Protein AF-A0A955ASW5-F1 (afdb_monomer)

Foldseek 3Di:
DVVLVVLLVVLQVVLVPDPVLVVLLVVLVVVLVQCLQKAKDWFFDQAFDLVFFPPLLVVLVQLLVLVVDPALALSVLVNVQDDPVLNVVSVVSPDDSVNSRVVRRRLLVLLLDLPSDDCRRLVPFDFDPLLVVLVVVPLVPDDSRSSSNNSRRSVCRRCVPTGDDADGIWMFTGGNNHTDDDTHRDDPVRVLVVVVVVVVVCCCPVCVPVVLLVLQLSLLLQQLVCPDPPNVVVVPVDPDDPVSVLVSSLVSSLVSSLVSLCSNLVSVQCSCCVRVVDRDPVSVVVSVVSSVVSSVLVVQLNVQCVPVSDSVSSSVRSVVVVVVVVVVVVVVVCCCLPPVQQQQFDDWDDDPPWIWTAGQLRWIWIQDPVGDTDTAQPVDDPPDDRSPDNQKADFAAQPVVQKTWIWGHDPPFIWIWIAHVVNVRHTDTAGTDDPAWDHWDADPNSFIWTDGPNFIWTKDFDDDPPDPDRRHIDTHTDDDPVVVVVD

Mean predicted aligned error: 14.28 Å

Nearest PDB structures (foldseek):
  1l0q-assembly4_D  TM=5.894E-01  e=1.125E-01  Methanosarcina mazei S-6
  4o9d-assembly2_A  TM=5.253E-01  e=4.518E-01  Schizosaccharomyces pombe 972h-
  8xl2-assembly1_C  TM=2.815E-01  e=3.822E+00  Homo sapiens
  8xl2-assembly1_B  TM=2.815E-01  e=3.822E+00  Homo sapiens
  8xl0-assembly1_F  TM=2.537E-01  e=5.410E+00  Homo sapiens

pLDDT: mean 79.39, std 13.09, range [30.91, 96.38]

Secondary structure (DSSP, 8-state):
-HHHHHHHHHHHHHHHH-HHHHHHHHHHHHHHHHHTTEEEE--B--PPPGGGB-SHHHHHHHHHTTTT--S--HHHHHHHHS-HHHHHHHHT----HHHHHHHHHHHHHHHTSTTS--TTTTTTS---HHHHHHHHT-GGGS-HHHHHHHHHHHHHHH-TTTB----SB-BEEEETTEE-S--B---HHHHHHHHHHHHHHHIIIIIIIIIHHHHHHHHTTHHHHHHSTTTHHHHTTS---HHHHHHHHHHHHHHHHHHHHHHHHHHHHHHIIIII----GGGGGHHHHHHHHHHHHHHHHHHHHHHH--HHHHHHHHHHHHHHHHHHHHHHHHHIIIIIHHHSEEEEEEETTEEEEEETT--EEEE-TTS-EEEESTTS---S--TTS--EEEEEEETTTTEEEEEE--SS-PEEEEEETTTTT--EEEEEPPTTEEEEEE-TTS-EEEEESS-EEEEEEPPPTT------EEEEEPPPHHHHTT-

Structure (mmCIF, N/CA/C/O backbone):
data_AF-A0A955ASW5-F1
#
_entry.id   AF-A0A955ASW5-F1
#
loop_
_atom_site.group_PDB
_atom_site.id
_atom_site.type_symbol
_atom_site.label_atom_id
_atom_site.label_alt_id
_atom_site.label_comp_id
_atom_site.label_asym_id
_atom_site.label_entity_id
_atom_site.label_seq_id
_atom_site.pdbx_PDB_ins_code
_atom_site.Cartn_x
_atom_site.Cartn_y
_atom_site.Cartn_z
_atom_site.occupancy
_atom_site.B_iso_or_equiv
_atom_site.auth_seq_id
_atom_site.auth_comp_id
_atom_site.auth_asym_id
_atom_site.auth_atom_id
_atom_site.pdbx_PDB_model_num
ATOM 1 N N . MET A 1 1 ? -3.127 -8.839 47.526 1.00 54.06 1 MET A N 1
ATOM 2 C CA . MET A 1 1 ? -2.671 -9.105 46.138 1.00 54.06 1 MET A CA 1
ATOM 3 C C . MET A 1 1 ? -2.998 -10.514 45.636 1.00 54.06 1 MET A C 1
ATOM 5 O O . MET A 1 1 ? -3.512 -10.621 44.533 1.00 54.06 1 MET A O 1
ATOM 9 N N . ARG A 1 2 ? -2.798 -11.585 46.427 1.00 58.91 2 ARG A N 1
ATOM 10 C CA . ARG A 1 2 ? -3.144 -12.974 46.038 1.00 58.91 2 ARG A CA 1
ATOM 11 C C . ARG A 1 2 ? -4.593 -13.216 45.547 1.00 58.91 2 ARG A C 1
ATOM 13 O O . ARG A 1 2 ? -4.729 -13.915 44.549 1.00 58.91 2 ARG A O 1
ATOM 20 N N . PRO A 1 3 ? -5.655 -12.634 46.150 1.00 63.72 3 PRO A N 1
ATOM 21 C CA . PRO A 1 3 ? -7.016 -12.850 45.648 1.00 63.72 3 PRO A CA 1
ATOM 22 C C . PRO A 1 3 ? -7.268 -12.173 44.292 1.00 63.72 3 PRO A C 1
ATOM 24 O O . PRO A 1 3 ? -8.036 -12.684 43.488 1.00 63.72 3 PRO A O 1
ATOM 27 N N . TYR A 1 4 ? -6.583 -11.062 44.004 1.00 59.34 4 TYR A N 1
ATOM 28 C CA . TYR A 1 4 ? -6.731 -10.326 42.743 1.00 59.34 4 TYR A CA 1
ATOM 29 C C . TYR A 1 4 ? -6.090 -11.066 41.565 1.00 59.34 4 TYR A C 1
ATOM 31 O O . TYR A 1 4 ? -6.698 -11.188 40.506 1.00 59.34 4 TYR A O 1
ATOM 39 N N . LEU A 1 5 ? -4.896 -11.628 41.777 1.00 65.00 5 LEU A N 1
ATOM 40 C CA . LEU A 1 5 ? -4.224 -12.487 40.797 1.00 65.00 5 LEU A CA 1
ATOM 41 C C . LEU A 1 5 ? -5.046 -13.743 40.489 1.00 65.00 5 LEU A C 1
ATOM 43 O O . LEU A 1 5 ? -5.145 -14.131 39.331 1.00 65.00 5 LEU A O 1
ATOM 47 N N . ALA A 1 6 ? -5.679 -14.336 41.506 1.00 70.88 6 ALA A N 1
ATOM 48 C CA . ALA A 1 6 ? -6.536 -15.502 41.320 1.00 70.88 6 ALA A CA 1
ATOM 49 C C . ALA A 1 6 ? -7.730 -15.201 40.402 1.00 70.88 6 ALA A C 1
ATOM 51 O O . ALA A 1 6 ? -7.987 -15.982 39.500 1.00 70.88 6 ALA A O 1
ATOM 52 N N . ILE A 1 7 ? -8.398 -14.054 40.564 1.00 65.75 7 ILE A N 1
ATOM 53 C CA . ILE A 1 7 ? -9.546 -13.666 39.723 1.00 65.75 7 ILE A CA 1
ATOM 54 C C . ILE A 1 7 ? -9.122 -13.417 38.268 1.00 65.75 7 ILE A C 1
ATOM 56 O O . ILE A 1 7 ? -9.834 -13.805 37.342 1.00 65.75 7 ILE A O 1
ATOM 60 N N . ILE A 1 8 ? -7.960 -12.795 38.050 1.00 65.38 8 ILE A N 1
ATOM 61 C CA . ILE A 1 8 ? -7.420 -12.573 36.699 1.00 65.38 8 ILE A CA 1
ATOM 62 C C . ILE A 1 8 ? -7.066 -13.911 36.040 1.00 65.38 8 ILE A C 1
ATOM 64 O O . ILE A 1 8 ? -7.432 -14.143 34.891 1.00 65.38 8 ILE A O 1
ATOM 68 N N . ILE A 1 9 ? -6.400 -14.812 36.769 1.00 71.31 9 ILE A N 1
ATOM 69 C CA . ILE A 1 9 ? -6.058 -16.157 36.280 1.00 71.31 9 ILE A CA 1
ATOM 70 C C . ILE A 1 9 ? -7.322 -16.977 36.001 1.00 71.31 9 ILE A C 1
ATOM 72 O O . ILE A 1 9 ? -7.367 -17.713 35.018 1.00 71.31 9 ILE A O 1
ATOM 76 N N . ASP A 1 10 ? -8.350 -16.849 36.834 1.00 72.56 10 ASP A N 1
ATOM 77 C CA . ASP A 1 10 ? -9.617 -17.552 36.647 1.00 72.56 10 ASP A CA 1
ATOM 78 C C . ASP A 1 10 ? -10.361 -17.025 35.416 1.00 72.56 10 ASP A C 1
ATOM 80 O O . ASP A 1 10 ? -10.785 -17.804 34.570 1.00 72.56 10 ASP A O 1
ATOM 84 N N . SER A 1 11 ? -10.371 -15.703 35.219 1.00 65.31 11 SER A N 1
ATOM 85 C CA . SER A 1 11 ? -10.896 -15.074 33.997 1.00 65.31 11 SER A CA 1
ATOM 86 C C . SER A 1 11 ? -10.113 -15.504 32.747 1.00 65.31 11 SER A C 1
ATOM 88 O O . SER A 1 11 ? -10.694 -15.680 31.679 1.00 65.31 11 SER A O 1
ATOM 90 N N . PHE A 1 12 ? -8.798 -15.719 32.866 1.00 68.38 12 PHE A N 1
ATOM 91 C CA . PHE A 1 12 ? -7.955 -16.242 31.786 1.00 68.38 12 PHE A CA 1
ATOM 92 C C . PHE A 1 12 ? -8.305 -17.697 31.447 1.00 68.38 12 PHE A C 1
ATOM 94 O O . PHE A 1 12 ? -8.408 -18.062 30.277 1.00 68.38 12 PHE A O 1
ATOM 101 N N . ARG A 1 13 ? -8.524 -18.536 32.466 1.00 73.75 13 ARG A N 1
ATOM 102 C CA . ARG A 1 13 ? -8.961 -19.929 32.287 1.00 73.75 13 ARG A CA 1
ATOM 103 C C . ARG A 1 13 ? -10.363 -20.014 31.694 1.00 73.75 13 ARG A C 1
ATOM 105 O O . ARG A 1 13 ? -10.593 -20.847 30.825 1.00 73.75 13 ARG A O 1
ATOM 112 N N . GLU A 1 14 ? -11.267 -19.143 32.125 1.00 71.56 14 GLU A N 1
ATOM 113 C CA . GLU A 1 14 ? -12.618 -19.001 31.577 1.00 71.56 14 GLU A CA 1
ATOM 114 C C . GLU A 1 14 ? -12.576 -18.573 30.099 1.00 71.56 14 GLU A C 1
ATOM 116 O O . GLU A 1 14 ? -13.296 -19.121 29.267 1.00 71.56 14 GLU A O 1
ATOM 121 N N . ALA A 1 15 ? -11.672 -17.656 29.736 1.00 66.00 15 ALA A N 1
ATOM 122 C CA . ALA A 1 15 ? -11.460 -17.274 28.343 1.00 66.00 15 ALA A CA 1
ATOM 123 C C . ALA A 1 15 ? -10.912 -18.439 27.496 1.00 66.00 15 ALA A C 1
ATOM 125 O O . ALA A 1 15 ? -11.383 -18.649 26.380 1.00 66.00 15 ALA A O 1
ATOM 126 N N . LEU A 1 16 ? -9.967 -19.226 28.027 1.00 67.69 16 LEU A N 1
ATOM 127 C CA . LEU A 1 16 ? -9.390 -20.394 27.344 1.00 67.69 16 LEU A CA 1
ATOM 128 C C . LEU A 1 16 ? -10.378 -21.556 27.161 1.00 67.69 16 LEU A C 1
ATOM 130 O O . LEU A 1 16 ? -10.284 -22.300 26.183 1.00 67.69 16 LEU A O 1
ATOM 134 N N . SER A 1 17 ? -11.318 -21.730 28.091 1.00 71.69 17 SER A N 1
ATOM 135 C CA . SER A 1 17 ? -12.349 -22.769 28.003 1.00 71.69 17 SER A CA 1
ATOM 136 C C . SER A 1 17 ? -13.544 -22.362 27.133 1.00 71.69 17 SER A C 1
ATOM 138 O O . SER A 1 17 ? -14.416 -23.187 26.847 1.00 71.69 17 SER A O 1
ATOM 140 N N . SER A 1 18 ? -13.584 -21.110 26.667 1.00 77.50 18 SER A N 1
ATOM 141 C CA . SER A 1 18 ? -14.658 -20.601 25.821 1.00 77.50 18 SER A CA 1
ATOM 142 C C . SER A 1 18 ? -14.678 -21.291 24.457 1.00 77.50 18 SER A C 1
ATOM 144 O O . SER A 1 18 ? -13.713 -21.241 23.696 1.00 77.50 18 SER A O 1
ATOM 146 N N . ARG A 1 19 ? -15.832 -21.859 24.084 1.00 85.44 19 ARG A N 1
ATOM 147 C CA . ARG A 1 19 ? -16.068 -22.401 22.731 1.00 85.44 19 ARG A CA 1
ATOM 148 C C . ARG A 1 19 ? -15.838 -21.349 21.646 1.00 85.44 19 ARG A C 1
ATOM 150 O O . ARG A 1 19 ? -15.381 -21.681 20.558 1.00 85.44 19 ARG A O 1
ATOM 157 N N . VAL A 1 20 ? -16.128 -20.086 21.952 1.00 86.06 20 VAL A N 1
ATOM 158 C CA . VAL A 1 20 ? -15.997 -18.981 20.999 1.00 86.06 20 VAL A CA 1
ATOM 159 C C . VAL A 1 20 ? -14.530 -18.704 20.665 1.00 86.06 20 VAL A C 1
ATOM 161 O O . VAL A 1 20 ? -14.227 -18.423 19.510 1.00 86.06 20 VAL A O 1
ATOM 164 N N . LEU A 1 21 ? -13.614 -18.860 21.633 1.00 87.75 21 LEU A N 1
ATOM 165 C CA . LEU A 1 21 ? -12.173 -18.747 21.382 1.00 87.75 21 LEU A CA 1
ATOM 166 C C . LEU A 1 21 ? -11.734 -19.760 20.322 1.00 87.75 21 LEU A C 1
ATOM 168 O O . LEU A 1 21 ? -11.104 -19.395 19.339 1.00 87.75 21 LEU A O 1
ATOM 172 N N . TRP A 1 22 ? -12.102 -21.028 20.506 1.00 89.38 22 TRP A N 1
ATOM 173 C CA . TRP A 1 22 ? -11.713 -22.106 19.598 1.00 89.38 22 TRP A CA 1
ATOM 174 C C . TRP A 1 22 ? -12.318 -21.954 18.202 1.00 89.38 22 TRP A C 1
ATOM 176 O O . TRP A 1 22 ? -11.636 -22.230 17.219 1.00 89.38 22 TRP A O 1
ATOM 186 N N . ILE A 1 23 ? -13.558 -21.466 18.101 1.00 91.25 23 ILE A N 1
ATOM 187 C CA . ILE A 1 23 ? -14.185 -21.149 16.809 1.00 91.25 23 ILE A CA 1
ATOM 188 C C . ILE A 1 23 ? -13.413 -20.032 16.095 1.00 91.25 23 ILE A C 1
ATOM 190 O O . ILE A 1 23 ? -13.129 -20.160 14.905 1.00 91.25 23 ILE A O 1
ATOM 194 N N . LEU A 1 24 ? -13.039 -18.961 16.804 1.00 91.00 24 LEU A N 1
ATOM 195 C CA . LEU A 1 24 ? -12.242 -17.881 16.217 1.00 91.00 24 LEU A CA 1
ATOM 196 C C . LEU A 1 24 ? -10.847 -18.348 15.808 1.00 91.00 24 LEU A C 1
ATOM 198 O O . LEU A 1 24 ? -10.412 -18.029 14.706 1.00 91.00 24 LEU A O 1
ATOM 202 N N . LEU A 1 25 ? -10.166 -19.131 16.646 1.00 93.19 25 LEU A N 1
ATOM 203 C CA . LEU A 1 25 ? -8.864 -19.697 16.300 1.00 93.19 25 LEU A CA 1
ATOM 204 C C . LEU A 1 25 ? -8.966 -20.576 15.051 1.00 93.19 25 LEU A C 1
ATOM 206 O O . LEU A 1 25 ? -8.158 -20.409 14.148 1.00 93.19 25 LEU A O 1
ATOM 210 N N . ALA A 1 26 ? -9.991 -21.428 14.947 1.00 94.00 26 ALA A N 1
ATOM 211 C CA . ALA A 1 26 ? -10.231 -22.235 13.753 1.00 94.00 26 ALA A CA 1
ATOM 212 C C . ALA A 1 26 ? -10.497 -21.372 12.508 1.00 94.00 26 ALA A C 1
ATOM 214 O O . ALA A 1 26 ? -9.940 -21.646 11.447 1.00 94.00 26 ALA A O 1
ATOM 215 N N . LEU A 1 27 ? -11.294 -20.304 12.629 1.00 92.88 27 LEU A N 1
ATOM 216 C CA . LEU A 1 27 ? -11.532 -19.352 11.539 1.00 92.88 27 LEU A CA 1
ATOM 217 C C . LEU A 1 27 ? -10.226 -18.672 11.097 1.00 92.88 27 LEU A C 1
ATOM 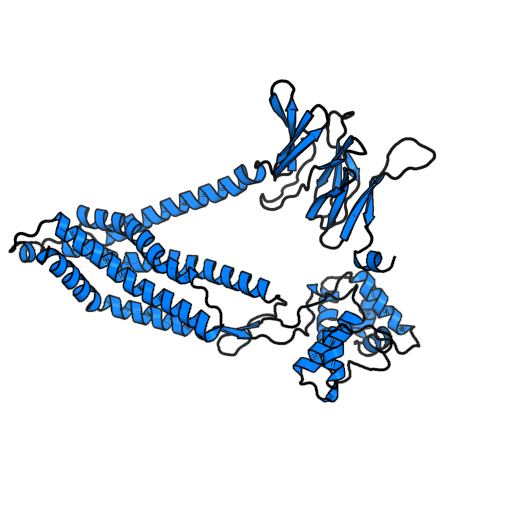219 O O . LEU A 1 27 ? -9.960 -18.568 9.901 1.00 92.88 27 LEU A O 1
ATOM 223 N N . ILE A 1 28 ? -9.393 -18.250 12.053 1.00 93.81 28 ILE A N 1
ATOM 224 C CA . ILE A 1 28 ? -8.068 -17.684 11.784 1.00 93.81 28 ILE A CA 1
ATOM 225 C C . ILE A 1 28 ? -7.183 -18.722 11.088 1.00 93.81 28 ILE A C 1
ATOM 227 O O . ILE A 1 28 ? -6.522 -18.389 10.111 1.00 93.81 28 ILE A O 1
ATOM 231 N N . THR A 1 29 ? -7.191 -19.983 11.524 1.00 95.00 29 THR A N 1
ATOM 232 C CA . THR A 1 29 ? -6.440 -21.055 10.858 1.00 95.00 29 THR A CA 1
ATOM 233 C C . THR A 1 29 ? -6.904 -21.244 9.415 1.00 95.00 29 THR A C 1
ATOM 235 O O . THR A 1 29 ? -6.066 -21.329 8.525 1.00 95.00 29 THR A O 1
ATOM 238 N N . VAL A 1 30 ? -8.215 -21.261 9.155 1.00 94.25 30 VAL A N 1
ATOM 239 C CA . VAL A 1 30 ? -8.764 -21.357 7.791 1.00 94.25 30 VAL A CA 1
ATOM 240 C C . VAL A 1 30 ? -8.313 -20.173 6.936 1.00 94.25 30 VAL A C 1
ATOM 242 O O . VAL A 1 30 ? -7.891 -20.367 5.799 1.00 94.25 30 VAL A O 1
ATOM 245 N N . LEU A 1 31 ? -8.335 -18.960 7.488 1.00 91.25 31 LEU A N 1
ATOM 246 C CA . LEU A 1 31 ? -7.845 -17.764 6.807 1.00 91.25 31 LEU A CA 1
ATOM 247 C C . LEU A 1 31 ? -6.346 -17.864 6.478 1.00 91.25 31 LEU A C 1
ATOM 249 O O . LEU A 1 31 ? -5.946 -17.594 5.348 1.00 91.25 31 LEU A O 1
ATOM 253 N N . LEU A 1 32 ? -5.520 -18.291 7.437 1.00 91.62 32 LEU A N 1
ATOM 254 C CA . LEU A 1 32 ? -4.084 -18.499 7.235 1.00 91.62 32 LEU A CA 1
ATOM 255 C C . LEU A 1 32 ? -3.815 -19.585 6.183 1.00 91.62 32 LEU A C 1
ATOM 257 O O . LEU A 1 32 ? -2.941 -19.413 5.339 1.00 91.62 32 LEU A O 1
ATOM 261 N N . LEU A 1 33 ? -4.594 -20.670 6.180 1.00 91.06 33 LEU A N 1
ATOM 262 C CA . LEU A 1 33 ? -4.515 -21.722 5.163 1.00 91.06 33 LEU A CA 1
ATOM 263 C C . LEU A 1 33 ? -4.935 -21.225 3.777 1.00 91.06 33 LEU A C 1
ATOM 265 O O . LEU A 1 33 ? -4.329 -21.628 2.790 1.00 91.06 33 LEU A O 1
ATOM 269 N N . ALA A 1 34 ? -5.927 -20.337 3.686 1.00 87.62 34 ALA A N 1
ATOM 270 C CA . ALA A 1 34 ? -6.350 -19.736 2.422 1.00 87.62 34 ALA A CA 1
ATOM 271 C C . ALA A 1 34 ? -5.295 -18.779 1.839 1.00 87.62 34 ALA A C 1
ATOM 273 O O . ALA A 1 34 ? -5.199 -18.648 0.617 1.00 87.62 34 ALA A O 1
ATOM 274 N N . LEU A 1 35 ? -4.496 -18.142 2.703 1.00 85.38 35 LEU A N 1
ATOM 275 C CA . LEU A 1 35 ? -3.360 -17.297 2.321 1.00 85.38 35 LEU A CA 1
ATOM 276 C C . LEU A 1 35 ? -2.096 -18.104 2.026 1.00 85.38 35 LEU A C 1
ATOM 278 O O . LEU A 1 35 ? -1.265 -17.659 1.241 1.00 85.38 35 LEU A O 1
ATOM 282 N N . LEU A 1 36 ? -1.962 -19.295 2.613 1.00 84.44 36 LEU A N 1
ATOM 283 C CA . LEU A 1 36 ? -0.814 -20.169 2.416 1.00 84.44 36 LEU A CA 1
ATOM 284 C C . LEU A 1 36 ? -0.476 -20.388 0.938 1.00 84.44 36 LEU A C 1
ATOM 286 O O . LEU A 1 36 ? 0.690 -20.224 0.632 1.00 84.44 36 LEU A O 1
ATOM 290 N N . PRO A 1 37 ? -1.394 -20.713 0.005 1.00 81.94 37 PRO A N 1
ATOM 291 C CA . PRO A 1 37 ? -1.056 -20.944 -1.402 1.00 81.94 37 PRO A CA 1
ATOM 292 C C . PRO A 1 37 ? -0.614 -19.696 -2.184 1.00 81.94 37 PRO A C 1
ATOM 294 O O . PRO A 1 37 ? -0.184 -19.851 -3.329 1.00 81.94 37 PRO A O 1
ATOM 297 N N . LEU A 1 38 ? -0.667 -18.495 -1.599 1.00 80.31 38 LEU A N 1
ATOM 298 C CA . LEU A 1 38 ? -0.181 -17.267 -2.224 1.00 80.31 38 LEU A CA 1
ATOM 299 C C . LEU A 1 38 ? 1.355 -17.295 -2.307 1.00 80.31 38 LEU A C 1
ATOM 301 O O . LEU A 1 38 ? 2.049 -17.461 -1.313 1.00 80.31 38 LEU A O 1
ATOM 305 N N . GLY A 1 39 ? 1.906 -17.218 -3.510 1.00 70.81 39 GLY A N 1
ATOM 306 C CA . GLY A 1 39 ? 3.323 -17.351 -3.844 1.00 70.81 39 GLY A CA 1
ATOM 307 C C . GLY A 1 39 ? 3.778 -16.215 -4.755 1.00 70.81 39 GLY A C 1
ATOM 308 O O . GLY A 1 39 ? 2.955 -15.496 -5.310 1.00 70.81 39 GLY A O 1
ATOM 309 N N . TRP A 1 40 ? 5.090 -16.041 -4.885 1.00 71.00 40 TRP A N 1
ATOM 310 C CA . TRP A 1 40 ? 5.687 -15.114 -5.846 1.00 71.00 40 TRP A CA 1
ATOM 311 C C . TRP A 1 40 ? 6.758 -15.913 -6.588 1.00 71.00 40 TRP A C 1
ATOM 313 O O . TRP A 1 40 ? 7.697 -16.399 -5.954 1.00 71.00 40 TRP A O 1
ATOM 323 N N . GLN A 1 41 ? 6.597 -16.115 -7.893 1.00 67.44 41 GLN A N 1
ATOM 324 C CA . GLN A 1 41 ? 7.630 -16.723 -8.730 1.00 67.44 41 GLN A CA 1
ATOM 325 C C . GLN A 1 41 ? 8.529 -15.634 -9.308 1.00 67.44 41 GLN A C 1
ATOM 327 O O . GLN A 1 41 ? 8.058 -14.545 -9.636 1.00 67.44 41 GLN A O 1
ATOM 332 N N . ARG A 1 42 ? 9.825 -15.936 -9.434 1.00 66.56 42 ARG A N 1
ATOM 333 C CA . ARG A 1 42 ? 10.847 -15.015 -9.951 1.00 66.56 42 ARG A CA 1
ATOM 334 C C . ARG A 1 42 ? 11.415 -15.495 -11.293 1.00 66.56 42 ARG A C 1
ATOM 336 O O . ARG A 1 42 ? 12.598 -15.836 -11.342 1.00 66.56 42 ARG A O 1
ATOM 343 N N . PRO A 1 43 ? 10.619 -15.607 -12.370 1.00 65.75 43 PRO A N 1
ATOM 344 C CA . PRO A 1 43 ? 11.195 -15.979 -13.650 1.00 65.75 43 PRO A CA 1
ATOM 345 C C . PRO A 1 43 ? 12.054 -14.850 -14.211 1.00 65.75 43 PRO A C 1
ATOM 347 O O . PRO A 1 43 ? 11.830 -13.656 -13.961 1.00 65.75 43 PRO A O 1
ATOM 350 N N . LEU A 1 44 ? 13.034 -15.246 -15.017 1.00 70.25 44 LEU A N 1
ATOM 351 C CA . LEU A 1 44 ? 13.874 -14.311 -15.751 1.00 70.25 44 LEU A CA 1
ATOM 352 C C . LEU A 1 44 ? 13.016 -13.425 -16.662 1.00 70.25 44 LEU A C 1
ATOM 354 O O . LEU A 1 44 ? 12.129 -13.907 -17.370 1.00 70.25 44 LEU A O 1
ATOM 358 N N . THR A 1 45 ? 13.282 -12.119 -16.663 1.00 75.19 45 THR A N 1
ATOM 359 C CA . THR A 1 45 ? 12.486 -11.184 -17.463 1.00 75.19 45 THR A CA 1
ATOM 360 C C . THR A 1 45 ? 12.852 -11.301 -18.936 1.00 75.19 45 THR A C 1
ATOM 362 O O . THR A 1 45 ? 13.933 -10.864 -19.340 1.00 75.19 45 THR A O 1
ATOM 365 N N . TYR A 1 46 ? 11.952 -11.849 -19.753 1.00 77.94 46 TYR A N 1
ATOM 366 C CA . TYR A 1 46 ? 12.146 -11.918 -21.207 1.00 77.94 46 TYR A CA 1
ATOM 367 C C . TYR A 1 46 ? 11.008 -11.309 -22.037 1.00 77.94 46 TYR A C 1
ATOM 369 O O . TYR A 1 46 ? 11.250 -10.891 -23.166 1.00 77.94 46 TYR A O 1
ATOM 377 N N . ARG A 1 47 ? 9.780 -11.239 -21.506 1.00 78.75 47 ARG A N 1
ATOM 378 C CA . ARG A 1 47 ? 8.604 -10.759 -22.254 1.00 78.75 47 ARG A CA 1
ATOM 379 C C . ARG A 1 47 ? 8.620 -9.242 -22.443 1.00 78.75 47 ARG A C 1
ATOM 381 O O . ARG A 1 47 ? 9.053 -8.524 -21.546 1.00 78.75 47 ARG A O 1
ATOM 388 N N . LEU A 1 48 ? 8.104 -8.774 -23.582 1.00 79.56 48 LEU A N 1
ATOM 389 C CA . LEU A 1 48 ? 7.870 -7.355 -23.852 1.00 79.56 48 LEU A CA 1
ATOM 390 C C . LEU A 1 48 ? 6.449 -6.960 -23.468 1.00 79.56 48 LEU A C 1
ATOM 392 O O . LEU A 1 48 ? 5.480 -7.526 -23.969 1.00 79.56 48 LEU A O 1
ATOM 396 N N . GLY A 1 49 ? 6.326 -5.945 -22.619 1.00 72.75 49 GLY A N 1
ATOM 397 C CA . GLY A 1 49 ? 5.070 -5.252 -22.366 1.00 72.75 49 GLY A CA 1
ATOM 398 C C . GLY A 1 49 ? 4.874 -4.035 -23.271 1.00 72.75 49 GLY A C 1
ATOM 399 O O . GLY A 1 49 ? 5.808 -3.528 -23.894 1.00 72.75 49 GLY A O 1
ATOM 400 N N . GLU A 1 50 ? 3.651 -3.499 -23.270 1.00 64.31 50 GLU A N 1
ATOM 401 C CA . GLU A 1 50 ? 3.297 -2.264 -23.983 1.00 64.31 50 GLU A CA 1
ATOM 402 C C . GLU A 1 50 ? 4.265 -1.112 -23.642 1.00 64.31 50 GLU A C 1
ATOM 404 O O . GLU A 1 50 ? 4.726 -0.396 -24.524 1.00 64.31 50 GLU A O 1
ATOM 409 N N . GLY A 1 51 ? 4.644 -0.975 -22.367 1.00 68.06 51 GLY A N 1
ATOM 410 C CA . GLY A 1 51 ? 5.531 0.087 -21.879 1.00 68.06 51 GLY A CA 1
ATOM 411 C C . GLY A 1 51 ? 7.032 -0.119 -22.126 1.00 68.06 51 GLY A C 1
ATOM 412 O O . GLY A 1 51 ? 7.820 0.746 -21.733 1.00 68.06 51 GLY A O 1
ATOM 413 N N . ASP A 1 52 ? 7.444 -1.236 -22.734 1.00 78.44 52 ASP A N 1
ATOM 414 C CA . ASP A 1 52 ? 8.864 -1.521 -22.979 1.00 78.44 52 ASP A CA 1
ATOM 415 C C . ASP A 1 52 ? 9.377 -0.915 -24.284 1.00 78.44 52 ASP A C 1
ATOM 417 O O . ASP A 1 52 ? 10.569 -0.618 -24.384 1.00 78.44 52 ASP A O 1
ATOM 421 N N . ILE A 1 53 ? 8.492 -0.690 -25.259 1.00 83.81 53 ILE A N 1
ATOM 422 C CA . ILE A 1 53 ? 8.829 -0.018 -26.514 1.00 83.81 53 ILE A CA 1
ATOM 423 C C . ILE A 1 53 ? 8.692 1.496 -26.317 1.00 83.81 53 ILE A C 1
ATOM 425 O O . ILE A 1 53 ? 7.630 2.025 -25.996 1.00 83.81 53 ILE A O 1
ATOM 429 N N . ARG A 1 54 ? 9.795 2.212 -26.509 1.00 78.56 54 ARG A N 1
ATOM 430 C CA . ARG A 1 54 ? 9.911 3.667 -26.415 1.00 78.56 54 ARG A CA 1
ATOM 431 C C . ARG A 1 54 ? 10.030 4.258 -27.812 1.00 78.56 54 ARG A C 1
ATOM 433 O O . ARG A 1 54 ? 10.661 3.669 -28.684 1.00 78.56 54 ARG A O 1
ATOM 440 N N . ARG A 1 55 ? 9.477 5.462 -27.998 1.00 80.12 55 ARG A N 1
ATOM 441 C CA . ARG A 1 55 ? 9.557 6.220 -29.263 1.00 80.12 55 ARG A CA 1
ATOM 442 C C . ARG A 1 55 ? 9.127 5.366 -30.463 1.00 80.12 55 ARG A C 1
ATOM 444 O O . ARG A 1 55 ? 9.875 5.201 -31.424 1.00 80.12 55 ARG A O 1
ATOM 451 N N . MET A 1 56 ? 7.915 4.812 -30.384 1.00 81.81 56 MET A N 1
ATOM 452 C CA . MET A 1 56 ? 7.378 3.863 -31.367 1.00 81.81 56 MET A CA 1
ATOM 453 C C . MET A 1 56 ? 7.497 4.366 -32.815 1.00 81.81 56 MET A C 1
ATOM 455 O O . MET A 1 56 ? 7.877 3.608 -33.705 1.00 81.81 56 MET A O 1
ATOM 459 N N . SER A 1 57 ? 7.264 5.660 -33.038 1.00 81.56 57 SER A N 1
ATOM 460 C CA . SER A 1 57 ? 7.359 6.300 -34.353 1.00 81.56 57 SER A CA 1
ATOM 461 C C . SER A 1 57 ? 8.770 6.306 -34.952 1.00 81.56 57 SER A C 1
ATOM 463 O O . SER A 1 57 ? 8.924 6.174 -36.165 1.00 81.56 57 SER A O 1
ATOM 465 N N . GLU A 1 58 ? 9.812 6.417 -34.130 1.00 83.56 58 GLU A N 1
ATOM 466 C CA . GLU A 1 58 ? 11.209 6.302 -34.566 1.00 83.56 58 GLU A CA 1
ATOM 467 C C . GLU A 1 58 ? 11.630 4.828 -34.691 1.00 83.56 58 GLU A C 1
ATOM 469 O O . GLU A 1 58 ? 12.403 4.456 -35.583 1.00 83.56 58 GLU A O 1
ATOM 474 N N . PHE A 1 59 ? 11.101 3.970 -33.814 1.00 86.62 59 PHE A N 1
ATOM 475 C CA . PHE A 1 59 ? 11.401 2.543 -33.823 1.00 86.62 59 PHE A CA 1
ATOM 476 C C . PHE A 1 59 ? 10.836 1.847 -35.066 1.00 86.62 59 PHE A C 1
ATOM 478 O O . PHE A 1 59 ? 11.577 1.123 -35.732 1.00 86.62 59 PHE A O 1
ATOM 485 N N . GLN A 1 60 ? 9.587 2.138 -35.457 1.00 85.81 60 GLN A N 1
ATOM 486 C CA . GLN A 1 60 ? 8.982 1.608 -36.690 1.00 85.81 60 GLN A CA 1
ATOM 487 C C . GLN A 1 60 ? 9.812 1.983 -37.928 1.00 85.81 60 GLN A C 1
ATOM 489 O O . GLN A 1 60 ? 10.069 1.134 -38.776 1.00 85.81 60 GLN A O 1
ATOM 494 N N . GLN A 1 61 ? 10.314 3.225 -38.006 1.00 84.44 61 GLN A N 1
ATOM 495 C CA . GLN A 1 61 ? 11.148 3.680 -39.123 1.00 84.44 61 GLN A CA 1
ATOM 496 C C . GLN A 1 61 ? 12.497 2.964 -39.134 1.00 84.44 61 GLN A C 1
ATOM 498 O O . GLN A 1 61 ? 13.044 2.663 -40.195 1.00 84.44 61 GLN A O 1
ATOM 503 N N . THR A 1 62 ? 13.051 2.696 -37.952 1.00 85.94 62 THR A N 1
ATOM 504 C CA . THR A 1 62 ? 14.303 1.950 -37.814 1.00 85.94 62 THR A CA 1
ATOM 505 C C . THR A 1 62 ? 14.127 0.503 -38.261 1.00 85.94 62 THR A C 1
ATOM 507 O O . THR A 1 62 ? 14.956 0.020 -39.027 1.00 85.94 62 THR A O 1
ATOM 510 N N . LEU A 1 63 ? 13.037 -0.160 -37.860 1.00 85.94 63 LEU A N 1
ATOM 511 C CA . LEU A 1 63 ? 12.711 -1.520 -38.294 1.00 85.94 63 LEU A CA 1
ATOM 512 C C . LEU A 1 63 ? 12.424 -1.591 -39.799 1.00 85.94 63 LEU A C 1
ATOM 514 O O . LEU A 1 63 ? 12.974 -2.459 -40.469 1.00 85.94 63 LEU A O 1
ATOM 518 N N . ALA A 1 64 ? 11.666 -0.640 -40.354 1.00 84.75 64 ALA A N 1
ATOM 519 C CA . ALA A 1 64 ? 11.343 -0.589 -41.783 1.00 84.75 64 ALA A CA 1
ATOM 520 C C . ALA A 1 64 ? 12.585 -0.451 -42.682 1.00 84.75 64 ALA A C 1
ATOM 522 O O . ALA A 1 64 ? 12.622 -0.991 -43.786 1.00 84.75 64 ALA A O 1
ATOM 523 N N . LYS A 1 65 ? 13.658 0.192 -42.194 1.00 84.81 65 LYS A N 1
ATOM 524 C CA . LYS A 1 65 ? 14.961 0.228 -42.889 1.00 84.81 65 LYS A CA 1
ATOM 525 C C . LYS A 1 65 ? 15.607 -1.158 -43.032 1.00 84.81 65 LYS A C 1
ATOM 527 O O . LYS A 1 65 ? 16.571 -1.287 -43.782 1.00 84.81 65 LYS A O 1
ATOM 532 N N . GLY A 1 66 ? 15.120 -2.182 -42.328 1.00 79.56 66 GLY A N 1
ATOM 533 C CA . GLY A 1 66 ? 15.561 -3.570 -42.475 1.00 79.56 66 GLY A CA 1
ATOM 534 C C . GLY A 1 66 ? 15.355 -4.122 -43.888 1.00 79.56 66 GLY A C 1
ATOM 535 O O . GLY A 1 66 ? 16.218 -4.848 -44.369 1.00 79.56 66 GLY A O 1
ATOM 536 N N . GLU A 1 67 ? 14.297 -3.699 -44.587 1.00 79.81 67 GLU A N 1
ATOM 537 C CA . GLU A 1 67 ? 13.966 -4.150 -45.948 1.00 79.81 67 GLU A CA 1
ATOM 538 C C . GLU A 1 67 ? 15.065 -3.830 -46.970 1.00 79.81 67 GLU A C 1
ATOM 540 O O . GLU A 1 67 ? 15.403 -4.649 -47.822 1.00 79.81 67 GLU A O 1
ATOM 545 N N . THR A 1 68 ? 15.650 -2.636 -46.878 1.00 76.88 68 THR A N 1
ATOM 546 C CA . THR A 1 68 ? 16.656 -2.153 -47.834 1.00 76.88 68 THR A CA 1
ATOM 547 C C . THR A 1 68 ? 18.085 -2.489 -47.415 1.00 76.88 68 THR A C 1
ATOM 549 O O . THR A 1 68 ? 19.026 -2.301 -48.191 1.00 76.88 68 THR A O 1
ATOM 552 N N . ARG A 1 69 ? 18.288 -3.006 -46.196 1.00 76.50 69 ARG A N 1
ATOM 553 C CA . ARG A 1 69 ? 19.616 -3.387 -45.714 1.00 76.50 69 ARG A CA 1
ATOM 554 C C . ARG A 1 69 ? 20.060 -4.696 -46.356 1.00 76.50 69 ARG A C 1
ATOM 556 O O . ARG A 1 69 ? 19.418 -5.736 -46.254 1.00 76.50 69 ARG A O 1
ATOM 563 N N . VAL A 1 70 ? 21.235 -4.670 -46.979 1.00 63.50 70 VAL A N 1
ATOM 564 C CA . VAL A 1 70 ? 21.866 -5.876 -47.541 1.00 63.50 70 VAL A CA 1
ATOM 565 C C . VAL A 1 70 ? 22.708 -6.598 -46.481 1.00 63.50 70 VAL A C 1
ATOM 567 O O . VAL A 1 70 ? 22.723 -7.826 -46.451 1.00 63.50 70 VAL A O 1
ATOM 570 N N . ALA A 1 71 ? 23.336 -5.849 -45.568 1.00 70.75 71 ALA A N 1
ATOM 571 C CA . ALA A 1 71 ? 24.241 -6.372 -44.544 1.00 70.75 71 ALA A CA 1
ATOM 572 C C . ALA A 1 71 ? 23.535 -7.200 -43.447 1.00 70.75 71 ALA A C 1
ATOM 574 O O . ALA A 1 71 ? 22.421 -6.867 -43.028 1.00 70.75 71 ALA A O 1
ATOM 575 N N . LYS A 1 72 ? 24.232 -8.232 -42.939 1.00 80.56 72 LYS A N 1
ATOM 576 C CA . LYS A 1 72 ? 23.846 -9.027 -41.758 1.00 80.56 72 LYS A CA 1
ATOM 577 C C . LYS A 1 72 ? 23.822 -8.122 -40.525 1.00 80.56 72 LYS A C 1
ATOM 579 O O . LYS A 1 72 ? 24.853 -7.829 -39.933 1.00 80.56 72 LYS A O 1
ATOM 584 N N . THR A 1 73 ? 22.645 -7.597 -40.210 1.00 85.00 73 THR A N 1
ATOM 585 C CA . THR A 1 73 ? 22.415 -6.691 -39.080 1.00 85.00 73 THR A CA 1
ATOM 586 C C . THR A 1 73 ? 21.189 -7.160 -38.302 1.00 85.00 73 THR A C 1
ATOM 588 O O . THR A 1 73 ? 20.293 -7.747 -38.917 1.00 85.00 73 THR A O 1
ATOM 591 N N . PRO A 1 74 ? 21.088 -6.856 -36.994 1.00 85.75 74 PRO A N 1
ATOM 592 C CA . PRO A 1 74 ? 19.959 -7.284 -36.163 1.00 85.75 74 PRO A CA 1
ATOM 593 C C . PRO A 1 74 ? 18.614 -6.827 -36.734 1.00 85.75 74 PRO A C 1
ATOM 595 O O . PRO A 1 74 ? 17.625 -7.547 -36.698 1.00 85.75 74 PRO A O 1
ATOM 598 N N . THR A 1 75 ? 18.590 -5.632 -37.329 1.00 87.25 75 THR A N 1
ATOM 599 C CA . THR A 1 75 ? 17.400 -5.038 -37.948 1.00 87.25 75 THR A CA 1
ATOM 600 C C . THR A 1 75 ? 16.891 -5.820 -39.137 1.00 87.25 75 THR A C 1
ATOM 602 O O . THR A 1 75 ? 15.691 -6.039 -39.234 1.00 87.25 75 THR A O 1
ATOM 605 N N . LYS A 1 76 ? 17.786 -6.277 -40.015 1.00 88.50 76 LYS A N 1
ATOM 606 C CA . LYS A 1 76 ? 17.390 -7.120 -41.141 1.00 88.50 76 LYS A CA 1
ATOM 607 C C . LYS A 1 76 ? 16.887 -8.477 -40.650 1.00 88.50 76 LYS A C 1
ATOM 609 O O . LYS A 1 76 ? 15.817 -8.907 -41.051 1.00 88.50 76 LYS A O 1
ATOM 614 N N . HIS A 1 77 ? 17.628 -9.097 -39.732 1.00 88.56 77 HIS A N 1
ATOM 615 C CA . HIS A 1 77 ? 17.285 -10.409 -39.187 1.00 88.56 77 HIS A CA 1
ATOM 616 C C . HIS A 1 77 ? 15.904 -10.423 -38.509 1.00 88.56 77 HIS A C 1
ATOM 618 O O . HIS A 1 77 ? 15.092 -11.303 -38.773 1.00 88.56 77 HIS A O 1
ATOM 624 N N . ILE A 1 78 ? 15.609 -9.410 -37.687 1.00 89.56 78 ILE A N 1
ATOM 625 C CA . ILE A 1 78 ? 14.299 -9.267 -37.037 1.00 89.56 78 ILE A CA 1
ATOM 626 C C . ILE A 1 78 ? 13.216 -8.945 -38.070 1.00 89.56 78 ILE A C 1
ATOM 628 O O . ILE A 1 78 ? 12.145 -9.542 -38.025 1.00 89.56 78 ILE A O 1
ATOM 632 N N . TRP A 1 79 ? 13.489 -8.046 -39.023 1.00 88.81 79 TRP A N 1
ATOM 633 C CA . TRP A 1 79 ? 12.537 -7.708 -40.083 1.00 88.81 79 TRP A CA 1
ATOM 634 C C . TRP A 1 79 ? 12.126 -8.940 -40.892 1.00 88.81 79 TRP A C 1
ATOM 636 O O . TRP A 1 79 ? 10.937 -9.138 -41.110 1.00 88.81 79 TRP A O 1
ATOM 646 N N . ASP A 1 80 ? 13.080 -9.800 -41.254 1.00 89.69 80 ASP A N 1
ATOM 647 C CA . ASP A 1 80 ? 12.849 -11.022 -42.030 1.00 89.69 80 ASP A CA 1
ATOM 648 C C . ASP A 1 80 ? 12.053 -12.096 -41.272 1.00 89.69 80 ASP A C 1
ATOM 650 O O . ASP A 1 80 ? 11.461 -12.967 -41.913 1.00 89.69 80 ASP A O 1
ATOM 654 N N . LYS A 1 81 ? 11.967 -12.005 -39.940 1.00 88.88 81 LYS A N 1
ATOM 655 C CA . LYS A 1 81 ? 11.171 -12.901 -39.087 1.00 88.88 81 LYS A CA 1
ATOM 656 C C . LYS A 1 81 ? 9.770 -12.374 -38.758 1.00 88.88 81 LYS A C 1
ATOM 658 O O . LYS A 1 81 ? 8.929 -13.155 -38.330 1.00 88.88 81 LYS A O 1
ATOM 663 N N . LEU A 1 82 ? 9.490 -11.085 -38.976 1.00 90.69 82 LEU A N 1
ATOM 664 C CA . LEU A 1 82 ? 8.166 -10.509 -38.703 1.00 90.69 82 LEU A CA 1
ATOM 665 C C . LEU A 1 82 ? 7.109 -10.985 -39.722 1.00 90.69 82 LEU A C 1
ATOM 667 O O . LEU A 1 82 ? 7.439 -11.114 -40.905 1.00 90.69 82 LEU A O 1
ATOM 671 N N . PRO A 1 83 ? 5.833 -11.154 -39.329 1.00 90.94 83 PRO A N 1
ATOM 672 C CA . PRO A 1 83 ? 4.738 -11.463 -40.250 1.00 90.94 83 PRO A CA 1
ATOM 673 C C . PRO A 1 83 ? 4.540 -10.379 -41.321 1.00 90.94 83 PRO A C 1
ATOM 675 O O . PRO A 1 83 ? 4.724 -9.190 -41.051 1.00 90.94 83 PRO A O 1
ATOM 678 N N . GLU A 1 84 ? 4.113 -10.764 -42.529 1.00 87.00 84 GLU A N 1
ATOM 679 C CA . GLU A 1 84 ? 3.894 -9.817 -43.639 1.00 87.00 84 GLU A CA 1
ATOM 680 C C . GLU A 1 84 ? 2.860 -8.728 -43.307 1.00 87.00 84 GLU A C 1
ATOM 682 O O . GLU A 1 84 ? 3.070 -7.563 -43.654 1.00 87.00 84 GLU A O 1
ATOM 687 N N . ASP A 1 85 ? 1.794 -9.074 -42.575 1.00 87.94 85 ASP A N 1
ATOM 688 C CA . ASP A 1 85 ? 0.776 -8.114 -42.126 1.00 87.94 85 ASP A CA 1
ATOM 689 C C . ASP A 1 85 ? 1.400 -7.015 -41.251 1.00 87.94 85 ASP A C 1
ATOM 691 O O . ASP A 1 85 ? 1.251 -5.821 -41.522 1.00 87.94 85 ASP A O 1
ATOM 695 N N . LEU A 1 86 ? 2.217 -7.404 -40.269 1.00 86.44 86 LEU A N 1
ATOM 696 C CA . LEU A 1 86 ? 2.876 -6.473 -39.353 1.00 86.44 86 LEU A CA 1
ATOM 697 C C . LEU A 1 86 ? 3.914 -5.605 -40.086 1.00 86.44 86 LEU A C 1
ATOM 699 O O . LEU A 1 86 ? 3.970 -4.394 -39.866 1.00 86.44 86 LEU A O 1
ATOM 703 N N . ARG A 1 87 ? 4.670 -6.172 -41.039 1.00 88.50 87 ARG A N 1
ATOM 704 C CA . ARG A 1 87 ? 5.567 -5.388 -41.913 1.00 88.50 87 ARG A CA 1
ATOM 705 C C . ARG A 1 87 ? 4.801 -4.336 -42.710 1.00 88.50 87 ARG A C 1
ATOM 707 O O . ARG A 1 87 ? 5.288 -3.216 -42.851 1.00 88.50 87 ARG A O 1
ATOM 714 N N . SER A 1 88 ? 3.617 -4.674 -43.223 1.00 85.69 88 SER A N 1
ATOM 715 C CA . SER A 1 88 ? 2.782 -3.738 -43.982 1.00 85.69 88 SER A CA 1
ATOM 716 C C . SER A 1 88 ? 2.288 -2.579 -43.108 1.00 85.69 88 SER A C 1
ATOM 718 O O . SER A 1 88 ? 2.394 -1.421 -43.515 1.00 85.69 88 SER A O 1
ATOM 720 N N . LYS A 1 89 ? 1.869 -2.866 -41.869 1.00 85.06 89 LYS A N 1
ATOM 721 C CA . LYS A 1 89 ? 1.446 -1.862 -40.882 1.00 85.06 89 LYS A CA 1
ATOM 722 C C . LYS A 1 89 ? 2.601 -0.953 -40.452 1.00 85.06 89 LYS A C 1
ATOM 724 O O . LYS A 1 89 ? 2.441 0.263 -40.425 1.00 85.06 89 LYS A O 1
ATOM 729 N N . LEU A 1 90 ? 3.796 -1.505 -40.208 1.00 84.50 90 LEU A N 1
ATOM 730 C CA . LEU A 1 90 ? 4.990 -0.717 -39.856 1.00 84.50 90 LEU A CA 1
ATOM 731 C C . LEU A 1 90 ? 5.411 0.261 -40.966 1.00 84.50 90 LEU A C 1
ATOM 733 O O . LEU A 1 90 ? 5.983 1.310 -40.672 1.00 84.50 90 LEU A O 1
ATOM 737 N N . LYS A 1 91 ? 5.111 -0.053 -42.234 1.00 82.75 91 LYS A N 1
ATOM 738 C CA . LYS A 1 91 ? 5.365 0.842 -43.378 1.00 82.75 91 LYS A CA 1
ATOM 739 C C . LYS A 1 91 ? 4.398 2.021 -43.448 1.00 82.75 91 LYS A C 1
ATOM 741 O O . LYS A 1 91 ? 4.778 3.074 -43.950 1.00 82.75 91 LYS A O 1
ATOM 746 N N . GLN A 1 92 ? 3.169 1.862 -42.956 1.00 81.75 92 GLN A N 1
ATOM 747 C CA . GLN A 1 92 ? 2.132 2.900 -43.022 1.00 81.75 92 GLN A CA 1
ATOM 748 C C . GLN A 1 92 ? 2.375 4.059 -42.038 1.00 81.75 92 GLN A C 1
ATOM 750 O O . GLN A 1 92 ? 1.673 5.062 -42.100 1.00 81.75 92 GLN A O 1
ATOM 755 N N . ALA A 1 93 ? 3.395 3.951 -41.175 1.00 66.25 93 ALA A N 1
ATOM 756 C CA . ALA A 1 93 ? 3.863 4.969 -40.231 1.00 66.25 93 ALA A CA 1
ATOM 757 C C . ALA A 1 93 ? 2.823 5.483 -39.213 1.00 66.25 93 ALA A C 1
ATOM 759 O O . ALA A 1 93 ? 3.119 6.424 -38.471 1.00 66.25 93 ALA A O 1
ATOM 760 N N . ASP A 1 94 ? 1.654 4.846 -39.124 1.00 73.25 94 ASP A N 1
ATOM 761 C CA . ASP A 1 94 ? 0.596 5.179 -38.173 1.00 73.25 94 ASP A CA 1
ATOM 762 C C . ASP A 1 94 ? 0.865 4.512 -36.813 1.00 73.25 94 ASP A C 1
ATOM 764 O O . ASP A 1 94 ? 0.539 3.348 -36.563 1.00 73.25 94 ASP A O 1
ATOM 768 N N . SER A 1 95 ? 1.554 5.240 -35.933 1.00 68.25 95 SER A N 1
ATOM 769 C CA . SER A 1 95 ? 1.921 4.757 -34.600 1.00 68.25 95 SER A CA 1
ATOM 770 C C . SER A 1 95 ? 0.744 4.862 -33.634 1.00 68.25 95 SER A C 1
ATOM 772 O O . SER A 1 95 ? 0.591 5.863 -32.937 1.00 68.25 95 SER A O 1
ATOM 774 N N . ASN A 1 96 ? -0.043 3.792 -33.543 1.00 78.44 96 ASN A N 1
ATOM 775 C CA . ASN A 1 96 ? -1.125 3.665 -32.571 1.00 78.44 96 ASN A CA 1
ATOM 776 C C . ASN A 1 96 ? -0.791 2.670 -31.452 1.00 78.44 96 ASN A C 1
ATOM 778 O O . ASN A 1 96 ? 0.014 1.750 -31.613 1.00 78.44 96 ASN A O 1
ATOM 782 N N . ARG A 1 97 ? -1.463 2.836 -30.306 1.00 76.75 97 ARG A N 1
ATOM 783 C CA . ARG A 1 97 ? -1.294 1.990 -29.110 1.00 76.75 97 ARG A CA 1
ATOM 784 C C . ARG A 1 97 ? -1.513 0.497 -29.403 1.00 76.75 97 ARG A C 1
ATOM 786 O O . ARG A 1 97 ? -0.808 -0.348 -28.862 1.00 76.75 97 ARG A O 1
ATOM 793 N N . SER A 1 98 ? -2.450 0.182 -30.297 1.00 81.94 98 SER A N 1
ATOM 794 C CA . SER A 1 98 ? -2.730 -1.185 -30.754 1.00 81.94 98 SER A CA 1
ATOM 795 C C . SER A 1 98 ? -1.541 -1.814 -31.479 1.00 81.94 98 SER A C 1
ATOM 797 O O . SER A 1 98 ? -1.151 -2.931 -31.156 1.00 81.94 98 SER A O 1
ATOM 799 N N . LEU A 1 99 ? -0.927 -1.077 -32.408 1.00 83.19 99 LEU A N 1
ATOM 800 C CA . LEU A 1 99 ? 0.222 -1.535 -33.187 1.00 83.19 99 LEU A CA 1
ATOM 801 C C . LEU A 1 99 ? 1.441 -1.770 -32.287 1.00 83.19 99 LEU A C 1
ATOM 803 O O . LEU A 1 99 ? 2.171 -2.740 -32.470 1.00 83.19 99 LEU A O 1
ATOM 807 N N . GLN A 1 100 ? 1.639 -0.919 -31.279 1.00 83.50 100 GLN A N 1
ATOM 808 C CA . GLN A 1 100 ? 2.694 -1.101 -30.282 1.00 83.50 100 GLN A CA 1
ATOM 809 C C . GLN A 1 100 ? 2.513 -2.397 -29.478 1.00 83.50 100 GLN A C 1
ATOM 811 O O . GLN A 1 100 ? 3.484 -3.118 -29.255 1.00 83.50 100 GLN A O 1
ATOM 816 N N . GLN A 1 101 ? 1.281 -2.717 -29.071 1.00 83.00 101 GLN A N 1
ATOM 817 C CA . GLN A 1 101 ? 0.978 -3.958 -28.359 1.00 83.00 101 GLN A CA 1
ATOM 818 C C . GLN A 1 101 ? 1.128 -5.193 -29.261 1.00 83.00 101 GLN A C 1
ATOM 820 O O . GLN A 1 101 ? 1.687 -6.199 -28.831 1.00 83.00 101 GLN A O 1
ATOM 825 N N . GLU A 1 102 ? 0.684 -5.105 -30.516 1.00 86.00 102 GLU A N 1
ATOM 826 C CA . GLU A 1 102 ? 0.839 -6.164 -31.520 1.00 86.00 102 GLU A CA 1
ATOM 827 C C . GLU A 1 102 ? 2.325 -6.462 -31.786 1.00 86.00 102 GLU A C 1
ATOM 829 O O . GLU A 1 102 ? 2.747 -7.614 -31.710 1.00 86.00 102 GLU A O 1
ATOM 834 N N . LEU A 1 103 ? 3.150 -5.423 -31.972 1.00 87.81 103 LEU A N 1
ATOM 835 C CA . LEU A 1 103 ? 4.599 -5.563 -32.130 1.00 87.81 103 LEU A CA 1
ATOM 836 C C . LEU A 1 103 ? 5.276 -6.132 -30.874 1.00 87.81 103 LEU A C 1
ATOM 838 O O . LEU A 1 103 ? 6.165 -6.969 -30.995 1.00 87.81 103 LEU A O 1
ATOM 842 N N . ALA A 1 104 ? 4.887 -5.696 -29.672 1.00 86.81 104 ALA A N 1
ATOM 843 C CA . ALA A 1 104 ? 5.455 -6.217 -28.427 1.00 86.81 104 ALA A CA 1
ATOM 844 C C . ALA A 1 104 ? 5.158 -7.716 -28.243 1.00 86.81 104 ALA A C 1
ATOM 846 O O . ALA A 1 104 ? 6.054 -8.482 -27.876 1.00 86.81 104 ALA A O 1
ATOM 847 N N . ASN A 1 105 ? 3.929 -8.141 -28.546 1.00 87.44 105 ASN A N 1
ATOM 848 C CA . ASN A 1 105 ? 3.540 -9.549 -28.508 1.00 87.44 105 ASN A CA 1
ATOM 849 C C . ASN A 1 105 ? 4.333 -10.367 -29.533 1.00 87.44 105 ASN A C 1
ATOM 851 O O . ASN A 1 105 ? 4.906 -11.391 -29.172 1.00 87.44 105 ASN A O 1
ATOM 855 N N . GLU A 1 106 ? 4.442 -9.880 -30.771 1.00 89.75 106 GLU A N 1
ATOM 856 C CA . GLU A 1 106 ? 5.163 -10.589 -31.830 1.00 89.75 106 GLU A CA 1
ATOM 857 C C . GLU A 1 106 ? 6.661 -10.699 -31.529 1.00 89.75 106 GLU A C 1
ATOM 859 O O . GLU A 1 106 ? 7.245 -11.775 -31.629 1.00 89.75 106 GLU A O 1
ATOM 864 N N . LEU A 1 107 ? 7.293 -9.610 -31.077 1.00 89.81 107 LEU A N 1
ATOM 865 C CA . LEU A 1 107 ? 8.685 -9.648 -30.629 1.00 89.81 107 LEU A CA 1
ATOM 866 C C . LEU A 1 107 ? 8.861 -10.641 -29.478 1.00 89.81 107 LEU A C 1
ATOM 868 O O . LEU A 1 107 ? 9.846 -11.367 -29.467 1.00 89.81 107 LEU A O 1
ATOM 872 N N . THR A 1 108 ? 7.914 -10.715 -28.541 1.00 90.06 108 THR A N 1
ATOM 873 C CA . THR A 1 108 ? 7.962 -11.701 -27.451 1.00 90.06 108 THR A CA 1
ATOM 874 C C . THR A 1 108 ? 7.922 -13.128 -27.989 1.00 90.06 108 THR A C 1
ATOM 876 O O . THR A 1 108 ? 8.744 -13.943 -27.578 1.00 90.06 108 THR A O 1
ATOM 879 N N . SER A 1 109 ? 7.038 -13.420 -28.945 1.00 89.06 109 SER A N 1
ATOM 880 C CA . SER A 1 109 ? 6.985 -14.725 -29.611 1.00 89.06 109 SER A CA 1
ATOM 881 C C . SER A 1 109 ? 8.274 -15.044 -30.371 1.00 89.06 109 SER A C 1
ATOM 883 O O . SER A 1 109 ? 8.734 -16.181 -30.328 1.00 89.06 109 SER A O 1
ATOM 885 N N . LEU A 1 110 ? 8.911 -14.053 -31.003 1.00 90.50 110 LEU A N 1
ATOM 886 C CA . LEU A 1 110 ? 10.220 -14.232 -31.637 1.00 90.50 110 LEU A CA 1
ATOM 887 C C . LEU A 1 110 ? 11.326 -14.539 -30.618 1.00 90.50 110 LEU A C 1
ATOM 889 O O . LEU A 1 110 ? 12.181 -15.370 -30.899 1.00 90.50 110 LEU A O 1
ATOM 893 N N . LEU A 1 111 ? 11.311 -13.925 -29.429 1.00 89.38 111 LEU A N 1
ATOM 894 C CA . LEU A 1 111 ? 12.295 -14.211 -28.374 1.00 89.38 111 LEU A CA 1
ATOM 895 C C . LEU A 1 111 ? 12.195 -15.641 -27.823 1.00 89.38 111 LEU A C 1
ATOM 897 O O . LEU A 1 111 ? 13.179 -16.159 -27.290 1.00 89.38 111 LEU A O 1
ATOM 901 N N . GLU A 1 112 ? 11.026 -16.274 -27.930 1.00 89.06 112 GLU A N 1
ATOM 902 C CA . GLU A 1 112 ? 10.812 -17.666 -27.524 1.00 89.06 112 GLU A CA 1
ATOM 903 C C . GLU A 1 112 ? 11.384 -18.674 -28.536 1.00 89.06 112 GLU A C 1
ATOM 905 O O . GLU A 1 112 ? 11.596 -19.829 -28.169 1.00 89.06 112 GLU A O 1
ATOM 910 N N . GLN A 1 113 ? 11.683 -18.247 -29.769 1.00 88.50 113 GLN A N 1
ATOM 911 C CA . GLN A 1 113 ? 12.249 -19.101 -30.816 1.00 88.50 113 GLN A CA 1
ATOM 912 C C . GLN A 1 113 ? 13.756 -19.323 -30.628 1.00 88.50 113 GLN A C 1
ATOM 914 O O . GLN A 1 113 ? 14.510 -18.400 -30.317 1.00 88.50 113 GLN A O 1
ATOM 919 N N . ASP A 1 114 ? 14.212 -20.548 -30.889 1.00 84.69 114 ASP A N 1
ATOM 920 C CA . ASP A 1 114 ? 15.614 -20.965 -30.726 1.00 84.69 114 ASP A CA 1
ATOM 921 C C . ASP A 1 114 ? 16.571 -20.294 -31.720 1.00 84.69 114 ASP A C 1
ATOM 923 O O . ASP A 1 114 ? 17.770 -20.202 -31.464 1.00 84.69 114 ASP A O 1
ATOM 927 N N . ASP A 1 115 ? 16.047 -19.816 -32.845 1.00 85.56 115 ASP A N 1
ATOM 928 C CA . ASP A 1 115 ? 16.799 -19.241 -33.957 1.00 85.56 115 ASP A CA 1
ATOM 929 C C . ASP A 1 115 ? 16.738 -17.702 -33.998 1.00 85.56 115 ASP A C 1
ATOM 931 O O . ASP A 1 115 ? 17.053 -17.095 -35.022 1.00 85.56 115 ASP A O 1
ATOM 935 N N . PHE A 1 116 ? 16.329 -17.059 -32.897 1.00 88.19 116 PHE A N 1
ATOM 936 C CA . PHE A 1 116 ? 16.277 -15.599 -32.783 1.00 88.19 116 PHE A CA 1
ATOM 937 C C . PHE A 1 116 ? 17.662 -14.939 -32.843 1.00 88.19 116 PHE A C 1
ATOM 939 O O . PHE A 1 116 ? 17.813 -13.846 -33.392 1.00 88.19 116 PHE A O 1
ATOM 946 N N . PHE A 1 117 ? 18.669 -15.564 -32.228 1.00 88.12 117 PHE A N 1
ATOM 947 C CA . PHE A 1 117 ? 20.012 -15.002 -32.131 1.00 88.12 117 PHE A CA 1
ATOM 948 C C . PHE A 1 117 ? 20.950 -15.595 -33.185 1.00 88.12 117 PHE A C 1
ATOM 950 O O . PHE A 1 117 ? 21.254 -16.786 -33.170 1.00 88.12 117 PHE A O 1
ATOM 957 N N . ASP A 1 118 ? 21.494 -14.727 -34.039 1.00 87.50 118 ASP A N 1
ATOM 958 C CA . ASP A 1 118 ? 22.559 -15.055 -34.989 1.0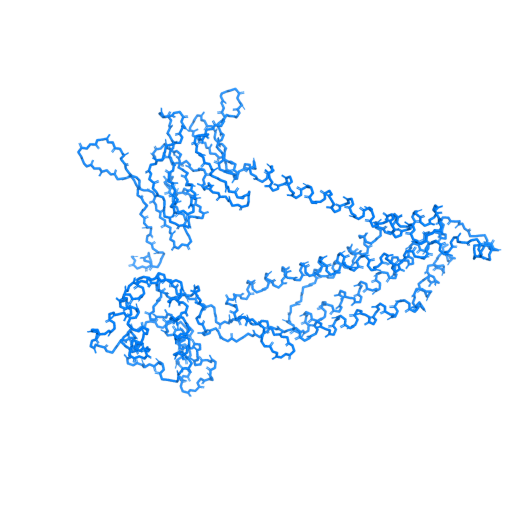0 87.50 118 ASP A CA 1
ATOM 959 C C . ASP A 1 118 ? 23.834 -14.267 -34.638 1.00 87.50 118 ASP A C 1
ATOM 961 O O . ASP A 1 118 ? 23.855 -13.030 -34.648 1.00 87.50 118 ASP A O 1
ATOM 965 N N . ALA A 1 119 ? 24.917 -14.995 -34.349 1.00 85.19 119 ALA A N 1
ATOM 966 C CA . ALA A 1 119 ? 26.206 -14.430 -33.956 1.00 85.19 119 ALA A CA 1
ATOM 967 C C . ALA A 1 119 ? 26.815 -13.500 -35.021 1.00 85.19 119 ALA A C 1
ATOM 969 O O . ALA A 1 119 ? 27.516 -1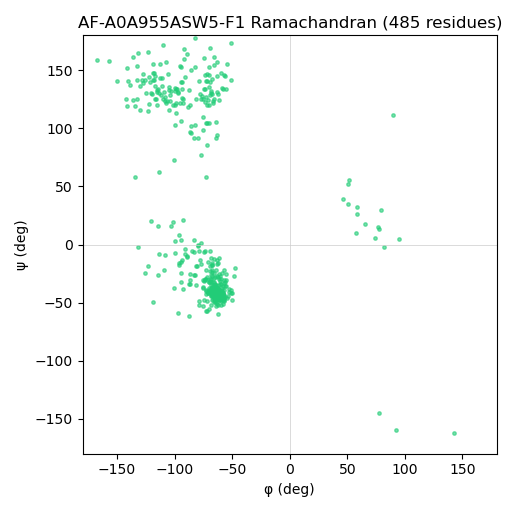2.549 -34.673 1.00 85.19 119 ALA A O 1
ATOM 970 N N . GLU A 1 120 ? 26.543 -13.727 -36.310 1.00 85.50 120 GLU A N 1
ATOM 971 C CA . GLU A 1 120 ? 27.017 -12.840 -37.372 1.00 85.50 120 GLU A CA 1
ATOM 972 C C . GLU A 1 120 ? 26.206 -11.546 -37.435 1.00 85.50 120 GLU A C 1
ATOM 974 O O . GLU A 1 120 ? 26.773 -10.473 -37.653 1.00 85.50 120 GLU A O 1
ATOM 979 N N . CYS A 1 121 ? 24.894 -11.625 -37.195 1.00 85.56 121 CYS A N 1
ATOM 980 C CA . CYS A 1 121 ? 24.021 -10.454 -37.180 1.00 85.56 121 CYS A CA 1
ATOM 981 C C . CYS A 1 121 ? 24.285 -9.551 -35.962 1.00 85.56 121 CYS A C 1
ATOM 983 O O . CYS A 1 121 ? 24.176 -8.333 -36.085 1.00 85.56 121 CYS A O 1
ATOM 985 N N . TRP A 1 122 ? 24.681 -10.116 -34.815 1.00 88.06 122 TRP A N 1
ATOM 986 C CA . TRP A 1 122 ? 24.980 -9.380 -33.574 1.00 88.06 122 TRP A CA 1
ATOM 987 C C . TRP A 1 122 ? 26.469 -9.061 -33.354 1.00 88.06 122 TRP A C 1
ATOM 989 O O . TRP A 1 122 ? 26.835 -8.541 -32.303 1.00 88.06 122 TRP A O 1
ATOM 999 N N . LYS A 1 123 ? 27.341 -9.303 -34.342 1.00 85.69 123 LYS A N 1
ATOM 1000 C CA . LYS A 1 123 ? 28.800 -9.122 -34.210 1.00 85.69 123 LYS A CA 1
ATOM 1001 C C . LYS A 1 123 ? 29.235 -7.700 -33.824 1.00 85.69 123 LYS A C 1
ATOM 1003 O O . LYS A 1 123 ? 30.214 -7.541 -33.105 1.00 85.69 123 LYS A O 1
ATOM 1008 N N . ASN A 1 124 ? 28.524 -6.686 -34.317 1.00 82.38 124 ASN A N 1
ATOM 1009 C CA . ASN A 1 124 ? 28.841 -5.268 -34.097 1.00 82.38 124 ASN A CA 1
ATOM 1010 C C . ASN A 1 124 ? 27.952 -4.624 -33.015 1.00 82.38 124 ASN A C 1
ATOM 1012 O O . ASN A 1 124 ? 27.775 -3.408 -33.016 1.00 82.38 124 ASN A O 1
ATOM 1016 N N . VAL A 1 125 ? 27.320 -5.435 -32.162 1.00 85.31 125 VAL A N 1
ATOM 1017 C CA . VAL A 1 125 ? 26.456 -4.967 -31.075 1.00 85.31 125 VAL A CA 1
ATOM 1018 C C . VAL A 1 125 ? 27.168 -5.200 -29.750 1.00 85.31 125 VAL A C 1
ATOM 1020 O O . VAL A 1 125 ? 27.498 -6.339 -29.415 1.00 85.31 125 VAL A O 1
ATOM 1023 N N . ASP A 1 126 ? 27.347 -4.135 -28.975 1.00 85.44 126 ASP A N 1
ATOM 1024 C CA . ASP A 1 126 ? 27.888 -4.231 -27.623 1.00 85.44 126 ASP A CA 1
ATOM 1025 C C . ASP A 1 126 ? 26.830 -4.837 -26.688 1.00 85.44 126 ASP A C 1
ATOM 1027 O O . ASP A 1 126 ? 25.827 -4.213 -26.321 1.00 85.44 126 ASP A O 1
ATOM 1031 N N . LEU A 1 127 ? 27.028 -6.110 -26.347 1.00 85.44 127 LEU A N 1
ATOM 1032 C CA . LEU A 1 127 ? 26.178 -6.826 -25.403 1.00 85.44 127 LEU A CA 1
ATOM 1033 C C . LEU A 1 127 ? 26.423 -6.318 -23.979 1.00 85.44 127 LEU A C 1
ATOM 1035 O O . LEU A 1 127 ? 27.560 -6.084 -23.582 1.00 85.44 127 LEU A O 1
ATOM 1039 N N . ASN A 1 128 ? 25.349 -6.202 -23.199 1.00 83.62 128 ASN A N 1
ATOM 1040 C CA . ASN A 1 128 ? 25.442 -5.900 -21.772 1.00 83.62 128 ASN A CA 1
ATOM 1041 C C . ASN A 1 128 ? 26.180 -7.026 -21.010 1.00 83.62 128 ASN A C 1
ATOM 1043 O O . ASN A 1 128 ? 26.168 -8.180 -21.444 1.00 83.62 128 ASN A O 1
ATOM 1047 N N . ASP A 1 129 ? 26.748 -6.725 -19.842 1.00 82.88 129 ASP A N 1
ATOM 1048 C CA . ASP A 1 129 ? 27.521 -7.648 -19.000 1.00 82.88 129 ASP A CA 1
ATOM 1049 C C . ASP A 1 129 ? 26.765 -8.951 -18.687 1.00 82.88 129 ASP A C 1
ATOM 1051 O O . ASP A 1 129 ? 27.351 -10.035 -18.666 1.00 82.88 129 ASP A O 1
ATOM 1055 N N . GLU A 1 130 ? 25.449 -8.868 -18.461 1.00 82.62 130 GLU A N 1
ATOM 1056 C CA . GLU A 1 130 ? 24.587 -10.039 -18.236 1.00 82.62 130 GLU A CA 1
ATOM 1057 C C . GLU A 1 130 ? 24.505 -10.929 -19.490 1.00 82.62 130 GLU A C 1
ATOM 1059 O O . GLU A 1 130 ? 24.643 -12.150 -19.399 1.00 82.62 130 GLU A O 1
ATOM 1064 N N . ALA A 1 131 ? 24.350 -10.327 -20.673 1.00 85.19 131 ALA A N 1
ATOM 1065 C CA . ALA A 1 131 ? 24.297 -11.054 -21.940 1.00 85.19 131 ALA A CA 1
ATOM 1066 C C . ALA A 1 131 ? 25.652 -11.650 -22.319 1.00 85.19 131 ALA A C 1
ATOM 1068 O O . ALA A 1 131 ? 25.698 -12.764 -22.837 1.00 85.19 131 ALA A O 1
ATOM 1069 N N . ALA A 1 132 ? 26.749 -10.942 -22.037 1.00 85.19 132 ALA A N 1
ATOM 1070 C CA . ALA A 1 132 ? 28.099 -11.453 -22.240 1.00 85.19 132 ALA A CA 1
ATOM 1071 C C . ALA A 1 132 ? 28.334 -12.719 -21.402 1.00 85.19 132 ALA A C 1
ATOM 1073 O O . ALA A 1 132 ? 28.725 -13.743 -21.954 1.00 85.19 132 ALA A O 1
ATOM 1074 N N . LYS A 1 133 ? 27.968 -12.706 -20.111 1.00 85.88 133 LYS A N 1
ATOM 1075 C CA . LYS A 1 133 ? 28.070 -13.887 -19.233 1.00 85.88 133 LYS A CA 1
ATOM 1076 C C . LYS A 1 133 ? 27.256 -15.080 -19.740 1.00 85.88 133 LYS A C 1
ATOM 1078 O O . LYS A 1 133 ? 27.759 -16.199 -19.726 1.0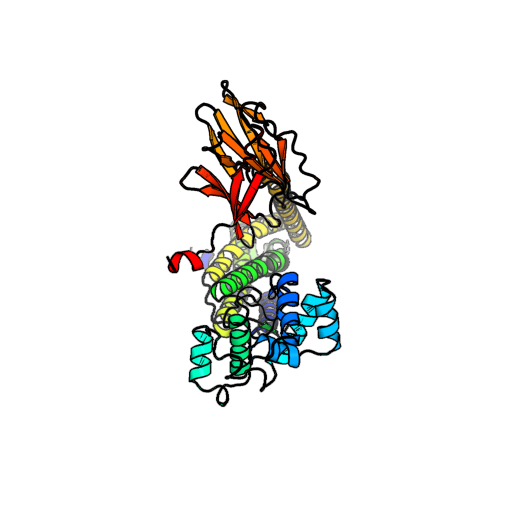0 85.88 133 LYS A O 1
ATOM 1083 N N . LEU A 1 134 ? 26.018 -14.855 -20.189 1.00 86.19 134 LEU A N 1
ATOM 1084 C CA . LEU A 1 134 ? 25.164 -15.919 -20.739 1.00 86.19 134 LEU A CA 1
ATOM 1085 C C . LEU A 1 134 ? 25.703 -16.462 -22.070 1.00 86.19 134 LEU A C 1
ATOM 1087 O O . LEU A 1 134 ? 25.656 -17.664 -22.315 1.00 86.19 134 LEU A O 1
ATOM 1091 N N . ARG A 1 135 ? 26.267 -15.598 -22.920 1.00 86.62 135 ARG A N 1
ATOM 1092 C CA . ARG A 1 135 ? 26.927 -16.016 -24.162 1.00 86.62 135 ARG A CA 1
ATOM 1093 C C . ARG A 1 135 ? 28.170 -16.859 -23.881 1.00 86.62 135 ARG A C 1
ATOM 1095 O O . ARG A 1 135 ? 28.370 -17.867 -24.553 1.00 86.62 135 ARG A O 1
ATOM 1102 N N . ASP A 1 136 ? 28.976 -16.465 -22.897 1.00 86.06 136 ASP A N 1
ATOM 1103 C CA . ASP A 1 136 ? 30.233 -17.134 -22.543 1.00 86.06 136 ASP A CA 1
ATOM 1104 C C . ASP A 1 136 ? 29.998 -18.522 -21.908 1.00 86.06 136 ASP A C 1
ATOM 1106 O O . ASP A 1 136 ? 30.856 -19.397 -22.006 1.00 86.06 136 ASP A O 1
ATOM 1110 N N . GLN A 1 137 ? 28.812 -18.764 -21.332 1.00 83.75 137 GLN A N 1
ATOM 1111 C CA . GLN A 1 137 ? 28.346 -20.099 -20.915 1.00 83.75 137 GLN A CA 1
ATOM 1112 C C . GLN A 1 137 ? 27.996 -21.017 -22.103 1.00 83.75 137 GLN A C 1
ATOM 1114 O O . GLN A 1 137 ? 27.888 -22.228 -21.932 1.00 83.75 137 GLN A O 1
ATOM 1119 N N . GLY A 1 138 ? 27.851 -20.457 -23.307 1.00 82.00 138 GLY A N 1
ATOM 1120 C CA . GLY A 1 138 ? 27.447 -21.157 -24.522 1.00 82.00 138 GLY A CA 1
ATOM 1121 C C . GLY A 1 138 ? 25.929 -21.170 -24.695 1.00 82.00 138 GLY A C 1
ATOM 1122 O O . GLY A 1 138 ? 25.220 -21.865 -23.977 1.00 82.00 138 GLY A O 1
ATOM 1123 N N . VAL A 1 139 ? 25.425 -20.452 -25.708 1.00 78.56 139 VAL A N 1
ATOM 1124 C CA . VAL A 1 139 ? 23.977 -20.272 -25.972 1.00 78.56 139 VAL A CA 1
ATOM 1125 C C . VAL A 1 139 ? 23.221 -21.604 -26.114 1.00 78.56 139 VAL A C 1
ATOM 1127 O O . VAL A 1 139 ? 22.060 -21.697 -25.729 1.00 78.56 139 VAL A O 1
ATOM 1130 N N . SER A 1 140 ? 23.884 -22.657 -26.603 1.00 76.81 140 SER A N 1
ATOM 1131 C CA . SER A 1 140 ? 23.321 -24.009 -26.738 1.00 76.81 140 SER A CA 1
ATOM 1132 C C . SER A 1 140 ? 23.251 -24.810 -25.431 1.00 76.81 140 SER A C 1
ATOM 1134 O O . SER A 1 140 ? 22.587 -25.841 -25.397 1.00 76.81 140 SER A O 1
ATOM 1136 N N . GLN A 1 141 ? 23.932 -24.367 -24.371 1.00 83.69 141 GLN A N 1
ATOM 1137 C CA . GLN A 1 141 ? 23.925 -24.993 -23.042 1.00 83.69 141 GLN A CA 1
ATOM 1138 C C . GLN A 1 141 ? 22.979 -24.284 -22.060 1.00 83.69 141 GLN A C 1
ATOM 1140 O O . GLN A 1 141 ? 22.767 -24.774 -20.952 1.00 83.69 141 GLN A O 1
ATOM 1145 N N . LEU A 1 142 ? 22.415 -23.138 -22.453 1.00 85.56 142 LEU A N 1
ATOM 1146 C CA . LEU A 1 142 ? 21.484 -22.374 -21.631 1.00 85.56 142 LEU A CA 1
ATOM 1147 C C . LEU A 1 142 ? 20.151 -23.114 -21.481 1.00 85.56 142 LEU A C 1
ATOM 1149 O O . LEU A 1 142 ? 19.612 -23.655 -22.447 1.00 85.56 142 LEU A O 1
ATOM 1153 N N . ASN A 1 143 ? 19.582 -23.075 -20.275 1.00 86.31 143 ASN A N 1
ATOM 1154 C CA . ASN A 1 143 ? 18.207 -23.523 -20.065 1.00 86.31 143 ASN A CA 1
ATOM 1155 C C . ASN A 1 143 ? 17.222 -22.596 -20.806 1.00 86.31 143 ASN A C 1
ATOM 1157 O O . ASN A 1 143 ? 17.549 -21.450 -21.118 1.00 86.31 143 ASN A O 1
ATOM 1161 N N . GLU A 1 144 ? 15.994 -23.052 -21.044 1.00 84.81 144 GLU A N 1
ATOM 1162 C CA . GLU A 1 144 ? 14.992 -22.331 -21.835 1.00 84.81 144 GLU A CA 1
ATOM 1163 C C . GLU A 1 144 ? 14.757 -20.889 -21.337 1.00 84.81 144 GLU A C 1
ATOM 1165 O O . GLU A 1 144 ? 14.768 -19.949 -22.133 1.00 84.81 144 GLU A O 1
ATOM 1170 N N . GLU A 1 145 ? 14.643 -20.677 -20.021 1.00 81.94 145 GLU A N 1
ATOM 1171 C CA . GLU A 1 145 ? 14.494 -19.333 -19.439 1.00 81.94 145 GLU A CA 1
ATOM 1172 C C . GLU A 1 145 ? 15.741 -18.453 -19.620 1.00 81.94 145 GLU A C 1
ATOM 1174 O O . GLU A 1 145 ? 15.627 -17.259 -19.904 1.00 81.94 145 GLU A O 1
ATOM 1179 N N . GLN A 1 146 ? 16.937 -19.034 -19.487 1.00 84.75 146 GLN A N 1
ATOM 1180 C CA . GLN A 1 146 ? 18.205 -18.319 -19.662 1.00 84.75 146 GLN A CA 1
ATOM 1181 C C . GLN A 1 146 ? 18.413 -17.911 -21.118 1.00 84.75 146 GLN A C 1
ATOM 1183 O O . GLN A 1 146 ? 18.870 -16.802 -21.389 1.00 84.75 146 GLN A O 1
ATOM 1188 N N . ARG A 1 147 ? 18.025 -18.776 -22.057 1.00 88.69 147 ARG A N 1
ATOM 1189 C CA . ARG A 1 147 ? 18.052 -18.494 -23.491 1.00 88.69 147 ARG A CA 1
ATOM 1190 C C . ARG A 1 147 ? 17.078 -17.374 -23.851 1.00 88.69 147 ARG A C 1
ATOM 1192 O O . ARG A 1 147 ? 17.480 -16.412 -24.499 1.00 88.69 147 ARG A O 1
ATOM 1199 N N . ARG A 1 148 ? 15.836 -17.427 -23.356 1.00 88.56 148 ARG A N 1
ATOM 1200 C CA . ARG A 1 148 ? 14.850 -16.348 -23.549 1.00 88.56 148 ARG A CA 1
ATOM 1201 C C . ARG A 1 148 ? 15.339 -15.018 -22.958 1.00 88.56 148 ARG A C 1
ATOM 1203 O O . ARG A 1 148 ? 15.221 -13.978 -23.605 1.00 88.56 148 ARG A O 1
ATOM 1210 N N . ARG A 1 149 ? 15.955 -15.034 -21.767 1.00 88.44 149 ARG A N 1
ATOM 1211 C CA . ARG A 1 149 ? 16.593 -13.844 -21.169 1.00 88.44 149 ARG A CA 1
ATOM 1212 C C . ARG A 1 149 ? 17.747 -13.327 -22.020 1.00 88.44 149 ARG A C 1
ATOM 1214 O O . ARG A 1 149 ? 17.848 -12.124 -22.236 1.00 88.44 149 ARG A O 1
ATOM 1221 N N . PHE A 1 150 ? 18.591 -14.216 -22.534 1.00 89.44 150 PHE A N 1
ATOM 1222 C CA . PHE A 1 150 ? 19.679 -13.847 -23.431 1.00 89.44 150 PHE A CA 1
ATOM 1223 C C . PHE A 1 150 ? 19.153 -13.182 -24.711 1.00 89.44 150 PHE A C 1
ATOM 1225 O O . PHE A 1 150 ? 19.637 -12.112 -25.074 1.00 89.44 150 PHE A O 1
ATOM 1232 N N . HIS A 1 151 ? 18.114 -13.740 -25.342 1.00 92.06 151 HIS A N 1
ATOM 1233 C CA . HIS A 1 151 ? 17.462 -13.137 -26.508 1.00 92.06 151 HIS A CA 1
ATOM 1234 C C . HIS A 1 151 ? 16.915 -11.742 -26.185 1.00 92.06 151 HIS A C 1
ATOM 1236 O O . HIS A 1 151 ? 17.142 -10.794 -26.941 1.00 92.06 151 HIS A O 1
ATOM 1242 N N . ARG A 1 152 ? 16.252 -11.586 -25.030 1.00 90.69 152 ARG A N 1
ATOM 1243 C CA . ARG A 1 152 ? 15.759 -10.287 -24.555 1.00 90.69 152 ARG A CA 1
ATOM 1244 C C . ARG A 1 152 ? 16.892 -9.273 -24.415 1.00 90.69 152 ARG A C 1
ATOM 1246 O O . ARG A 1 152 ? 16.767 -8.158 -24.912 1.00 90.69 152 ARG A O 1
ATOM 1253 N N . LEU A 1 153 ? 18.000 -9.655 -23.790 1.00 89.00 153 LEU A N 1
ATOM 1254 C CA . LEU A 1 153 ? 19.150 -8.770 -23.614 1.00 89.00 153 LEU A CA 1
ATOM 1255 C C . LEU A 1 153 ? 19.841 -8.438 -24.942 1.00 89.00 153 LEU A C 1
ATOM 1257 O O . LEU A 1 153 ? 20.259 -7.303 -25.146 1.00 89.00 153 LEU A O 1
ATOM 1261 N N . ALA A 1 154 ? 19.933 -9.396 -25.867 1.00 89.75 154 ALA A N 1
ATOM 1262 C CA . ALA A 1 154 ? 20.468 -9.160 -27.204 1.00 89.75 154 ALA A CA 1
ATOM 1263 C C . ALA A 1 154 ? 19.607 -8.150 -27.981 1.00 89.75 154 ALA A C 1
ATOM 1265 O O . ALA A 1 154 ? 20.138 -7.300 -28.701 1.00 89.75 154 ALA A O 1
ATOM 1266 N N . LEU A 1 155 ? 18.284 -8.209 -27.807 1.00 90.62 155 LEU A N 1
ATOM 1267 C CA . LEU A 1 155 ? 17.343 -7.248 -28.369 1.00 90.62 155 LEU A CA 1
ATOM 1268 C C . LEU A 1 155 ? 17.485 -5.858 -27.713 1.00 90.62 155 LEU A C 1
ATOM 1270 O O . LEU A 1 155 ? 17.542 -4.855 -28.425 1.00 90.62 155 LEU A O 1
ATOM 1274 N N . GLU A 1 156 ? 17.600 -5.789 -26.382 1.00 89.62 156 GLU A N 1
ATOM 1275 C CA . GLU A 1 156 ? 17.857 -4.544 -25.637 1.00 89.62 156 GLU A CA 1
ATOM 1276 C C . GLU A 1 156 ? 19.173 -3.879 -26.077 1.00 89.62 156 GLU A C 1
ATOM 1278 O O . GLU A 1 156 ? 19.201 -2.678 -26.350 1.00 89.62 156 GLU A O 1
ATOM 1283 N N . SER A 1 157 ? 20.246 -4.661 -26.223 1.00 87.75 157 SER A N 1
ATOM 1284 C CA . SER A 1 157 ? 21.553 -4.192 -26.698 1.00 87.75 157 SER A CA 1
ATOM 1285 C C . SER A 1 157 ? 21.533 -3.729 -28.157 1.00 87.75 157 SER A C 1
ATOM 1287 O O . SER A 1 157 ? 22.247 -2.792 -28.508 1.00 87.75 157 SER A O 1
ATOM 1289 N N . ALA A 1 158 ? 20.704 -4.332 -29.017 1.00 88.38 158 ALA A N 1
ATOM 1290 C CA . ALA A 1 158 ? 20.559 -3.895 -30.407 1.00 88.38 158 ALA A CA 1
ATOM 1291 C C . ALA A 1 158 ? 19.790 -2.566 -30.538 1.00 88.38 158 ALA A C 1
ATOM 1293 O O . ALA A 1 158 ? 20.040 -1.800 -31.472 1.00 88.38 158 ALA A O 1
ATOM 1294 N N . TYR A 1 159 ? 18.870 -2.277 -29.610 1.00 89.62 159 TYR A N 1
ATOM 1295 C CA . TYR A 1 159 ? 18.003 -1.094 -29.657 1.00 89.62 159 TYR A CA 1
ATOM 1296 C C . TYR A 1 159 ? 17.905 -0.347 -28.316 1.00 89.62 159 TYR A C 1
ATOM 1298 O O . TYR A 1 159 ? 16.796 -0.096 -27.837 1.00 89.62 159 TYR A O 1
ATOM 1306 N N . PRO A 1 160 ? 19.020 0.129 -27.735 1.00 84.62 160 PRO A N 1
ATOM 1307 C CA . PRO A 1 160 ? 19.026 0.717 -26.391 1.00 84.62 160 PRO A CA 1
ATOM 1308 C C . PRO A 1 160 ? 18.192 2.005 -26.274 1.00 84.62 160 PRO A C 1
ATOM 1310 O O . PRO A 1 160 ? 17.777 2.390 -25.184 1.00 84.62 160 PRO A O 1
ATOM 1313 N N . ARG A 1 161 ? 17.934 2.695 -27.396 1.00 82.50 161 ARG A N 1
ATOM 1314 C CA . ARG A 1 161 ? 17.083 3.901 -27.441 1.00 82.50 161 ARG A CA 1
ATOM 1315 C C . ARG A 1 161 ? 15.586 3.594 -27.521 1.00 82.50 161 ARG A C 1
ATOM 1317 O O . ARG A 1 161 ? 14.784 4.429 -27.107 1.00 82.50 161 ARG A O 1
ATOM 1324 N N . PHE A 1 162 ? 15.219 2.436 -28.066 1.00 84.69 162 PHE A N 1
ATOM 1325 C CA . PHE A 1 162 ? 13.829 2.083 -28.369 1.00 84.69 162 PHE A CA 1
ATOM 1326 C C . PHE A 1 162 ? 13.277 1.008 -27.444 1.00 84.69 162 PHE A C 1
ATOM 1328 O O . PHE A 1 162 ? 12.069 0.906 -27.295 1.00 84.69 162 PHE A O 1
ATOM 1335 N N . ILE A 1 163 ? 14.135 0.214 -26.812 1.00 85.06 163 ILE A N 1
ATOM 1336 C CA . ILE A 1 163 ? 13.719 -0.868 -25.929 1.00 85.06 163 ILE A CA 1
ATOM 1337 C C . ILE A 1 163 ? 14.228 -0.559 -24.532 1.00 85.06 163 ILE A C 1
ATOM 1339 O O . ILE A 1 163 ? 15.407 -0.283 -24.316 1.00 85.06 163 ILE A O 1
ATOM 1343 N N . ARG A 1 164 ? 13.303 -0.553 -23.575 1.00 79.75 164 ARG A N 1
ATOM 1344 C CA . ARG A 1 164 ? 13.599 -0.327 -22.167 1.00 79.75 164 ARG A CA 1
ATOM 1345 C C . ARG A 1 164 ? 14.494 -1.449 -21.637 1.00 79.75 164 ARG A C 1
ATOM 1347 O O . ARG A 1 164 ? 14.166 -2.618 -21.798 1.00 79.75 164 ARG A O 1
ATOM 1354 N N . GLN A 1 165 ? 15.568 -1.065 -20.951 1.00 78.69 165 GLN A N 1
ATOM 1355 C CA . GLN A 1 165 ? 16.369 -1.993 -20.157 1.00 78.69 165 GLN A CA 1
ATOM 1356 C C . GLN A 1 165 ? 15.568 -2.452 -18.941 1.00 78.69 165 GLN A C 1
ATOM 1358 O O . GLN A 1 165 ? 15.023 -1.621 -18.200 1.00 78.69 165 GLN A O 1
ATOM 1363 N N . THR A 1 166 ? 15.494 -3.765 -18.748 1.00 70.56 166 THR A N 1
ATOM 1364 C CA . THR A 1 166 ? 14.628 -4.380 -17.739 1.00 70.56 166 THR A CA 1
ATOM 1365 C C . THR A 1 166 ? 15.465 -5.208 -16.753 1.00 70.56 166 THR A C 1
ATOM 1367 O O . THR A 1 166 ? 16.404 -5.887 -17.187 1.00 70.56 166 THR A O 1
ATOM 1370 N N . PRO A 1 167 ? 15.161 -5.184 -15.434 1.00 68.50 167 PRO A N 1
ATOM 1371 C CA . PRO A 1 167 ? 15.871 -6.003 -14.448 1.00 68.50 167 PRO A CA 1
ATOM 1372 C C . PRO A 1 167 ? 15.860 -7.497 -14.808 1.00 68.50 167 PRO A C 1
ATOM 1374 O O . PRO A 1 167 ? 14.971 -7.977 -15.517 1.00 68.50 167 PRO A O 1
ATOM 1377 N N . SER A 1 168 ? 16.862 -8.228 -14.310 1.00 65.44 168 SER A N 1
ATOM 1378 C CA . SER A 1 168 ? 17.102 -9.647 -14.623 1.00 65.44 168 SER A CA 1
ATOM 1379 C C . SER A 1 168 ? 15.959 -10.571 -14.226 1.00 65.44 168 SER A C 1
ATOM 1381 O O . SER A 1 168 ? 15.694 -11.550 -14.924 1.00 65.44 168 SER A O 1
ATOM 1383 N N . GLN A 1 169 ? 15.238 -10.232 -13.161 1.00 65.25 169 GLN A N 1
ATOM 1384 C CA . GLN A 1 169 ? 14.101 -10.995 -12.665 1.00 65.25 169 GLN A CA 1
ATOM 1385 C C . GLN A 1 169 ? 12.825 -10.160 -12.737 1.00 65.25 169 GLN A C 1
ATOM 1387 O O . GLN A 1 169 ? 12.826 -8.955 -12.484 1.00 65.25 169 GLN A O 1
ATOM 1392 N N . SER A 1 170 ? 11.740 -10.830 -13.102 1.00 65.62 170 SER A N 1
ATOM 1393 C CA . SER A 1 170 ? 10.382 -10.305 -13.032 1.00 65.62 170 SER A CA 1
ATOM 1394 C C . SER A 1 170 ? 9.643 -11.093 -11.974 1.00 65.62 170 SER A C 1
ATOM 1396 O O . SER A 1 170 ? 10.013 -12.233 -11.687 1.00 65.62 170 SER A O 1
ATOM 1398 N N . VAL A 1 171 ? 8.608 -10.504 -11.385 1.00 66.44 171 VAL A N 1
ATOM 1399 C CA . VAL A 1 171 ? 7.834 -11.207 -10.372 1.00 66.44 171 VAL A CA 1
ATOM 1400 C C . VAL A 1 171 ? 6.408 -11.433 -10.825 1.00 66.44 171 VAL A C 1
ATOM 1402 O O . VAL A 1 171 ? 5.707 -10.493 -11.204 1.00 66.44 171 VAL A O 1
ATOM 1405 N N . LEU A 1 172 ? 5.997 -12.703 -10.791 1.00 68.44 172 LEU A N 1
ATOM 1406 C CA . LEU A 1 172 ? 4.611 -13.109 -10.971 1.00 68.44 172 LEU A CA 1
ATOM 1407 C C . LEU A 1 172 ? 4.001 -13.486 -9.625 1.00 68.44 172 LEU A C 1
ATOM 1409 O O . LEU A 1 172 ? 4.564 -14.328 -8.914 1.00 68.44 172 LEU A O 1
ATOM 1413 N N . PRO A 1 173 ? 2.833 -12.923 -9.280 1.00 70.69 173 PRO A N 1
ATOM 1414 C CA . PRO A 1 173 ? 2.036 -13.475 -8.208 1.00 70.69 173 PRO A CA 1
ATOM 1415 C C . PRO A 1 173 ? 1.491 -14.836 -8.644 1.00 70.69 173 PRO A C 1
ATOM 1417 O O . PRO A 1 173 ? 0.927 -14.991 -9.724 1.00 70.69 173 PRO A O 1
ATOM 1420 N N . THR A 1 174 ? 1.630 -15.826 -7.777 1.00 73.94 174 THR A N 1
ATOM 1421 C CA . THR A 1 174 ? 1.130 -17.185 -7.987 1.00 73.94 174 THR A CA 1
ATOM 1422 C C . THR A 1 174 ? 0.116 -17.493 -6.893 1.00 73.94 174 THR A C 1
ATOM 1424 O O . THR A 1 174 ? 0.309 -17.131 -5.734 1.00 73.94 174 THR A O 1
ATOM 1427 N N . TYR A 1 175 ? -0.962 -18.198 -7.213 1.00 78.19 175 TYR A N 1
ATOM 1428 C CA . TYR A 1 175 ? -1.866 -18.753 -6.210 1.00 78.19 175 TYR A CA 1
ATOM 1429 C C . TYR A 1 175 ? -2.152 -20.202 -6.539 1.00 78.19 175 TYR A C 1
ATOM 1431 O O . TYR A 1 175 ? -2.584 -20.530 -7.640 1.00 78.19 175 TYR A O 1
ATOM 1439 N N . LEU A 1 176 ? -1.895 -21.081 -5.571 1.00 77.31 176 LEU A N 1
ATOM 1440 C CA . LEU A 1 176 ? -2.177 -22.514 -5.702 1.00 77.31 176 LEU A CA 1
ATOM 1441 C C . LEU A 1 17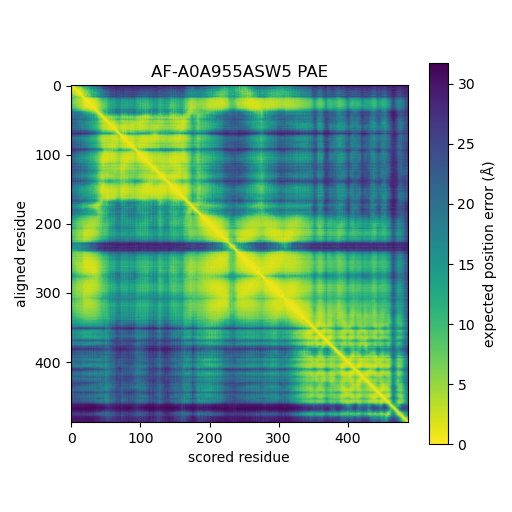6 ? -1.433 -23.149 -6.899 1.00 77.31 176 LEU A C 1
ATOM 1443 O O . LEU A 1 176 ? -1.924 -24.075 -7.532 1.00 77.31 176 LEU A O 1
ATOM 1447 N N . GLY A 1 177 ? -0.240 -22.626 -7.209 1.00 68.25 177 GLY A N 1
ATOM 1448 C CA . GLY A 1 177 ? 0.591 -23.078 -8.330 1.00 68.25 177 GLY A CA 1
ATOM 1449 C C . GLY A 1 177 ? 0.216 -22.494 -9.695 1.00 68.25 177 GLY A C 1
ATOM 1450 O O . GLY A 1 177 ? 0.916 -22.776 -10.660 1.00 68.25 177 GLY A O 1
ATOM 1451 N N . TYR A 1 178 ? -0.832 -21.671 -9.779 1.00 72.50 178 TYR A N 1
ATOM 1452 C CA . TYR A 1 178 ? -1.216 -20.971 -11.003 1.00 72.50 178 TYR A CA 1
ATOM 1453 C C . TYR A 1 178 ? -0.689 -19.542 -11.001 1.00 72.50 178 TYR A C 1
ATOM 1455 O O . TYR A 1 178 ? -0.847 -18.822 -10.011 1.00 72.50 178 TYR A O 1
ATOM 1463 N N . ASP A 1 179 ? -0.098 -19.129 -12.118 1.00 74.00 179 ASP A N 1
ATOM 1464 C CA . ASP A 1 179 ? 0.337 -17.753 -12.325 1.00 74.00 179 ASP A CA 1
ATOM 1465 C C . ASP A 1 179 ? -0.879 -16.854 -12.506 1.00 74.00 179 ASP A C 1
ATOM 1467 O O . ASP A 1 179 ? -1.745 -17.096 -13.351 1.00 74.00 179 ASP A O 1
ATOM 1471 N N . ILE A 1 180 ? -0.959 -15.819 -11.679 1.00 66.50 180 ILE A N 1
ATOM 1472 C CA . ILE A 1 180 ? -2.061 -14.873 -11.697 1.00 66.50 180 ILE A CA 1
ATOM 1473 C C . ILE A 1 180 ? -1.548 -13.565 -12.280 1.00 66.50 180 ILE A C 1
ATOM 1475 O O . ILE A 1 180 ? -0.651 -12.928 -11.735 1.00 66.50 180 ILE A O 1
ATOM 1479 N N . GLY A 1 181 ? -2.167 -13.119 -13.367 1.00 67.00 181 GLY A N 1
ATOM 1480 C CA . GLY A 1 181 ? -1.853 -11.827 -13.965 1.00 67.00 181 GLY A CA 1
ATOM 1481 C C . GLY A 1 181 ? -0.564 -11.836 -14.785 1.00 67.00 181 GLY A C 1
ATOM 1482 O O . GLY A 1 181 ? -0.266 -12.799 -15.488 1.00 67.00 181 GLY A O 1
ATOM 1483 N N . PHE A 1 182 ? 0.158 -10.717 -14.753 1.00 59.50 182 PHE A N 1
ATOM 1484 C CA . PHE A 1 182 ? 1.274 -10.440 -15.655 1.00 59.50 182 PHE A CA 1
ATOM 1485 C C . PHE A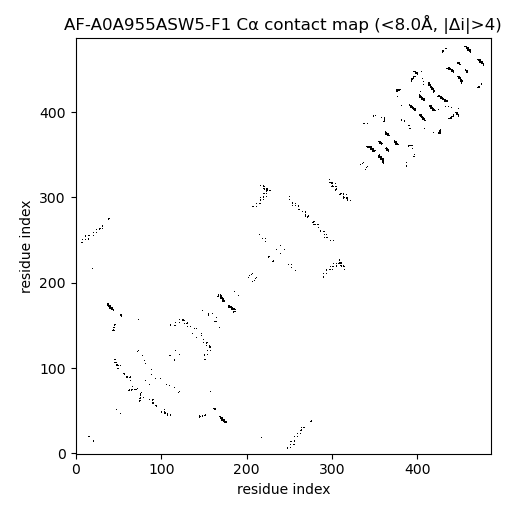 1 182 ? 2.591 -10.287 -14.878 1.00 59.50 182 PHE A C 1
ATOM 1487 O O . PHE A 1 182 ? 2.563 -9.786 -13.754 1.00 59.50 182 PHE A O 1
ATOM 1494 N N . PRO A 1 183 ? 3.742 -10.682 -15.459 1.00 63.78 183 PRO A N 1
ATOM 1495 C CA . PRO A 1 183 ? 5.051 -10.445 -14.856 1.00 63.78 183 PRO A CA 1
ATOM 1496 C C . PRO A 1 183 ? 5.316 -8.956 -14.695 1.00 63.78 183 PRO A C 1
ATOM 1498 O O . PRO A 1 183 ? 5.298 -8.202 -15.670 1.00 63.78 183 PRO A O 1
ATOM 1501 N N . PHE A 1 184 ? 5.608 -8.543 -13.465 1.00 67.56 184 PHE A N 1
ATOM 1502 C CA . PHE A 1 184 ? 6.014 -7.177 -13.176 1.00 67.56 184 PHE A CA 1
ATOM 1503 C C . PHE A 1 184 ? 7.543 -7.096 -13.146 1.00 67.56 184 PHE A C 1
ATOM 1505 O O . PHE A 1 184 ? 8.173 -7.800 -12.351 1.00 67.56 184 PHE A O 1
ATOM 1512 N N . PRO A 1 185 ? 8.165 -6.250 -13.985 1.00 64.06 185 PRO A N 1
ATOM 1513 C CA . PRO A 1 185 ? 9.600 -6.013 -13.941 1.00 64.06 185 PRO A CA 1
ATOM 1514 C C . PRO A 1 185 ? 9.929 -5.080 -12.769 1.00 64.06 185 PRO A C 1
ATOM 1516 O O . PRO A 1 185 ? 10.123 -3.877 -12.947 1.00 64.06 185 PRO A O 1
ATOM 1519 N N . LEU A 1 186 ? 9.920 -5.632 -11.558 1.00 66.44 186 LEU A N 1
ATOM 1520 C CA . LEU A 1 186 ? 10.276 -4.926 -10.331 1.00 66.44 186 LEU A CA 1
ATOM 1521 C C . LEU A 1 186 ? 11.713 -5.268 -9.947 1.00 66.44 186 LEU A C 1
ATOM 1523 O O . LEU A 1 186 ? 12.104 -6.432 -9.956 1.00 66.44 186 LEU A O 1
ATOM 1527 N N . THR A 1 187 ? 12.488 -4.251 -9.579 1.00 67.12 187 THR A N 1
ATOM 1528 C CA . THR A 1 187 ? 13.768 -4.452 -8.886 1.00 67.12 187 THR A CA 1
ATOM 1529 C C . THR A 1 187 ? 13.514 -5.047 -7.496 1.00 67.12 187 THR A C 1
ATOM 1531 O O . THR A 1 187 ? 12.463 -4.783 -6.914 1.00 67.12 187 THR A O 1
ATOM 1534 N N . ASP A 1 188 ? 14.477 -5.777 -6.920 1.00 67.12 188 ASP A N 1
ATOM 1535 C CA . ASP A 1 188 ? 14.353 -6.367 -5.573 1.00 67.12 188 ASP A CA 1
ATOM 1536 C C . ASP A 1 188 ? 13.901 -5.348 -4.506 1.00 67.12 188 ASP A C 1
ATOM 1538 O O . ASP A 1 188 ? 13.007 -5.637 -3.718 1.00 67.12 188 ASP A O 1
ATOM 1542 N N . SER A 1 189 ? 14.428 -4.118 -4.530 1.00 69.75 189 SER A N 1
ATOM 1543 C CA . SER A 1 189 ? 14.006 -3.058 -3.599 1.00 69.75 189 SER A CA 1
ATOM 1544 C C . SER A 1 189 ? 12.559 -2.606 -3.814 1.00 69.75 189 SER A C 1
ATOM 1546 O O . SER A 1 189 ? 11.814 -2.407 -2.861 1.00 69.75 189 SER A O 1
ATOM 1548 N N . GLN A 1 190 ? 12.130 -2.485 -5.072 1.00 71.06 190 GLN A N 1
ATOM 1549 C CA . GLN A 1 190 ? 10.758 -2.099 -5.410 1.00 71.06 190 GLN A CA 1
ATOM 1550 C C . GLN A 1 190 ? 9.762 -3.200 -5.053 1.00 71.06 190 GLN A C 1
ATOM 1552 O O . GLN A 1 190 ? 8.614 -2.913 -4.723 1.00 71.06 190 GLN A O 1
ATOM 1557 N N . LEU A 1 191 ? 10.194 -4.459 -5.135 1.00 72.00 191 LEU A N 1
ATOM 1558 C CA . LEU A 1 191 ? 9.423 -5.603 -4.684 1.00 72.00 191 LEU A CA 1
ATOM 1559 C C . LEU A 1 191 ? 9.220 -5.559 -3.172 1.00 72.00 191 LEU A C 1
ATOM 1561 O O . LEU A 1 191 ? 8.089 -5.705 -2.721 1.00 72.00 191 LEU A O 1
ATOM 1565 N N . GLU A 1 192 ? 10.293 -5.352 -2.406 1.00 74.56 192 GLU A N 1
ATOM 1566 C CA . GLU A 1 192 ? 10.216 -5.226 -0.949 1.00 74.56 192 GLU A CA 1
ATOM 1567 C C . GLU A 1 192 ? 9.268 -4.090 -0.547 1.00 74.56 192 GLU A C 1
ATOM 1569 O O . GLU A 1 192 ? 8.342 -4.326 0.229 1.00 74.56 192 GLU A O 1
ATOM 1574 N N . ASP A 1 193 ? 9.395 -2.911 -1.164 1.00 78.00 193 ASP A N 1
ATOM 1575 C CA . ASP A 1 193 ? 8.503 -1.767 -0.926 1.00 78.00 193 ASP A CA 1
ATOM 1576 C C . ASP A 1 193 ? 7.039 -2.075 -1.289 1.00 78.00 193 ASP A C 1
ATOM 1578 O O . ASP A 1 193 ? 6.105 -1.712 -0.561 1.00 78.00 193 ASP A O 1
ATOM 1582 N N . ALA A 1 194 ? 6.811 -2.753 -2.418 1.00 77.12 194 ALA A N 1
ATOM 1583 C CA . ALA A 1 194 ? 5.474 -3.132 -2.866 1.00 77.12 194 ALA A CA 1
ATOM 1584 C C . ALA A 1 194 ? 4.837 -4.169 -1.933 1.00 77.12 194 ALA A C 1
ATOM 1586 O O . ALA A 1 194 ? 3.653 -4.055 -1.605 1.00 77.12 194 ALA A O 1
ATOM 1587 N N . VAL A 1 195 ? 5.611 -5.157 -1.477 1.00 77.12 195 VAL A N 1
ATOM 1588 C CA . VAL A 1 195 ? 5.163 -6.161 -0.510 1.00 77.12 195 VAL A CA 1
ATOM 1589 C C . VAL A 1 195 ? 4.858 -5.504 0.829 1.00 77.12 195 VAL A C 1
ATOM 1591 O O . VAL A 1 195 ? 3.779 -5.738 1.367 1.00 77.12 195 VAL A O 1
ATOM 1594 N N . ASP A 1 196 ? 5.737 -4.649 1.348 1.00 80.50 196 ASP A N 1
ATOM 1595 C CA . ASP A 1 196 ? 5.508 -3.939 2.609 1.00 80.50 196 ASP A CA 1
ATOM 1596 C C . ASP A 1 196 ? 4.255 -3.055 2.530 1.00 80.50 196 ASP A C 1
ATOM 1598 O O . ASP A 1 196 ? 3.427 -3.058 3.446 1.00 80.50 196 ASP A O 1
ATOM 1602 N N . THR A 1 197 ? 4.049 -2.365 1.405 1.00 83.75 197 THR A N 1
ATOM 1603 C CA . THR A 1 197 ? 2.832 -1.578 1.153 1.00 83.75 197 THR A CA 1
ATOM 1604 C C . THR A 1 197 ? 1.590 -2.468 1.115 1.00 83.75 197 THR A C 1
ATOM 1606 O O . THR A 1 197 ? 0.584 -2.161 1.760 1.00 83.75 197 THR A O 1
ATOM 1609 N N . PHE A 1 198 ? 1.644 -3.591 0.395 1.00 82.94 198 PHE A N 1
ATOM 1610 C CA . PHE A 1 198 ? 0.541 -4.545 0.318 1.00 82.94 198 PHE A CA 1
ATOM 1611 C C . PHE A 1 198 ? 0.202 -5.128 1.693 1.00 82.94 198 PHE A C 1
ATOM 1613 O O . PHE A 1 198 ? -0.965 -5.143 2.082 1.00 82.94 198 PHE A O 1
ATOM 1620 N N . VAL A 1 199 ? 1.212 -5.551 2.458 1.00 83.62 199 VAL A N 1
ATOM 1621 C CA . VAL A 1 199 ? 1.055 -6.061 3.825 1.00 83.62 199 VAL A CA 1
ATOM 1622 C C . VAL A 1 199 ? 0.441 -4.990 4.721 1.00 83.62 199 VAL A C 1
ATOM 1624 O O . VAL A 1 199 ? -0.489 -5.298 5.462 1.00 83.62 199 VAL A O 1
ATOM 1627 N N . ALA A 1 200 ? 0.881 -3.733 4.631 1.00 85.06 200 ALA A N 1
ATOM 1628 C CA . ALA A 1 200 ? 0.318 -2.639 5.417 1.00 85.06 200 ALA A CA 1
ATOM 1629 C C . ALA A 1 200 ? -1.168 -2.398 5.103 1.00 85.06 200 ALA A C 1
ATOM 1631 O O . ALA A 1 200 ? -1.984 -2.316 6.023 1.00 85.06 200 ALA A O 1
ATOM 1632 N N . VAL A 1 201 ? -1.543 -2.342 3.820 1.00 86.69 201 VAL A N 1
ATOM 1633 C CA . VAL A 1 201 ? -2.944 -2.185 3.384 1.00 86.69 201 VAL A CA 1
ATOM 1634 C C . VAL A 1 201 ? -3.787 -3.383 3.818 1.00 86.69 201 VAL A C 1
ATOM 1636 O O . VAL A 1 201 ? -4.882 -3.213 4.358 1.00 86.69 201 VAL A O 1
ATOM 1639 N N . PHE A 1 202 ? -3.264 -4.596 3.635 1.00 85.88 202 PHE A N 1
ATOM 1640 C CA . PHE A 1 202 ? -3.931 -5.829 4.030 1.00 85.88 202 PHE A CA 1
ATOM 1641 C C . PHE A 1 202 ? -4.140 -5.892 5.545 1.00 85.88 202 PHE A C 1
ATOM 1643 O O . PHE A 1 202 ? -5.249 -6.168 5.997 1.00 85.88 202 PHE A O 1
ATOM 1650 N N . MET A 1 203 ? -3.121 -5.571 6.346 1.00 87.38 203 MET A N 1
ATOM 1651 C CA . MET A 1 203 ? -3.239 -5.505 7.803 1.00 87.38 203 MET A CA 1
ATOM 1652 C C . MET A 1 203 ? -4.218 -4.417 8.245 1.00 87.38 203 MET A C 1
ATOM 1654 O O . MET A 1 203 ? -5.035 -4.663 9.129 1.00 87.38 203 MET A O 1
ATOM 1658 N N . TYR A 1 204 ? -4.188 -3.239 7.623 1.00 88.19 204 TYR A N 1
ATOM 1659 C CA . TYR A 1 204 ? -5.128 -2.165 7.933 1.00 88.19 204 TYR A CA 1
ATOM 1660 C C . TYR A 1 204 ? -6.584 -2.590 7.685 1.00 88.19 204 TYR A C 1
ATOM 1662 O O . TYR A 1 204 ? -7.432 -2.432 8.563 1.00 88.19 204 TYR A O 1
ATOM 1670 N N . GLY A 1 205 ? -6.876 -3.182 6.524 1.00 87.69 205 GLY A N 1
ATOM 1671 C CA . GLY A 1 205 ? -8.226 -3.627 6.175 1.00 87.69 205 GLY A CA 1
ATOM 1672 C C . GLY A 1 205 ? -8.676 -4.861 6.961 1.00 87.69 205 GLY A C 1
ATOM 1673 O O . GLY A 1 205 ? -9.697 -4.831 7.650 1.00 87.69 205 GLY A O 1
ATOM 1674 N N . LEU A 1 206 ? -7.911 -5.952 6.880 1.00 88.00 206 LEU A N 1
ATOM 1675 C CA . LEU A 1 206 ? -8.270 -7.229 7.491 1.00 88.00 206 LEU A CA 1
ATOM 1676 C C . LEU A 1 206 ? -8.193 -7.164 9.017 1.00 88.00 206 LEU A C 1
ATOM 1678 O O . LEU A 1 206 ? -9.168 -7.485 9.688 1.00 88.00 206 LEU A O 1
ATOM 1682 N N . VAL A 1 207 ? -7.041 -6.785 9.575 1.00 86.25 207 VAL A N 1
ATOM 1683 C CA . VAL A 1 207 ? -6.841 -6.791 11.032 1.00 86.25 207 VAL A CA 1
ATOM 1684 C C . VAL A 1 207 ? -7.504 -5.561 11.643 1.00 86.25 207 VAL A C 1
ATOM 1686 O O . VAL A 1 207 ? -8.274 -5.693 12.588 1.00 86.25 207 VAL A O 1
ATOM 1689 N N . GLY A 1 208 ? -7.259 -4.375 11.082 1.00 86.94 208 GLY A N 1
ATOM 1690 C CA . GLY A 1 208 ? -7.747 -3.111 11.630 1.00 86.94 208 GLY A CA 1
ATOM 1691 C C . GLY A 1 208 ? -9.264 -2.930 11.546 1.00 86.94 208 GLY A C 1
ATOM 1692 O O . GLY A 1 208 ? -9.885 -2.626 12.559 1.00 86.94 208 GLY A O 1
ATOM 1693 N N . VAL A 1 209 ? -9.874 -3.110 10.371 1.00 88.69 209 VAL A N 1
ATOM 1694 C CA . VAL A 1 209 ? -11.319 -2.874 10.192 1.00 88.69 209 VAL A CA 1
ATOM 1695 C C . VAL A 1 209 ? -12.130 -4.121 10.537 1.00 88.69 209 VAL A C 1
ATOM 1697 O O . VAL A 1 209 ? -12.944 -4.097 11.460 1.00 88.69 209 VAL A O 1
ATOM 1700 N N . ILE A 1 210 ? -11.908 -5.223 9.818 1.00 90.69 210 ILE A N 1
ATOM 1701 C CA . ILE A 1 210 ? -12.738 -6.431 9.950 1.00 90.69 210 ILE A CA 1
ATOM 1702 C C . ILE A 1 210 ? -12.463 -7.134 11.282 1.00 90.69 210 ILE A C 1
ATOM 1704 O O . ILE A 1 210 ? -13.397 -7.453 12.019 1.00 90.69 210 ILE A O 1
ATOM 1708 N N . GLY A 1 211 ? -11.188 -7.344 11.611 1.00 91.25 211 GLY A N 1
ATOM 1709 C CA . GLY A 1 211 ? -10.766 -8.016 12.834 1.00 91.25 211 GLY A CA 1
ATOM 1710 C C . GLY A 1 211 ? -11.316 -7.327 14.077 1.00 91.25 211 GLY A C 1
ATOM 1711 O O . GLY A 1 211 ? -11.889 -7.992 14.940 1.00 91.25 211 GLY A O 1
ATOM 1712 N N . LEU A 1 212 ? -11.217 -5.997 14.135 1.00 92.25 212 LEU A N 1
ATOM 1713 C CA . LEU A 1 212 ? -11.705 -5.207 15.264 1.00 92.25 212 LEU A CA 1
ATOM 1714 C C . LEU A 1 212 ? -13.226 -5.322 15.438 1.00 92.25 212 LEU A C 1
ATOM 1716 O O . LEU A 1 212 ? -13.695 -5.507 16.561 1.00 92.25 212 LEU A O 1
ATOM 1720 N N . LEU A 1 213 ? -13.997 -5.260 14.345 1.00 90.81 213 LEU A N 1
ATOM 1721 C CA . LEU A 1 213 ? -15.453 -5.434 14.386 1.00 90.81 213 LEU A CA 1
ATOM 1722 C C . LEU A 1 213 ? -15.841 -6.827 14.891 1.00 90.81 213 LEU A C 1
ATOM 1724 O O . LEU A 1 213 ? -16.693 -6.943 15.773 1.00 90.81 213 LEU A O 1
ATOM 1728 N N . VAL A 1 214 ? -15.186 -7.875 14.381 1.00 91.88 214 VAL A N 1
ATOM 1729 C CA . VAL A 1 214 ? -15.403 -9.257 14.838 1.00 91.88 214 VAL A CA 1
ATOM 1730 C C . VAL A 1 214 ? -15.029 -9.402 16.313 1.00 91.88 214 VAL A C 1
ATOM 1732 O O . VAL A 1 214 ? -15.781 -10.007 17.076 1.00 91.88 214 VAL A O 1
ATOM 1735 N N . ALA A 1 215 ? -13.910 -8.813 16.741 1.00 92.44 215 ALA A N 1
ATOM 1736 C CA . ALA A 1 215 ? -13.471 -8.846 18.130 1.00 92.44 215 ALA A CA 1
ATOM 1737 C C . ALA A 1 215 ? -14.500 -8.194 19.061 1.00 92.44 215 ALA A C 1
ATOM 1739 O O . ALA A 1 215 ? -14.870 -8.801 20.060 1.00 92.44 215 ALA A O 1
ATOM 1740 N N . ILE A 1 216 ? -15.008 -7.006 18.716 1.00 92.19 216 ILE A N 1
ATOM 1741 C CA . ILE A 1 216 ? -16.033 -6.302 19.501 1.00 92.19 216 ILE A CA 1
ATOM 1742 C C . ILE A 1 216 ? -17.335 -7.103 19.547 1.00 92.19 216 ILE A C 1
ATOM 1744 O O . ILE A 1 216 ? -17.919 -7.246 20.616 1.00 92.19 216 ILE A O 1
ATOM 1748 N N . LEU A 1 217 ? -17.787 -7.645 18.415 1.00 91.50 217 LEU A N 1
ATOM 1749 C CA . LEU A 1 217 ? -19.014 -8.443 18.344 1.00 91.50 217 LEU A CA 1
ATOM 1750 C C . LEU A 1 217 ? -18.929 -9.677 19.248 1.00 91.50 217 LEU A C 1
ATOM 1752 O O . LEU A 1 217 ? -19.888 -10.024 19.933 1.00 91.50 217 LEU A O 1
ATOM 1756 N N . VAL A 1 218 ? -17.767 -10.325 19.273 1.00 90.19 218 VAL A N 1
ATOM 1757 C CA . VAL A 1 218 ? -17.535 -11.502 20.107 1.00 90.19 218 VAL A CA 1
ATOM 1758 C C . VAL A 1 218 ? -17.366 -11.141 21.583 1.00 90.19 218 VAL A C 1
ATOM 1760 O O . VAL A 1 218 ? -17.744 -11.933 22.438 1.00 90.19 218 VAL A O 1
ATOM 1763 N N . THR A 1 219 ? -16.827 -9.974 21.933 1.00 90.50 219 THR A N 1
ATOM 1764 C CA . THR A 1 219 ? -16.621 -9.603 23.343 1.00 90.50 219 THR A CA 1
ATOM 1765 C C . THR A 1 219 ? -17.769 -8.804 23.952 1.00 90.50 219 THR A C 1
ATOM 1767 O O . THR A 1 219 ? -17.844 -8.696 25.178 1.00 90.50 219 THR A O 1
ATOM 1770 N N . SER A 1 220 ? -18.692 -8.275 23.148 1.00 88.31 220 SER A N 1
ATOM 1771 C CA . SER A 1 220 ? -19.746 -7.362 23.606 1.00 88.31 220 SER A CA 1
ATOM 1772 C C . SER A 1 220 ? -20.678 -7.965 24.655 1.00 88.31 220 SER A C 1
ATOM 1774 O O . SER A 1 220 ? -21.245 -7.224 25.453 1.00 88.31 220 SER A O 1
ATOM 1776 N N . PHE A 1 221 ? -20.850 -9.291 24.679 1.00 87.06 221 PHE A N 1
ATOM 1777 C CA . PHE A 1 221 ? -21.732 -9.965 25.637 1.00 87.06 221 PHE A CA 1
ATOM 1778 C C . PHE A 1 221 ? -21.089 -10.182 27.013 1.00 87.06 221 PHE A C 1
ATOM 1780 O O . PHE A 1 221 ? -21.799 -10.429 27.987 1.00 87.06 221 PHE A O 1
ATOM 1787 N N . ILE A 1 222 ? -19.755 -10.105 27.119 1.00 85.81 222 ILE A N 1
ATOM 1788 C CA . ILE A 1 222 ? -19.011 -10.505 28.325 1.00 85.81 222 ILE A CA 1
ATOM 1789 C C . ILE A 1 222 ? -19.424 -9.654 29.530 1.00 85.81 222 ILE A C 1
ATOM 1791 O O . ILE A 1 222 ? -19.705 -10.180 30.609 1.00 85.81 222 ILE A O 1
ATOM 1795 N N . ILE A 1 223 ? -19.472 -8.334 29.352 1.00 86.06 223 ILE A N 1
ATOM 1796 C CA . ILE A 1 223 ? -19.815 -7.383 30.412 1.00 86.06 223 ILE A CA 1
ATOM 1797 C C . ILE A 1 223 ? -21.314 -7.429 30.759 1.00 86.06 223 ILE A C 1
ATOM 1799 O O . ILE A 1 223 ? -21.612 -7.710 31.920 1.00 86.06 223 ILE A O 1
ATOM 1803 N N . PRO A 1 224 ? -22.268 -7.223 29.826 1.00 85.56 224 PRO A N 1
ATOM 1804 C CA . PRO A 1 224 ? -23.694 -7.203 30.163 1.00 85.56 224 PRO A CA 1
ATOM 1805 C C . PRO A 1 224 ? -24.174 -8.511 30.815 1.00 85.56 224 PRO A C 1
ATOM 1807 O O . PRO A 1 224 ? -24.801 -8.443 31.868 1.00 85.56 224 PRO A O 1
ATOM 1810 N N . ASN A 1 225 ? -23.771 -9.686 30.308 1.00 82.62 225 ASN A N 1
ATOM 1811 C CA . ASN A 1 225 ? -24.174 -10.977 30.893 1.00 82.62 225 ASN A CA 1
ATOM 1812 C C . ASN A 1 225 ? -23.624 -11.195 32.316 1.00 82.62 225 ASN A C 1
ATOM 1814 O O . ASN A 1 225 ? -24.215 -11.922 33.116 1.00 82.62 225 ASN A O 1
ATOM 1818 N N . THR A 1 226 ? -22.478 -10.591 32.651 1.00 77.69 226 THR A N 1
ATOM 1819 C CA . THR A 1 226 ? -21.909 -10.696 34.005 1.00 77.69 226 THR A CA 1
ATOM 1820 C C . THR A 1 226 ? -22.679 -9.825 35.007 1.00 77.69 226 THR A C 1
ATOM 1822 O O . THR A 1 226 ? -22.762 -10.165 36.186 1.00 77.69 226 THR A O 1
ATOM 1825 N N . PHE A 1 227 ? -23.250 -8.705 34.557 1.00 74.62 227 PHE A N 1
ATOM 1826 C CA . PHE A 1 227 ? -24.009 -7.779 35.404 1.00 74.62 227 PHE A CA 1
ATOM 1827 C C . PHE A 1 227 ? -25.525 -8.028 35.393 1.00 74.62 227 PHE A C 1
ATOM 1829 O O . PHE A 1 227 ? -26.268 -7.292 36.053 1.00 74.62 227 PHE A O 1
ATOM 1836 N N . ASP A 1 228 ? -25.978 -9.075 34.704 1.00 73.31 228 ASP A N 1
ATOM 1837 C CA . ASP A 1 228 ? -27.363 -9.522 34.748 1.00 73.31 228 ASP A CA 1
ATOM 1838 C C . ASP A 1 228 ? -27.752 -10.082 36.123 1.00 73.31 228 ASP A C 1
ATOM 1840 O O . ASP A 1 228 ? -26.994 -10.768 36.818 1.00 73.31 228 ASP A O 1
ATOM 1844 N N . SER A 1 229 ? -28.991 -9.784 36.512 1.00 56.16 229 SER A N 1
ATOM 1845 C CA . SER A 1 229 ? -29.534 -9.959 37.864 1.00 56.16 229 SER A CA 1
ATOM 1846 C C . SER A 1 229 ? -29.548 -11.409 38.375 1.00 56.16 229 SER A C 1
ATOM 1848 O O . SER A 1 229 ? -29.785 -11.616 39.555 1.00 56.16 229 SER A O 1
ATOM 1850 N N . GLY A 1 230 ? -29.310 -12.421 37.534 1.00 60.31 230 GLY A N 1
ATOM 1851 C CA . GLY A 1 230 ? -29.282 -13.833 37.944 1.00 60.31 230 GLY A CA 1
ATOM 1852 C C . GLY A 1 230 ? -27.916 -14.336 38.436 1.00 60.31 230 GLY A C 1
ATOM 1853 O O . GLY A 1 230 ? -27.857 -15.154 39.351 1.00 60.31 230 GLY A O 1
ATOM 1854 N N . SER A 1 231 ? -26.808 -13.841 37.870 1.00 58.31 231 SER A N 1
ATOM 1855 C CA . SER A 1 231 ? -25.444 -14.314 38.181 1.00 58.31 231 SER A CA 1
ATOM 1856 C C . SER A 1 231 ? -24.763 -13.474 39.268 1.00 58.31 231 SER A C 1
ATOM 1858 O O . SER A 1 231 ? -24.009 -13.994 40.097 1.00 58.31 231 SER A O 1
ATOM 1860 N N . LEU A 1 232 ? -25.085 -12.178 39.320 1.00 55.72 232 LEU A N 1
ATOM 1861 C CA . LEU A 1 232 ? -24.463 -11.217 40.227 1.00 55.72 232 LEU A CA 1
ATOM 1862 C C . LEU A 1 232 ? -24.720 -11.553 41.708 1.00 55.72 232 LEU A C 1
ATOM 1864 O O . LEU A 1 232 ? -23.813 -11.439 42.530 1.00 55.72 232 LEU A O 1
ATOM 1868 N N . TYR A 1 233 ? -25.931 -12.007 42.055 1.00 54.59 233 TYR A N 1
ATOM 1869 C CA . TYR A 1 233 ? -26.295 -12.352 43.438 1.00 54.59 233 TYR A CA 1
ATOM 1870 C C . TYR A 1 233 ? -25.629 -13.645 43.934 1.00 54.59 233 TYR A C 1
ATOM 1872 O O . TYR A 1 233 ? -25.351 -13.759 45.126 1.00 54.59 233 TYR A O 1
ATOM 1880 N N . LEU A 1 234 ? -25.304 -14.585 43.037 1.00 60.88 234 LEU A N 1
ATOM 1881 C CA . LEU A 1 234 ? -24.553 -15.799 43.383 1.00 60.88 234 LEU A CA 1
ATOM 1882 C C . LEU A 1 234 ? -23.075 -15.486 43.664 1.00 60.88 234 LEU A C 1
ATOM 1884 O O . LEU A 1 234 ? -22.498 -16.010 44.620 1.00 60.88 234 LEU A O 1
ATOM 1888 N N . LEU A 1 235 ? -22.481 -14.578 42.882 1.00 54.22 235 LEU A N 1
ATOM 1889 C CA . LEU A 1 235 ? -21.099 -14.117 43.060 1.00 54.22 235 LEU A CA 1
ATOM 1890 C C . LEU A 1 235 ? -20.920 -13.182 44.271 1.00 54.22 235 LEU A C 1
ATOM 1892 O O . LEU A 1 235 ? -19.863 -13.199 44.903 1.00 54.22 235 LEU A O 1
ATOM 1896 N N . LEU A 1 236 ? -21.948 -12.406 44.636 1.00 53.50 236 LEU A N 1
ATOM 1897 C CA . LEU A 1 236 ? -21.932 -11.476 45.780 1.00 53.50 236 LEU A CA 1
ATOM 1898 C C . LEU A 1 236 ? -22.096 -12.142 47.157 1.00 53.50 236 LEU A C 1
ATOM 1900 O O . LEU A 1 236 ? -22.055 -11.450 48.172 1.00 53.50 236 LEU A O 1
ATOM 1904 N N . SER A 1 237 ? -22.213 -13.471 47.230 1.00 58.72 237 SER A N 1
ATOM 1905 C CA . SER A 1 237 ? -22.110 -14.211 48.500 1.00 58.72 237 SER A CA 1
ATOM 1906 C C . SER A 1 237 ? -20.723 -14.074 49.160 1.00 58.72 237 SER A C 1
ATOM 1908 O O . SER A 1 237 ? -20.576 -14.308 50.360 1.00 58.72 237 SER A O 1
ATOM 1910 N N . LYS A 1 238 ? -19.709 -13.637 48.393 1.00 62.94 238 LYS A N 1
ATOM 1911 C CA . LYS A 1 238 ? -18.389 -13.197 48.872 1.00 62.94 238 LYS A CA 1
ATOM 1912 C C . LYS A 1 238 ? -18.231 -11.681 48.676 1.00 62.94 238 LYS A C 1
ATOM 1914 O O . LYS A 1 238 ? -18.665 -11.160 47.649 1.00 62.94 238 LYS A O 1
ATOM 1919 N N . PRO A 1 239 ? -17.574 -10.956 49.603 1.00 56.06 239 PRO A N 1
ATOM 1920 C CA . PRO A 1 239 ? -17.395 -9.509 49.498 1.00 56.06 239 PRO A CA 1
ATOM 1921 C C . PRO A 1 239 ? -16.383 -9.161 48.393 1.00 56.06 239 PRO A C 1
ATOM 1923 O O . PRO A 1 239 ? -15.189 -9.008 48.644 1.00 56.06 239 PRO A O 1
ATOM 1926 N N . ILE A 1 240 ? -16.859 -9.052 47.150 1.00 69.88 240 ILE A N 1
ATOM 1927 C CA . ILE A 1 240 ? -16.083 -8.621 45.980 1.00 69.88 240 ILE A CA 1
ATOM 1928 C C . ILE A 1 240 ? -16.559 -7.222 45.572 1.00 69.88 240 ILE A C 1
ATOM 1930 O O . ILE A 1 240 ? -17.758 -6.970 45.449 1.00 69.88 240 ILE A O 1
ATOM 1934 N N . SER A 1 241 ? -15.628 -6.287 45.359 1.00 77.38 241 SER A N 1
ATOM 1935 C CA . SER A 1 241 ? -15.968 -4.920 44.957 1.00 77.38 241 SER A CA 1
ATOM 1936 C C . SER A 1 241 ? -16.430 -4.860 43.491 1.00 77.38 241 SER A C 1
ATOM 1938 O O . SER A 1 241 ? -15.806 -5.424 42.592 1.00 77.38 241 SER A O 1
ATOM 1940 N N . ARG A 1 242 ? -17.533 -4.145 43.227 1.00 79.44 242 ARG A N 1
ATOM 1941 C CA . ARG A 1 242 ? -18.138 -4.029 41.882 1.00 79.44 242 ARG A CA 1
ATOM 1942 C C . ARG A 1 242 ? -17.184 -3.459 40.812 1.00 79.44 242 ARG A C 1
ATOM 1944 O O . ARG A 1 242 ? -17.151 -4.022 39.720 1.00 79.44 242 ARG A O 1
ATOM 1951 N N . PRO A 1 243 ? -16.368 -2.418 41.096 1.00 81.88 243 PRO A N 1
ATOM 1952 C CA . PRO A 1 243 ? -15.398 -1.905 40.122 1.00 81.88 243 PRO A CA 1
ATOM 1953 C C . PRO A 1 243 ? -14.286 -2.907 39.795 1.00 81.88 243 PRO A C 1
ATOM 1955 O O . PRO A 1 243 ? -13.799 -2.952 38.670 1.00 81.88 243 PRO A O 1
ATOM 1958 N N . LEU A 1 244 ? -13.898 -3.743 40.762 1.00 78.81 244 LEU A N 1
ATOM 1959 C CA . LEU A 1 244 ? -12.884 -4.774 40.556 1.00 78.81 244 LEU A CA 1
ATOM 1960 C C . LEU A 1 244 ? -13.410 -5.891 39.653 1.00 78.81 244 LEU A C 1
ATOM 1962 O O . LEU A 1 244 ? -12.690 -6.360 38.777 1.00 78.81 244 LEU A O 1
ATOM 1966 N N . LEU A 1 245 ? -14.670 -6.288 39.842 1.00 79.94 245 LEU A N 1
ATOM 1967 C CA . LEU A 1 245 ? -15.323 -7.278 38.990 1.00 79.94 245 LEU A CA 1
ATOM 1968 C C . LEU A 1 245 ? -15.438 -6.779 37.540 1.00 79.94 245 LEU A C 1
ATOM 1970 O O . LEU A 1 245 ? -15.156 -7.535 36.612 1.00 79.94 245 LEU A O 1
ATOM 1974 N N . TYR A 1 246 ? -15.747 -5.492 37.351 1.00 85.81 246 TYR A N 1
ATOM 1975 C CA . TYR A 1 246 ? -15.689 -4.848 36.036 1.00 85.81 246 TYR A CA 1
ATOM 1976 C C . TYR A 1 246 ? -14.277 -4.900 35.436 1.00 85.81 246 TYR A C 1
ATOM 1978 O O . TYR A 1 246 ? -14.108 -5.382 34.319 1.00 85.81 246 TYR A O 1
ATOM 1986 N N . LEU A 1 247 ? -13.254 -4.461 36.181 1.00 85.62 247 LEU A N 1
ATOM 1987 C CA . LEU A 1 247 ? -11.876 -4.419 35.684 1.00 85.62 247 LEU A CA 1
ATOM 1988 C C . LEU A 1 247 ? -11.350 -5.816 35.325 1.00 85.62 247 LEU A C 1
ATOM 1990 O O . LEU A 1 247 ? -10.686 -5.977 34.306 1.00 85.62 247 LEU A O 1
ATOM 1994 N N . ALA A 1 248 ? -11.680 -6.836 36.120 1.00 83.31 248 ALA A N 1
ATOM 1995 C CA . ALA A 1 248 ? -11.300 -8.216 35.840 1.00 83.31 248 ALA A CA 1
ATOM 1996 C C . ALA A 1 248 ? -11.902 -8.725 34.521 1.00 83.31 248 ALA A C 1
ATOM 1998 O O . ALA A 1 248 ? -11.178 -9.274 33.691 1.00 83.31 248 ALA A O 1
ATOM 1999 N N . LYS A 1 249 ? -13.200 -8.493 34.284 1.00 85.12 249 LYS A N 1
ATOM 2000 C CA . LYS A 1 249 ? -13.857 -8.874 33.021 1.00 85.12 249 LYS A CA 1
ATOM 2001 C C . LYS A 1 249 ? -13.389 -8.025 31.840 1.00 85.12 249 LYS A C 1
ATOM 2003 O O . LYS A 1 249 ? -13.285 -8.537 30.726 1.00 85.12 249 LYS A O 1
ATOM 2008 N N . PHE A 1 250 ? -13.049 -6.761 32.081 1.00 88.75 250 PHE A N 1
ATOM 2009 C CA . PHE A 1 250 ? -12.443 -5.903 31.071 1.00 88.75 250 PHE A CA 1
ATOM 2010 C C . PHE A 1 250 ? -11.086 -6.462 30.616 1.00 88.75 250 PHE A C 1
ATOM 2012 O O . PHE A 1 250 ? -10.878 -6.702 29.428 1.00 88.75 250 PHE A O 1
ATOM 2019 N N . VAL A 1 251 ? -10.195 -6.765 31.567 1.00 88.88 251 VAL A N 1
ATOM 2020 C CA . VAL A 1 251 ? -8.893 -7.392 31.292 1.00 88.88 251 VAL A CA 1
ATOM 2021 C C . VAL A 1 251 ? -9.073 -8.755 30.623 1.00 88.88 251 VAL A C 1
ATOM 2023 O O . VAL A 1 251 ? -8.384 -9.026 29.648 1.00 88.88 251 VAL A O 1
ATOM 2026 N N . GLY A 1 252 ? -10.035 -9.571 31.066 1.00 85.19 252 GLY A N 1
ATOM 2027 C CA . GLY A 1 252 ? -10.356 -10.852 30.429 1.00 85.19 252 GLY A CA 1
ATOM 2028 C C . GLY A 1 252 ? -10.730 -10.713 28.949 1.00 85.19 252 GLY A C 1
ATOM 2029 O O . GLY A 1 252 ? -10.219 -11.463 28.119 1.00 85.19 252 GLY A O 1
ATOM 2030 N N . GLY A 1 253 ? -11.543 -9.710 28.596 1.00 88.94 253 GLY A N 1
ATOM 2031 C CA . GLY A 1 253 ? -11.858 -9.380 27.201 1.00 88.94 253 GLY A CA 1
ATOM 2032 C C . GLY A 1 253 ? -10.622 -8.955 26.400 1.00 88.94 253 GLY A C 1
ATOM 2033 O O . GLY A 1 253 ? -10.389 -9.466 25.306 1.00 88.94 253 GLY A O 1
ATOM 2034 N N . CYS A 1 254 ? -9.773 -8.091 26.964 1.00 91.81 254 CYS A N 1
ATOM 2035 C CA . CYS A 1 254 ? -8.512 -7.696 26.327 1.00 91.81 254 CYS A CA 1
ATOM 2036 C C . CYS A 1 254 ? -7.569 -8.886 26.120 1.00 91.81 254 CYS A C 1
ATOM 2038 O O . CYS A 1 254 ? -6.923 -8.993 25.081 1.00 91.81 254 CYS A O 1
ATOM 2040 N N . THR A 1 255 ? -7.498 -9.805 27.081 1.00 90.19 255 THR A N 1
ATOM 2041 C CA . THR A 1 255 ? -6.665 -11.000 26.973 1.00 90.19 255 THR A CA 1
ATOM 2042 C C . THR A 1 255 ? -7.187 -11.983 25.931 1.00 90.19 255 THR A C 1
ATOM 2044 O O . THR A 1 255 ? -6.398 -12.520 25.155 1.00 90.19 255 THR A O 1
ATOM 2047 N N . PHE A 1 256 ? -8.505 -12.175 25.857 1.00 89.94 256 PHE A N 1
ATOM 2048 C CA . PHE A 1 256 ? -9.134 -12.958 24.796 1.00 89.94 256 PHE A CA 1
ATOM 2049 C C . PHE A 1 256 ? -8.733 -12.433 23.410 1.00 89.94 256 PHE A C 1
ATOM 2051 O O . PHE A 1 256 ? -8.321 -13.203 22.541 1.00 89.94 256 PHE A O 1
ATOM 2058 N N . VAL A 1 257 ? -8.784 -11.114 23.211 1.00 92.81 257 VAL A N 1
ATOM 2059 C CA . VAL A 1 257 ? -8.385 -10.492 21.942 1.00 92.81 257 VAL A CA 1
ATOM 2060 C C . VAL A 1 257 ? -6.880 -10.576 21.712 1.00 92.81 257 VAL A C 1
ATOM 2062 O O . VAL A 1 257 ? -6.468 -10.856 20.591 1.00 92.81 257 VAL A O 1
ATOM 2065 N N . LEU A 1 258 ? -6.059 -10.417 22.752 1.00 93.56 258 LEU A N 1
ATOM 2066 C CA . LEU A 1 258 ? -4.607 -10.573 22.661 1.00 93.56 258 LEU A CA 1
ATOM 2067 C C . LEU A 1 258 ? -4.210 -11.966 22.162 1.00 93.56 258 LEU A C 1
ATOM 2069 O O . LEU A 1 258 ? -3.344 -12.060 21.300 1.00 93.56 258 LEU A O 1
ATOM 2073 N N . LEU A 1 259 ? -4.856 -13.032 22.644 1.00 92.94 259 LEU A N 1
ATOM 2074 C CA . LEU A 1 259 ? -4.576 -14.399 22.187 1.00 92.94 259 LEU A CA 1
ATOM 2075 C C . LEU A 1 259 ? -4.924 -14.593 20.704 1.00 92.94 259 LEU A C 1
ATOM 2077 O O . LEU A 1 259 ? -4.112 -15.124 19.949 1.00 92.94 259 LEU A O 1
ATOM 2081 N N . ASN A 1 260 ? -6.096 -14.119 20.270 1.00 92.75 260 ASN A N 1
ATOM 2082 C CA . ASN A 1 260 ? -6.511 -14.207 18.866 1.00 92.75 260 ASN A CA 1
ATOM 2083 C C . ASN A 1 260 ? -5.619 -13.358 17.948 1.00 92.75 260 ASN A C 1
ATOM 2085 O O . ASN A 1 260 ? -5.181 -13.827 16.900 1.00 92.75 260 ASN A O 1
ATOM 2089 N N . ALA A 1 261 ? -5.319 -12.122 18.350 1.00 93.69 261 ALA A N 1
ATOM 2090 C CA . ALA A 1 261 ? -4.473 -11.209 17.593 1.00 93.69 261 ALA A CA 1
ATOM 2091 C C . ALA A 1 261 ? -3.035 -11.721 17.493 1.00 93.69 261 ALA A C 1
ATOM 2093 O O . ALA A 1 261 ? -2.455 -11.690 16.413 1.00 93.69 261 ALA A O 1
ATOM 2094 N N . ALA A 1 262 ? -2.476 -12.239 18.591 1.00 94.75 262 ALA A N 1
ATOM 2095 C CA . ALA A 1 262 ? -1.162 -12.866 18.580 1.00 94.75 262 ALA A CA 1
ATOM 2096 C C . ALA A 1 262 ? -1.144 -14.070 17.635 1.00 94.75 262 ALA A C 1
ATOM 2098 O O . ALA A 1 262 ? -0.239 -14.165 16.817 1.00 94.75 262 ALA A O 1
ATOM 2099 N N . TYR A 1 263 ? -2.156 -14.943 17.682 1.00 95.06 263 TYR A N 1
ATOM 2100 C CA . TYR A 1 263 ? -2.239 -16.099 16.786 1.00 95.06 263 TYR A CA 1
ATOM 2101 C C . TYR A 1 263 ? -2.323 -15.691 15.306 1.00 95.06 263 TYR A C 1
ATOM 2103 O O . TYR A 1 263 ? -1.560 -16.200 14.486 1.00 95.06 263 TYR A O 1
ATOM 2111 N N . LEU A 1 264 ? -3.185 -14.727 14.967 1.00 93.44 264 LEU A N 1
ATOM 2112 C CA . LEU A 1 264 ? -3.330 -14.217 13.601 1.00 93.44 264 LEU A CA 1
ATOM 2113 C C . LEU A 1 264 ? -2.044 -13.546 13.098 1.00 93.44 264 LEU A C 1
ATOM 2115 O O . LEU A 1 264 ? -1.561 -13.874 12.018 1.00 93.44 264 LEU A O 1
ATOM 2119 N N . ILE A 1 265 ? -1.479 -12.618 13.873 1.00 93.31 265 ILE A N 1
ATOM 2120 C CA . ILE A 1 265 ? -0.332 -11.805 13.448 1.00 93.31 265 ILE A CA 1
ATOM 2121 C C . ILE A 1 265 ? 0.955 -12.638 13.423 1.00 93.31 265 ILE A C 1
ATOM 2123 O O . ILE A 1 265 ? 1.725 -12.517 12.473 1.00 93.31 265 ILE A O 1
ATOM 2127 N N . LEU A 1 266 ? 1.178 -13.524 14.403 1.00 94.19 266 LEU A N 1
ATOM 2128 C CA . LEU A 1 266 ? 2.303 -14.467 14.364 1.00 94.19 266 LEU A CA 1
ATOM 2129 C C . LEU A 1 266 ? 2.156 -15.458 13.210 1.00 94.19 266 LEU A C 1
ATOM 2131 O O . LEU A 1 266 ? 3.150 -15.774 12.565 1.00 94.19 266 LEU A O 1
ATOM 2135 N N . GLY A 1 267 ? 0.935 -15.917 12.920 1.00 92.31 267 GLY A N 1
ATOM 2136 C CA . GLY A 1 267 ? 0.655 -16.767 11.766 1.00 92.31 267 GLY A CA 1
ATOM 2137 C C . GLY A 1 267 ? 1.010 -16.084 10.446 1.00 92.31 267 GLY A C 1
ATOM 2138 O O . GLY A 1 267 ? 1.712 -16.671 9.629 1.00 92.31 267 GLY A O 1
ATOM 2139 N N . LEU A 1 268 ? 0.600 -14.825 10.261 1.00 89.88 268 LEU A N 1
ATOM 2140 C CA . LEU A 1 268 ? 0.965 -14.027 9.085 1.00 89.88 268 LEU A CA 1
ATOM 2141 C C . LEU A 1 268 ? 2.477 -13.781 9.003 1.00 89.88 268 LEU A C 1
ATOM 2143 O O . LEU A 1 268 ? 3.064 -13.955 7.939 1.00 89.88 268 LEU A O 1
ATOM 2147 N N . TRP A 1 269 ? 3.120 -13.427 10.118 1.00 91.62 269 TRP A N 1
ATOM 2148 C CA . TRP A 1 269 ? 4.569 -13.222 10.179 1.00 91.62 269 TRP A CA 1
ATOM 2149 C C . TRP A 1 269 ? 5.348 -14.500 9.832 1.00 91.62 269 TRP A C 1
ATOM 2151 O O . TRP A 1 269 ? 6.291 -14.447 9.046 1.00 91.62 269 TRP A O 1
ATOM 2161 N N . LEU A 1 270 ? 4.915 -15.660 10.339 1.00 91.81 270 LEU A N 1
ATOM 2162 C CA . LEU A 1 270 ? 5.499 -16.958 9.996 1.00 91.81 270 LEU A CA 1
ATOM 2163 C C . LEU A 1 270 ? 5.266 -17.325 8.530 1.00 91.81 270 LEU A C 1
ATOM 2165 O O . LEU A 1 270 ? 6.190 -17.811 7.887 1.00 91.81 270 LEU A O 1
ATOM 2169 N N . LEU A 1 271 ? 4.069 -17.092 7.984 1.00 87.94 271 LEU A N 1
ATOM 2170 C CA . LEU A 1 271 ? 3.793 -17.341 6.567 1.00 87.94 271 LEU A CA 1
ATOM 2171 C C . LEU A 1 271 ? 4.696 -16.487 5.669 1.00 87.94 271 LEU A C 1
ATOM 2173 O O . LEU A 1 271 ? 5.294 -17.017 4.735 1.00 87.94 271 LEU A O 1
ATOM 2177 N N . LEU A 1 272 ? 4.852 -15.197 5.980 1.00 84.50 272 LEU A N 1
ATOM 2178 C CA . LEU A 1 272 ? 5.728 -14.291 5.233 1.00 84.50 272 LEU A CA 1
ATOM 2179 C C . LEU A 1 272 ? 7.206 -14.698 5.335 1.00 84.50 272 LEU A C 1
ATOM 2181 O O . LEU A 1 272 ? 7.882 -14.816 4.310 1.00 84.50 272 LEU A O 1
ATOM 2185 N N . GLY A 1 273 ? 7.687 -14.994 6.544 1.00 85.69 273 GLY A N 1
ATOM 2186 C CA . GLY A 1 273 ? 9.076 -15.386 6.779 1.00 85.69 273 GLY A CA 1
ATOM 2187 C C . GLY A 1 273 ? 9.435 -16.741 6.167 1.00 85.69 273 GLY A C 1
ATOM 2188 O O . GLY A 1 273 ? 10.440 -16.854 5.468 1.00 85.69 273 GLY A O 1
ATOM 2189 N N . LEU A 1 274 ? 8.604 -17.768 6.381 1.00 86.19 274 LEU A N 1
ATOM 2190 C CA . LEU A 1 274 ? 8.886 -19.135 5.927 1.00 86.19 274 LEU A CA 1
ATOM 2191 C C . LEU A 1 274 ? 8.672 -19.323 4.424 1.00 86.19 274 LEU A C 1
ATOM 2193 O O . LEU A 1 274 ? 9.412 -20.083 3.804 1.00 86.19 274 LEU A O 1
ATOM 2197 N N . ARG A 1 275 ? 7.663 -18.671 3.832 1.00 79.81 275 ARG A N 1
ATOM 2198 C CA . ARG A 1 275 ? 7.316 -18.876 2.418 1.00 79.81 275 ARG A CA 1
ATOM 2199 C C . ARG A 1 275 ? 7.999 -17.887 1.482 1.00 79.81 275 ARG A C 1
ATOM 2201 O O . ARG A 1 275 ? 8.385 -18.276 0.386 1.00 79.81 275 ARG A O 1
ATOM 2208 N N . HIS A 1 276 ? 8.134 -16.628 1.894 1.00 75.19 276 HIS A N 1
ATOM 2209 C CA . HIS A 1 276 ? 8.656 -15.560 1.034 1.00 75.19 276 HIS A CA 1
ATOM 2210 C C . HIS A 1 276 ? 10.067 -15.104 1.421 1.00 75.19 276 HIS A C 1
ATOM 2212 O O . HIS A 1 276 ? 10.677 -14.345 0.674 1.00 75.19 276 HIS A O 1
ATOM 2218 N N . GLY A 1 277 ? 10.598 -15.557 2.563 1.00 78.56 277 GLY A N 1
ATOM 2219 C CA . GLY A 1 277 ? 11.908 -15.138 3.072 1.00 78.56 277 GLY A CA 1
ATOM 2220 C C . GLY A 1 277 ? 11.927 -13.719 3.649 1.00 78.56 277 GLY A C 1
ATOM 2221 O O . GLY A 1 277 ? 12.991 -13.226 4.015 1.00 78.56 277 GLY A O 1
ATOM 2222 N N . ILE A 1 278 ? 10.766 -13.060 3.748 1.00 78.56 278 ILE A N 1
ATOM 2223 C CA . ILE A 1 278 ? 10.644 -11.667 4.187 1.00 78.56 278 ILE A CA 1
ATOM 2224 C C . ILE A 1 278 ? 10.356 -11.647 5.689 1.00 78.56 278 ILE A C 1
ATOM 2226 O O . ILE A 1 278 ? 9.245 -11.936 6.136 1.00 78.56 278 ILE A O 1
ATOM 2230 N N . TRP A 1 279 ? 11.363 -11.280 6.480 1.00 83.81 279 TRP A N 1
ATOM 2231 C CA . TRP A 1 279 ? 11.280 -11.228 7.943 1.00 83.81 279 TRP A CA 1
ATOM 2232 C C . TRP A 1 279 ? 11.057 -9.802 8.448 1.00 83.81 279 TRP A C 1
ATOM 2234 O O . TRP A 1 279 ? 11.941 -9.174 9.037 1.00 83.81 279 TRP A O 1
ATOM 2244 N N . ASN A 1 280 ? 9.845 -9.281 8.255 1.00 83.00 280 ASN A N 1
ATOM 2245 C CA . ASN A 1 280 ? 9.492 -7.956 8.759 1.00 83.00 280 ASN A CA 1
ATOM 2246 C C . ASN A 1 280 ? 8.996 -8.023 10.217 1.00 83.00 280 ASN A C 1
ATOM 2248 O O . ASN A 1 280 ? 7.826 -8.272 10.504 1.00 83.00 280 ASN A O 1
ATOM 2252 N N . HIS A 1 281 ? 9.900 -7.773 11.166 1.00 89.31 281 HIS A N 1
ATOM 2253 C CA . HIS A 1 281 ? 9.601 -7.802 12.604 1.00 89.31 281 HIS A CA 1
ATOM 2254 C C . HIS A 1 281 ? 8.661 -6.674 13.058 1.00 89.31 281 HIS A C 1
ATOM 2256 O O . HIS A 1 281 ? 8.055 -6.777 14.126 1.00 89.31 281 HIS A O 1
ATOM 2262 N N . ARG A 1 282 ? 8.492 -5.611 12.256 1.00 88.19 282 ARG A N 1
ATOM 2263 C CA . ARG A 1 282 ? 7.588 -4.496 12.585 1.00 88.19 282 ARG A CA 1
ATOM 2264 C C . ARG A 1 282 ? 6.132 -4.949 12.668 1.00 88.19 282 ARG A C 1
ATOM 2266 O O . ARG A 1 282 ? 5.378 -4.390 13.456 1.00 88.19 282 ARG A O 1
ATOM 2273 N N . ILE A 1 283 ? 5.769 -6.007 11.941 1.00 87.69 283 ILE A N 1
ATOM 2274 C CA . ILE A 1 283 ? 4.439 -6.629 11.978 1.00 87.69 283 ILE A CA 1
ATOM 2275 C C . ILE A 1 283 ? 4.068 -7.074 13.403 1.00 87.69 283 ILE A C 1
ATOM 2277 O O . ILE A 1 283 ? 2.912 -6.976 13.806 1.00 87.69 283 ILE A O 1
ATOM 2281 N N . LEU A 1 284 ? 5.038 -7.497 14.220 1.00 91.25 284 LEU A N 1
ATOM 2282 C CA . LEU A 1 284 ? 4.774 -7.931 15.596 1.00 91.25 284 LEU A CA 1
ATOM 2283 C C . LEU A 1 284 ? 4.324 -6.775 16.503 1.00 91.25 284 LEU A C 1
ATOM 2285 O O . LEU A 1 284 ? 3.557 -6.999 17.440 1.00 91.25 284 LEU A O 1
ATOM 2289 N N . LEU A 1 285 ? 4.721 -5.531 16.199 1.00 91.44 285 LEU A N 1
ATOM 2290 C CA . LEU A 1 285 ? 4.243 -4.338 16.911 1.00 91.44 285 LEU A CA 1
ATOM 2291 C C . LEU A 1 285 ? 2.753 -4.068 16.660 1.00 91.44 285 LEU A C 1
ATOM 2293 O O . LEU A 1 285 ? 2.119 -3.357 17.442 1.00 91.44 285 LEU A O 1
ATOM 2297 N N . CYS A 1 286 ? 2.157 -4.684 15.636 1.00 90.44 286 CYS A N 1
ATOM 2298 C CA . CYS A 1 286 ? 0.717 -4.629 15.429 1.00 90.44 286 CYS A CA 1
ATOM 2299 C C . CYS A 1 286 ? -0.057 -5.368 16.529 1.00 90.44 286 CYS A C 1
ATOM 2301 O O . CYS A 1 286 ? -1.206 -5.014 16.762 1.00 90.44 286 CYS A O 1
ATOM 2303 N N . ILE A 1 287 ? 0.538 -6.338 17.242 1.00 93.75 287 ILE A N 1
ATOM 2304 C CA . ILE A 1 287 ? -0.137 -7.060 18.337 1.00 93.75 287 ILE A CA 1
ATOM 2305 C C . ILE A 1 287 ? -0.521 -6.100 19.479 1.00 93.75 287 ILE A C 1
ATOM 2307 O O . ILE A 1 287 ? -1.716 -5.971 19.762 1.00 93.75 287 ILE A O 1
ATOM 2311 N N . PRO A 1 288 ? 0.426 -5.392 20.136 1.00 94.62 288 PRO A N 1
ATOM 2312 C CA . PRO A 1 288 ? 0.075 -4.459 21.204 1.00 94.62 288 PRO A CA 1
ATOM 2313 C C . PRO A 1 288 ? -0.752 -3.276 20.692 1.00 94.62 288 PRO A C 1
ATOM 2315 O O . PRO A 1 288 ? -1.665 -2.838 21.389 1.00 94.62 288 PRO A O 1
ATOM 2318 N N . LEU A 1 289 ? -0.492 -2.794 19.471 1.00 93.62 289 LEU A N 1
ATOM 2319 C CA . LEU A 1 289 ? -1.276 -1.719 18.861 1.00 93.62 289 LEU A CA 1
ATOM 2320 C C . LEU A 1 289 ? -2.744 -2.128 18.676 1.00 93.62 289 LEU A C 1
ATOM 2322 O O . LEU A 1 289 ? -3.649 -1.366 19.005 1.00 93.62 289 LEU A O 1
ATOM 2326 N N . TYR A 1 290 ? -2.986 -3.343 18.190 1.00 93.88 290 TYR A N 1
ATOM 2327 C CA . TYR A 1 290 ? -4.329 -3.862 17.972 1.00 93.88 290 TYR A CA 1
ATOM 2328 C C . TYR A 1 290 ? -5.090 -4.040 19.287 1.00 93.88 290 TYR A C 1
ATOM 2330 O O . TYR A 1 290 ? -6.238 -3.613 19.395 1.00 93.88 290 TYR A O 1
ATOM 2338 N N . VAL A 1 291 ? -4.441 -4.593 20.318 1.00 94.94 291 VAL A N 1
ATOM 2339 C CA . VAL A 1 291 ? -5.039 -4.714 21.659 1.00 94.94 291 VAL A CA 1
ATOM 2340 C C . VAL A 1 291 ? -5.334 -3.336 22.256 1.00 94.94 291 VAL A C 1
ATOM 2342 O O . VAL A 1 291 ? -6.372 -3.162 22.890 1.00 94.94 291 VAL A O 1
ATOM 2345 N N . PHE A 1 292 ? -4.469 -2.345 22.027 1.00 95.69 292 PHE A N 1
ATOM 2346 C CA . PHE A 1 292 ? -4.691 -0.970 22.470 1.00 95.69 292 PHE A CA 1
ATOM 2347 C C . PHE A 1 292 ? -5.901 -0.325 21.780 1.00 95.69 292 PHE A C 1
ATOM 2349 O O . PHE A 1 292 ? -6.782 0.200 22.460 1.00 95.69 292 PHE A O 1
ATOM 2356 N N . ILE A 1 293 ? -5.994 -0.419 20.449 1.00 93.94 293 ILE A N 1
ATOM 2357 C CA . ILE A 1 293 ? -7.149 0.082 19.688 1.00 93.94 293 ILE A CA 1
ATOM 2358 C C . ILE A 1 293 ? -8.426 -0.626 20.151 1.00 93.94 293 ILE A C 1
ATOM 2360 O O . ILE A 1 293 ? -9.423 0.032 20.450 1.00 93.94 293 ILE A O 1
ATOM 2364 N N . PHE A 1 294 ? -8.388 -1.953 20.292 1.00 95.06 294 PHE A N 1
ATOM 2365 C CA . PHE A 1 294 ? -9.499 -2.725 20.838 1.00 95.06 294 PHE A CA 1
ATOM 2366 C C . PHE A 1 294 ? -9.904 -2.242 22.233 1.00 95.06 294 PHE A C 1
ATOM 2368 O O . PHE A 1 294 ? -11.090 -2.040 22.471 1.00 95.06 294 PHE A O 1
ATOM 2375 N N . ALA A 1 295 ? -8.955 -1.992 23.138 1.00 95.25 295 ALA A N 1
ATOM 2376 C CA . ALA A 1 295 ? -9.249 -1.525 24.490 1.00 95.25 295 ALA A CA 1
ATOM 2377 C C . ALA A 1 295 ? -9.990 -0.173 24.505 1.00 95.25 295 ALA A C 1
ATOM 2379 O O . ALA A 1 295 ? -10.857 0.030 25.358 1.00 95.25 295 ALA A O 1
ATOM 2380 N N . ILE A 1 296 ? -9.716 0.728 23.553 1.00 94.94 296 ILE A N 1
ATOM 2381 C CA . ILE A 1 296 ? -10.436 2.006 23.413 1.00 94.94 296 ILE A CA 1
ATOM 2382 C C . ILE A 1 296 ? -11.909 1.756 23.065 1.00 94.94 296 ILE A C 1
ATOM 2384 O O . ILE A 1 296 ? -12.803 2.222 23.772 1.00 94.94 296 ILE A O 1
ATOM 2388 N N . TYR A 1 297 ? -12.176 0.969 22.021 1.00 94.44 297 TYR A N 1
ATOM 2389 C CA . TYR A 1 297 ? -13.548 0.649 21.607 1.00 94.44 297 TYR A CA 1
ATOM 2390 C C . TYR A 1 297 ? -14.291 -0.191 22.648 1.00 94.44 297 TYR A C 1
ATOM 2392 O O . TYR A 1 297 ? -15.466 0.047 22.940 1.00 94.44 297 TYR A O 1
ATOM 2400 N N . TYR A 1 298 ? -13.594 -1.145 23.259 1.00 94.69 298 TYR A N 1
ATOM 2401 C CA . TYR A 1 298 ? -14.142 -2.008 24.293 1.00 94.69 298 TYR A CA 1
ATOM 2402 C C . TYR A 1 298 ? -14.447 -1.240 25.584 1.00 94.69 298 TYR A C 1
ATOM 2404 O O . TYR A 1 298 ? -15.372 -1.614 26.295 1.00 94.69 298 TYR A O 1
ATOM 2412 N N . SER A 1 299 ? -13.762 -0.126 25.867 1.00 94.44 299 SER A N 1
ATOM 2413 C CA . SER A 1 299 ? -14.111 0.759 26.991 1.00 94.44 299 SER A CA 1
ATOM 2414 C C . SER A 1 299 ? -15.493 1.388 26.808 1.00 94.44 299 SER A C 1
ATOM 2416 O O . SER A 1 299 ? -16.284 1.429 27.749 1.00 94.44 299 SER A O 1
ATOM 2418 N N . VAL A 1 300 ? -15.820 1.819 25.587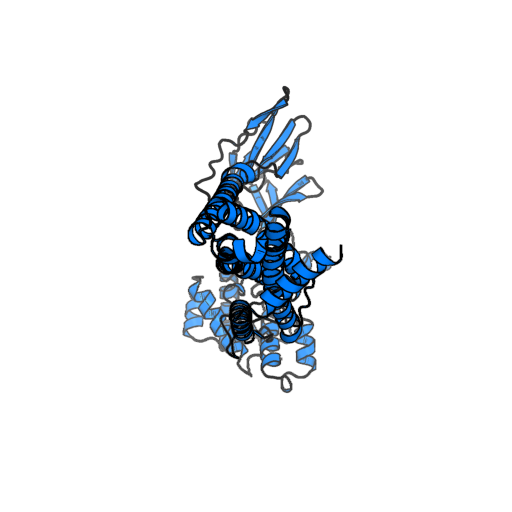 1.00 94.94 300 VAL A N 1
ATOM 2419 C CA . VAL A 1 300 ? -17.146 2.368 25.263 1.00 94.94 300 VAL A CA 1
ATOM 2420 C C . VAL A 1 300 ? -18.210 1.272 25.253 1.00 94.94 300 VAL A C 1
ATOM 2422 O O . VAL A 1 300 ? -19.284 1.456 25.825 1.00 94.94 300 VAL A O 1
ATOM 2425 N N . SER A 1 301 ? -17.890 0.107 24.684 1.00 93.94 301 SER A N 1
ATOM 2426 C CA . SER A 1 301 ? -18.769 -1.069 24.724 1.00 93.94 301 SER A CA 1
ATOM 2427 C C . SER A 1 301 ? -19.074 -1.507 26.162 1.00 93.94 301 SER A C 1
ATOM 2429 O O . SER A 1 301 ? -20.226 -1.733 26.526 1.00 93.94 301 SER A O 1
ATOM 2431 N N . GLY A 1 302 ? -18.048 -1.559 27.013 1.00 91.38 302 GLY A N 1
ATOM 2432 C CA . GLY A 1 302 ? -18.156 -1.957 28.411 1.00 91.38 302 GLY A CA 1
ATOM 2433 C C . GLY A 1 302 ? -18.932 -0.965 29.267 1.00 91.38 302 GLY A C 1
ATOM 2434 O O . GLY A 1 302 ? -19.741 -1.383 30.095 1.00 91.38 302 GLY A O 1
ATOM 2435 N N . LEU A 1 303 ? -18.758 0.338 29.029 1.00 92.25 303 LEU A N 1
ATOM 2436 C CA . LEU A 1 303 ? -19.567 1.371 29.674 1.00 92.25 303 LEU A CA 1
ATOM 2437 C C . LEU A 1 303 ? -21.047 1.233 29.293 1.00 92.25 303 LEU A C 1
ATOM 2439 O O . LEU A 1 303 ? -21.911 1.249 30.171 1.00 92.25 303 LEU A O 1
ATOM 2443 N N . ALA A 1 304 ? -21.343 1.029 28.006 1.00 92.31 304 ALA A N 1
ATOM 2444 C CA . ALA A 1 304 ? -22.707 0.782 27.546 1.00 92.31 304 ALA A CA 1
ATOM 2445 C C . ALA A 1 304 ? -23.296 -0.499 28.172 1.00 92.31 304 ALA A C 1
ATOM 2447 O O . ALA A 1 304 ? -24.443 -0.502 28.622 1.00 92.31 304 ALA A O 1
ATOM 2448 N N . GLY A 1 305 ? -22.497 -1.561 28.291 1.00 90.31 305 GLY A N 1
ATOM 2449 C CA . GLY A 1 305 ? -22.900 -2.805 28.950 1.00 90.31 305 GLY A CA 1
ATOM 2450 C C . GLY A 1 305 ? -23.199 -2.646 30.433 1.00 90.31 305 GLY A C 1
ATOM 2451 O O . GLY A 1 305 ? -24.130 -3.270 30.935 1.00 90.31 305 GLY A O 1
ATOM 2452 N N . LEU A 1 306 ? -22.473 -1.772 31.129 1.00 89.06 306 LEU A N 1
ATOM 2453 C CA . LEU A 1 306 ? -22.713 -1.489 32.541 1.00 89.06 306 LEU A CA 1
ATOM 2454 C C . LEU A 1 306 ? -24.013 -0.698 32.766 1.00 89.06 306 LEU A C 1
ATOM 2456 O O . LEU A 1 306 ? -24.738 -0.975 33.723 1.00 89.06 306 LEU A O 1
ATOM 2460 N N . ILE A 1 307 ? -24.298 0.276 31.895 1.00 91.06 307 ILE A N 1
ATOM 2461 C CA . ILE A 1 307 ? -25.470 1.157 32.002 1.00 91.06 307 ILE A CA 1
ATOM 2462 C C . ILE A 1 307 ? -26.746 0.417 31.589 1.00 91.06 307 ILE A C 1
ATOM 2464 O O . ILE A 1 307 ? -27.711 0.390 32.350 1.00 91.06 307 ILE A O 1
ATOM 2468 N N . TRP A 1 308 ? -26.753 -0.188 30.397 1.00 91.62 308 TRP A N 1
ATOM 2469 C CA . TRP A 1 308 ? -27.965 -0.763 29.805 1.00 91.62 308 TRP A CA 1
A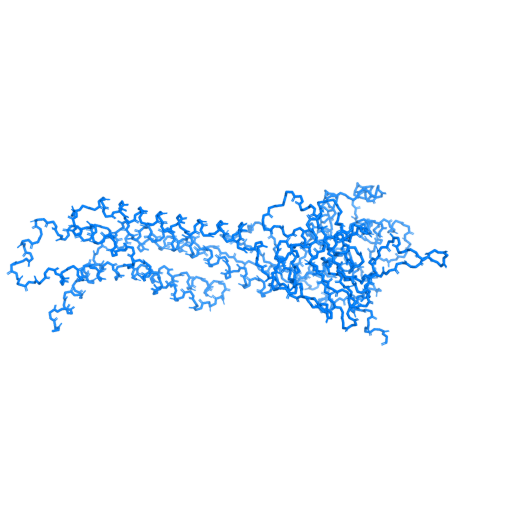TOM 2470 C C . TRP A 1 308 ? -28.132 -2.261 30.039 1.00 91.62 308 TRP A C 1
ATOM 2472 O O . TRP A 1 308 ? -29.234 -2.765 29.838 1.00 91.62 308 TRP A O 1
ATOM 2482 N N . ARG A 1 309 ? -27.071 -2.980 30.440 1.00 89.06 309 ARG A N 1
ATOM 2483 C CA . ARG A 1 309 ? -27.085 -4.445 30.642 1.00 89.06 309 ARG A CA 1
ATOM 2484 C C . ARG A 1 309 ? -27.658 -5.207 29.443 1.00 89.06 309 ARG A C 1
ATOM 2486 O O . ARG A 1 309 ? -28.333 -6.215 29.587 1.00 89.06 309 ARG A O 1
ATOM 2493 N N . ASN A 1 310 ? -27.405 -4.697 28.238 1.00 88.62 310 ASN A N 1
ATOM 2494 C CA . ASN A 1 310 ? -27.913 -5.266 26.998 1.00 88.62 310 ASN A CA 1
ATOM 2495 C C . ASN A 1 310 ? -26.797 -5.334 25.953 1.00 88.62 310 ASN A C 1
ATOM 2497 O O . ASN A 1 310 ? -26.257 -4.309 25.533 1.00 88.62 310 ASN A O 1
ATOM 2501 N N . THR A 1 311 ? -26.494 -6.549 25.498 1.00 90.00 311 THR A N 1
ATOM 2502 C CA . THR A 1 311 ? -25.475 -6.837 24.478 1.00 90.00 311 THR A CA 1
ATOM 2503 C C . THR A 1 311 ? -25.715 -6.095 23.166 1.00 90.00 311 THR A C 1
ATOM 2505 O O . THR A 1 311 ? -24.765 -5.595 22.567 1.00 90.00 311 THR A O 1
ATOM 2508 N N . VAL A 1 312 ? -26.970 -5.969 22.725 1.00 91.69 312 VAL A N 1
ATOM 2509 C CA . VAL A 1 312 ? -27.309 -5.292 21.463 1.00 91.69 312 VAL A CA 1
ATOM 2510 C C . VAL A 1 312 ? -26.956 -3.808 21.540 1.00 91.69 312 VAL A C 1
ATOM 2512 O O . VAL A 1 312 ? -26.379 -3.259 20.603 1.00 91.69 312 VAL A O 1
ATOM 2515 N N . VAL A 1 313 ? -27.226 -3.172 22.684 1.00 93.06 313 VAL A N 1
ATOM 2516 C CA . VAL A 1 313 ? -26.887 -1.760 22.914 1.00 93.06 313 VAL A CA 1
ATOM 2517 C C . VAL A 1 313 ? -25.371 -1.564 22.940 1.00 93.06 313 VAL A C 1
ATOM 2519 O O . VAL A 1 313 ? -24.880 -0.600 22.358 1.00 93.06 313 VAL A O 1
ATOM 2522 N N . CYS A 1 314 ? -24.618 -2.499 23.531 1.00 92.88 314 CYS A N 1
ATOM 2523 C CA . CYS A 1 314 ? -23.151 -2.454 23.531 1.00 92.88 314 CYS A CA 1
ATOM 2524 C C . CYS A 1 314 ? -22.594 -2.417 22.106 1.00 92.88 314 CYS A C 1
ATOM 2526 O O . CYS A 1 314 ? -21.772 -1.561 21.791 1.00 92.88 314 CYS A O 1
ATOM 2528 N N . ILE A 1 315 ? -23.072 -3.318 21.240 1.00 92.81 315 ILE A N 1
ATOM 2529 C CA . ILE A 1 315 ? -22.644 -3.388 19.837 1.00 92.81 315 ILE A CA 1
ATOM 2530 C C . ILE A 1 315 ? -23.033 -2.099 19.106 1.00 92.81 315 ILE A C 1
ATOM 2532 O O . ILE A 1 315 ? -22.186 -1.480 18.465 1.00 92.81 315 ILE A O 1
ATOM 2536 N N . ALA A 1 316 ? -24.292 -1.669 19.229 1.00 94.19 316 ALA A N 1
ATOM 2537 C CA . ALA A 1 316 ? -24.804 -0.498 18.523 1.00 94.19 316 ALA A CA 1
ATOM 2538 C C . ALA A 1 316 ? -24.026 0.780 18.875 1.00 94.19 316 ALA A C 1
ATOM 2540 O O . ALA A 1 316 ? -23.601 1.507 17.979 1.00 94.19 316 ALA A O 1
ATOM 2541 N N . VAL A 1 317 ? -23.778 1.033 20.165 1.00 95.19 317 VAL A N 1
ATOM 2542 C CA . VAL A 1 317 ? -23.037 2.221 20.619 1.00 95.19 317 VAL A CA 1
ATOM 2543 C C . VAL A 1 317 ? -21.594 2.197 20.115 1.00 95.19 317 VAL A C 1
ATOM 2545 O O . VAL A 1 317 ? -21.090 3.220 19.650 1.00 95.19 317 VAL A O 1
ATOM 2548 N N . THR A 1 318 ? -20.926 1.040 20.150 1.00 93.88 318 THR A N 1
ATOM 2549 C CA . THR A 1 318 ? -19.550 0.929 19.651 1.00 93.88 318 THR A CA 1
ATOM 2550 C C . THR A 1 318 ? -19.468 1.134 18.136 1.00 93.88 318 THR A C 1
ATOM 2552 O O . THR A 1 318 ? -18.560 1.821 17.672 1.00 93.88 318 THR A O 1
ATOM 2555 N N . VAL A 1 319 ? -20.427 0.615 17.363 1.00 92.50 319 VAL A N 1
ATOM 2556 C CA . VAL A 1 319 ? -20.489 0.826 15.905 1.00 92.50 319 VAL A CA 1
ATOM 2557 C C . VAL A 1 319 ? -20.768 2.291 15.562 1.00 92.50 319 VAL A C 1
ATOM 2559 O O . VAL A 1 319 ? -20.141 2.831 14.654 1.00 92.50 319 VAL A O 1
ATOM 2562 N N . VAL A 1 320 ? -21.650 2.968 16.305 1.00 95.06 320 VAL A N 1
ATOM 2563 C CA . VAL A 1 320 ? -21.902 4.408 16.122 1.00 95.06 320 VAL A CA 1
ATOM 2564 C C . VAL A 1 320 ? -20.642 5.224 16.410 1.00 95.06 320 VAL A C 1
ATOM 2566 O O . VAL A 1 320 ? -20.275 6.078 15.606 1.00 95.06 320 VAL A O 1
ATOM 2569 N N . MET A 1 321 ? -19.938 4.936 17.511 1.00 94.56 321 MET A N 1
ATOM 2570 C CA . MET A 1 321 ? -18.658 5.583 17.821 1.00 94.56 321 MET A CA 1
ATOM 2571 C C . MET A 1 321 ? -17.640 5.370 16.694 1.00 94.56 321 MET A C 1
ATOM 2573 O O . MET A 1 321 ? -17.011 6.326 16.243 1.00 94.56 321 MET A O 1
ATOM 2577 N N . TRP A 1 322 ? -17.506 4.131 16.218 1.00 92.56 322 TRP A N 1
ATOM 2578 C CA . TRP A 1 322 ? -16.626 3.791 15.102 1.00 92.56 322 TRP A CA 1
ATOM 2579 C C . TRP A 1 322 ? -16.974 4.584 13.835 1.00 92.56 322 TRP A C 1
ATOM 2581 O O . TRP A 1 322 ? -16.087 5.184 13.228 1.00 92.56 322 TRP A O 1
ATOM 2591 N N . GLY A 1 323 ? -18.263 4.680 13.492 1.00 92.50 323 GLY A N 1
ATOM 2592 C CA . GLY A 1 323 ? -18.745 5.472 12.360 1.00 92.50 323 GLY A CA 1
ATOM 2593 C C . GLY A 1 323 ? -18.437 6.967 12.489 1.00 92.50 323 GLY A C 1
ATOM 2594 O O . GLY A 1 323 ? -18.021 7.588 11.514 1.00 92.50 323 GLY A O 1
ATOM 2595 N N . ILE A 1 324 ? -18.562 7.541 13.691 1.00 95.31 324 ILE A N 1
ATOM 2596 C CA . ILE A 1 324 ? -18.204 8.945 13.955 1.00 95.31 324 ILE A CA 1
ATOM 2597 C C . ILE A 1 324 ? -16.698 9.165 13.773 1.00 95.31 324 ILE A C 1
ATOM 2599 O O . ILE A 1 324 ? -16.295 10.101 13.083 1.00 95.31 324 ILE A O 1
ATOM 2603 N N . CYS A 1 325 ? -15.854 8.300 14.346 1.00 91.81 325 CYS A N 1
ATOM 2604 C CA . CYS A 1 325 ? -14.401 8.393 14.186 1.00 91.81 325 CYS A CA 1
ATOM 2605 C C . CYS A 1 325 ? -13.984 8.286 12.713 1.00 91.81 325 CYS A C 1
ATOM 2607 O O . CYS A 1 325 ? -13.144 9.060 12.250 1.00 91.81 325 CYS A O 1
ATOM 2609 N N . TRP A 1 326 ? -14.598 7.365 11.968 1.00 91.19 326 TRP A N 1
ATOM 2610 C CA . TRP A 1 326 ? -14.357 7.215 10.537 1.00 91.19 326 TRP A CA 1
ATOM 2611 C C . TRP A 1 326 ? -14.799 8.451 9.745 1.00 91.19 326 TRP A C 1
ATOM 2613 O O . TRP A 1 326 ? -14.031 8.948 8.924 1.00 91.19 326 TRP A O 1
ATOM 2623 N N . ALA A 1 327 ? -15.979 9.007 10.037 1.00 93.44 327 ALA A N 1
ATOM 2624 C CA . ALA A 1 327 ? -16.480 10.218 9.389 1.00 93.44 327 ALA A CA 1
ATOM 2625 C C . ALA A 1 327 ? -15.563 11.429 9.626 1.00 93.44 327 ALA A C 1
ATOM 2627 O O . ALA A 1 327 ? -15.290 12.177 8.690 1.00 93.44 327 ALA A O 1
ATOM 2628 N N . ILE A 1 328 ? -15.032 11.598 10.843 1.00 96.38 328 ILE A N 1
ATOM 2629 C CA . ILE A 1 328 ? -14.050 12.651 11.156 1.00 96.38 328 ILE A CA 1
ATOM 2630 C C . ILE A 1 328 ? -12.756 12.439 10.361 1.00 96.38 328 ILE A C 1
ATOM 2632 O O . ILE A 1 328 ? -12.218 13.391 9.797 1.00 96.38 328 ILE A O 1
ATOM 2636 N N . GLY A 1 329 ? -12.265 11.198 10.285 1.00 92.31 329 GLY A N 1
ATOM 2637 C CA . GLY A 1 329 ? -11.081 10.857 9.496 1.00 92.31 329 GLY A CA 1
ATOM 2638 C C . GLY A 1 329 ? -11.267 11.153 8.006 1.00 92.31 329 GLY A C 1
ATOM 2639 O O . GLY A 1 329 ? -10.399 11.766 7.386 1.00 92.31 329 GLY A O 1
ATOM 2640 N N . LEU A 1 330 ? -12.424 10.790 7.450 1.00 91.31 330 LEU A N 1
ATOM 2641 C CA . LEU A 1 330 ? -12.787 11.075 6.064 1.00 91.31 330 LEU A CA 1
ATOM 2642 C C . LEU A 1 330 ? -12.917 12.583 5.817 1.00 91.31 330 LEU A C 1
ATOM 2644 O O . LEU A 1 330 ? -12.351 13.088 4.850 1.00 91.31 330 LEU A O 1
ATOM 2648 N N . ALA A 1 331 ? -13.597 13.314 6.702 1.00 94.19 331 ALA A N 1
ATOM 2649 C CA . ALA A 1 331 ? -13.738 14.765 6.602 1.00 94.19 331 ALA A CA 1
ATOM 2650 C C . ALA A 1 331 ? -12.373 15.464 6.634 1.00 94.19 331 ALA A C 1
ATOM 2652 O O . ALA A 1 331 ? -12.106 16.321 5.793 1.00 94.19 331 ALA A O 1
ATOM 2653 N N . LYS A 1 332 ? -11.475 15.049 7.539 1.00 93.94 332 LYS A N 1
ATOM 2654 C CA . LYS A 1 332 ? -10.090 15.528 7.557 1.00 93.94 332 LYS A CA 1
ATOM 2655 C C . LYS A 1 332 ? -9.374 15.214 6.246 1.00 93.94 332 LYS A C 1
ATOM 2657 O O . LYS A 1 332 ? -8.732 16.104 5.710 1.00 93.94 332 LYS A O 1
ATOM 2662 N N . GLY A 1 333 ? -9.495 13.995 5.720 1.00 90.62 333 GLY A N 1
ATOM 2663 C CA . GLY A 1 333 ? -8.866 13.612 4.452 1.00 90.62 333 GLY A CA 1
ATOM 2664 C C . GLY A 1 333 ? -9.333 14.473 3.276 1.00 90.62 333 GLY A C 1
ATOM 2665 O O . GLY A 1 333 ? -8.519 14.896 2.461 1.00 90.62 333 GLY A O 1
ATOM 2666 N N . ILE A 1 334 ? -10.628 14.799 3.228 1.00 89.19 334 ILE A N 1
ATOM 2667 C CA . ILE A 1 334 ? -11.191 15.719 2.234 1.00 89.19 334 ILE A CA 1
ATOM 2668 C C . ILE A 1 334 ? -10.631 17.132 2.435 1.00 89.19 334 ILE A C 1
ATOM 2670 O O . ILE A 1 334 ? -10.144 17.725 1.480 1.00 89.19 334 ILE A O 1
ATOM 2674 N N . VAL A 1 335 ? -10.649 17.676 3.652 1.00 90.56 335 VAL A N 1
ATOM 2675 C CA . VAL A 1 335 ? -10.106 19.021 3.922 1.00 90.56 335 VAL A CA 1
ATOM 2676 C C . VAL A 1 335 ? -8.613 19.088 3.600 1.00 90.56 335 VAL A C 1
ATOM 2678 O O . VAL A 1 335 ? -8.159 20.043 2.971 1.00 90.56 335 VAL A O 1
ATOM 2681 N N . ASP A 1 336 ? -7.850 18.064 3.973 1.00 88.31 336 ASP A N 1
ATOM 2682 C CA . ASP A 1 336 ? -6.428 17.990 3.676 1.00 88.31 336 ASP A CA 1
ATOM 2683 C C . ASP A 1 336 ? -6.201 17.979 2.155 1.00 88.31 336 ASP A C 1
ATOM 2685 O O . ASP A 1 336 ? -5.371 18.738 1.670 1.00 88.31 336 ASP A O 1
ATOM 2689 N N . LEU A 1 337 ? -6.971 17.195 1.391 1.00 84.12 337 LEU A N 1
ATOM 2690 C CA . LEU A 1 337 ? -6.826 17.092 -0.065 1.00 84.12 337 LEU A CA 1
ATOM 2691 C C . LEU A 1 337 ? -7.282 18.352 -0.816 1.00 84.12 337 LEU A C 1
ATOM 2693 O O . LEU A 1 337 ? -6.632 18.761 -1.772 1.00 84.12 337 LEU A O 1
ATOM 2697 N N . TRP A 1 338 ? -8.400 18.954 -0.410 1.00 81.88 338 TRP A N 1
ATOM 2698 C CA . TRP A 1 338 ? -9.042 20.044 -1.153 1.00 81.88 338 TRP A CA 1
ATOM 2699 C C . TRP A 1 338 ? -8.635 21.440 -0.682 1.00 81.88 338 TRP A C 1
ATOM 2701 O O . TRP A 1 338 ? -8.721 22.384 -1.459 1.00 81.88 338 TRP A O 1
ATOM 2711 N N . VAL A 1 339 ? -8.202 21.588 0.572 1.00 83.00 339 VAL A N 1
ATOM 2712 C CA . VAL A 1 339 ? -7.903 22.898 1.171 1.00 83.00 339 VAL A CA 1
ATOM 2713 C C . VAL A 1 339 ? -6.444 22.997 1.597 1.00 83.00 339 VAL A C 1
ATOM 2715 O O . VAL A 1 339 ? -5.781 23.975 1.264 1.00 83.00 339 VAL A O 1
ATOM 2718 N N . VAL A 1 340 ? -5.912 22.012 2.325 1.00 85.25 340 VAL A N 1
ATOM 2719 C CA . VAL A 1 340 ? -4.562 22.131 2.909 1.00 85.25 340 VAL A CA 1
ATOM 2720 C C . VAL A 1 340 ? -3.477 21.871 1.871 1.00 85.25 340 VAL A C 1
ATOM 2722 O O . VAL A 1 340 ? -2.572 22.687 1.715 1.00 85.25 340 VAL A O 1
ATOM 2725 N N . MET A 1 341 ? -3.548 20.745 1.159 1.00 81.56 341 MET A N 1
ATOM 2726 C CA . MET A 1 341 ? -2.535 20.345 0.185 1.00 81.56 341 MET A CA 1
ATOM 2727 C C . MET A 1 341 ? -2.343 21.387 -0.919 1.00 81.56 341 MET A C 1
ATOM 2729 O O . MET A 1 341 ? -1.180 21.702 -1.154 1.00 81.56 341 MET A O 1
ATOM 2733 N N . PRO A 1 342 ? -3.392 21.961 -1.548 1.00 78.00 342 PRO A N 1
ATOM 2734 C CA . PRO A 1 342 ? -3.239 22.971 -2.600 1.00 78.00 342 PRO A CA 1
ATOM 2735 C C . PRO A 1 342 ? -2.602 24.279 -2.110 1.00 78.00 342 PRO A C 1
ATOM 2737 O O . PRO A 1 342 ? -1.823 24.888 -2.840 1.00 78.00 342 PRO A O 1
ATOM 2740 N N . ASN A 1 343 ? -2.889 24.676 -0.866 1.00 81.31 343 ASN A N 1
ATOM 2741 C CA . ASN A 1 343 ? -2.422 25.932 -0.265 1.00 81.31 343 ASN A CA 1
ATOM 2742 C C . ASN A 1 343 ? -1.089 25.797 0.483 1.00 81.31 343 ASN A C 1
ATOM 2744 O O . ASN A 1 343 ? -0.547 26.781 0.988 1.00 81.31 343 ASN A O 1
ATOM 2748 N N . LYS A 1 344 ? -0.542 24.583 0.588 1.00 83.88 344 LYS A N 1
ATOM 2749 C CA . LYS A 1 344 ? 0.740 24.354 1.249 1.00 83.88 344 LYS A CA 1
ATOM 2750 C C . LYS A 1 344 ? 1.854 25.014 0.439 1.00 83.88 344 LYS A C 1
ATOM 2752 O O . LYS A 1 344 ? 2.028 24.692 -0.733 1.00 83.88 344 LYS A O 1
ATOM 2757 N N . VAL A 1 345 ? 2.624 25.898 1.070 1.00 85.31 345 VAL A N 1
ATOM 2758 C CA . VAL A 1 345 ? 3.810 26.516 0.459 1.00 85.31 345 VAL A CA 1
ATOM 2759 C C . VAL A 1 345 ? 4.873 25.442 0.236 1.00 85.31 345 VAL A C 1
ATOM 2761 O O . VAL A 1 345 ? 5.271 24.751 1.175 1.00 85.31 345 VAL A O 1
ATOM 2764 N N . VAL A 1 346 ? 5.295 25.281 -1.015 1.00 82.19 346 VAL A N 1
ATOM 2765 C CA . VAL A 1 346 ? 6.303 24.297 -1.436 1.00 82.19 346 VAL A CA 1
ATOM 2766 C C . VAL A 1 346 ? 7.658 24.964 -1.619 1.00 82.19 346 VAL A C 1
ATOM 2768 O O . VAL A 1 346 ? 8.677 24.384 -1.253 1.00 82.19 346 VAL A O 1
ATOM 2771 N N . GLN A 1 347 ? 7.674 26.189 -2.143 1.00 81.69 347 GLN A N 1
ATOM 2772 C CA . GLN A 1 347 ? 8.910 26.884 -2.471 1.00 81.69 347 GLN A CA 1
ATOM 2773 C C . GLN A 1 347 ? 8.814 28.364 -2.117 1.00 81.69 347 GLN A C 1
ATOM 2775 O O . GLN A 1 347 ? 7.785 28.998 -2.335 1.00 81.69 347 GLN A O 1
ATOM 2780 N N . VAL A 1 348 ? 9.907 28.913 -1.594 1.00 84.81 348 VAL A N 1
ATOM 2781 C CA . VAL A 1 348 ? 10.092 30.351 -1.390 1.00 84.81 348 VAL A CA 1
ATOM 2782 C C . VAL A 1 348 ? 11.233 30.791 -2.296 1.00 84.81 348 VAL A C 1
ATOM 2784 O O . VAL A 1 348 ? 12.260 30.118 -2.378 1.00 84.81 348 VAL A O 1
ATOM 2787 N N . MET A 1 349 ? 11.021 31.878 -3.020 1.00 83.00 349 MET A N 1
ATOM 2788 C CA . MET A 1 349 ? 11.962 32.472 -3.960 1.00 83.00 349 MET A CA 1
ATOM 2789 C C . MET A 1 349 ? 12.225 33.907 -3.529 1.00 83.00 349 MET A C 1
ATOM 2791 O O . MET A 1 349 ? 11.324 34.591 -3.047 1.00 83.00 349 MET A O 1
ATOM 2795 N N . GLU A 1 350 ? 13.453 34.363 -3.710 1.00 79.50 350 GLU A N 1
ATOM 2796 C CA . GLU A 1 350 ? 13.851 35.730 -3.404 1.00 79.50 350 GLU A CA 1
ATOM 2797 C C . GLU A 1 350 ? 14.402 36.367 -4.678 1.00 79.50 350 GLU A C 1
ATOM 2799 O O . GLU A 1 350 ? 15.341 35.855 -5.289 1.00 79.50 350 GLU A O 1
ATOM 2804 N N . ASP A 1 351 ? 13.774 37.464 -5.088 1.00 75.12 351 ASP A N 1
ATOM 2805 C CA . ASP A 1 351 ? 14.381 38.459 -5.964 1.00 75.12 351 ASP A CA 1
ATOM 2806 C C . ASP A 1 351 ? 14.974 39.557 -5.070 1.00 75.12 351 ASP A C 1
ATOM 2808 O O . ASP A 1 351 ? 14.476 39.770 -3.970 1.00 75.12 351 ASP A O 1
ATOM 2812 N N . GLN A 1 352 ? 16.013 40.266 -5.517 1.00 69.31 352 GLN A N 1
ATOM 2813 C CA . GLN A 1 352 ? 16.905 41.109 -4.688 1.00 69.31 352 GLN A CA 1
ATOM 2814 C C . GLN A 1 352 ? 16.222 42.083 -3.694 1.00 69.31 352 GLN A C 1
ATOM 2816 O O . GLN A 1 352 ? 16.864 42.529 -2.747 1.00 69.31 352 GLN A O 1
ATOM 2821 N N . GLU A 1 353 ? 14.944 42.422 -3.897 1.00 73.88 353 GLU A N 1
ATOM 2822 C CA . GLU A 1 353 ? 14.131 43.279 -3.021 1.00 73.88 353 GLU A CA 1
ATOM 2823 C C . GLU A 1 353 ? 12.735 42.699 -2.682 1.00 73.88 353 GLU A C 1
ATOM 2825 O O . GLU A 1 353 ? 11.969 43.341 -1.963 1.00 73.88 353 GLU A O 1
ATOM 2830 N N . GLN A 1 354 ? 12.352 41.530 -3.218 1.00 80.88 354 GLN A N 1
ATOM 2831 C CA . GLN A 1 354 ? 10.993 40.972 -3.118 1.00 80.88 354 GLN A CA 1
ATOM 2832 C C . GLN A 1 354 ? 11.004 39.459 -2.864 1.00 80.88 354 GLN A C 1
ATOM 2834 O O . GLN A 1 354 ? 11.733 38.705 -3.503 1.00 80.88 354 GLN A O 1
ATOM 2839 N N . VAL A 1 355 ? 10.130 39.000 -1.965 1.00 86.06 355 VAL A N 1
ATOM 2840 C CA . VAL A 1 355 ? 9.986 37.575 -1.635 1.00 86.06 355 VAL A CA 1
ATOM 2841 C C . VAL A 1 355 ? 8.719 37.021 -2.273 1.00 86.06 355 VAL A C 1
ATOM 2843 O O . VAL A 1 355 ? 7.640 37.599 -2.137 1.00 86.06 355 VAL A O 1
ATOM 2846 N N . PHE A 1 356 ? 8.845 35.864 -2.912 1.00 87.00 356 PHE A N 1
ATOM 2847 C CA . PHE A 1 356 ? 7.749 35.114 -3.504 1.00 87.00 356 PHE A CA 1
ATOM 2848 C C . PHE A 1 356 ? 7.595 33.756 -2.821 1.00 87.00 356 PHE A C 1
ATOM 2850 O O . PHE A 1 356 ? 8.573 33.118 -2.440 1.00 87.00 356 PHE A O 1
ATOM 2857 N N . ALA A 1 357 ? 6.363 33.284 -2.691 1.00 86.50 357 ALA A N 1
ATOM 2858 C CA . ALA A 1 357 ? 6.039 31.952 -2.208 1.00 86.50 357 ALA A CA 1
ATOM 2859 C C . ALA A 1 357 ? 5.161 31.249 -3.240 1.00 86.50 357 ALA A C 1
ATOM 2861 O O . ALA A 1 357 ? 4.161 31.795 -3.692 1.00 86.50 357 ALA A O 1
ATOM 2862 N N . SER A 1 358 ? 5.525 30.028 -3.607 1.00 84.44 358 SER A N 1
ATOM 2863 C CA . SER A 1 358 ? 4.713 29.158 -4.447 1.00 84.44 358 SER A CA 1
ATOM 2864 C C . SER A 1 358 ? 4.046 28.091 -3.592 1.00 84.44 358 SER A C 1
ATOM 2866 O O . SER A 1 358 ? 4.675 27.445 -2.746 1.00 84.44 358 SER A O 1
ATOM 2868 N N . THR A 1 359 ? 2.751 27.920 -3.816 1.00 82.44 359 THR A N 1
ATOM 2869 C CA . THR A 1 359 ? 1.946 26.854 -3.222 1.00 82.44 359 THR A CA 1
ATOM 2870 C C . THR A 1 359 ? 1.958 25.603 -4.099 1.00 82.44 359 THR A C 1
ATOM 2872 O O . THR A 1 359 ? 2.299 25.647 -5.277 1.00 82.44 359 THR A O 1
ATOM 2875 N N . ASN A 1 360 ? 1.555 24.464 -3.541 1.00 78.12 360 ASN A N 1
ATOM 2876 C CA . ASN A 1 360 ? 1.487 23.190 -4.261 1.00 78.12 360 ASN A CA 1
ATOM 2877 C C . ASN A 1 360 ? 0.507 23.208 -5.448 1.00 78.12 360 ASN A C 1
ATOM 2879 O O . ASN A 1 360 ? 0.670 22.445 -6.388 1.00 78.12 360 ASN A O 1
ATOM 2883 N N . SER A 1 361 ? -0.509 24.072 -5.419 1.00 73.12 361 SER A N 1
ATOM 2884 C CA . SER A 1 361 ? -1.408 24.300 -6.561 1.00 73.12 361 SER A CA 1
ATOM 2885 C C . SER A 1 361 ? -0.772 25.123 -7.690 1.00 73.12 361 SER A C 1
ATOM 2887 O O . SER A 1 361 ? -1.375 25.287 -8.750 1.00 73.12 361 SER A O 1
ATOM 2889 N N . GLY A 1 362 ? 0.436 25.651 -7.467 1.00 73.56 362 GLY A N 1
ATOM 2890 C CA . GLY A 1 362 ? 1.135 26.565 -8.363 1.00 73.56 362 GLY A CA 1
ATOM 2891 C C . GLY A 1 362 ? 0.610 28.000 -8.323 1.00 73.56 362 GLY A C 1
ATOM 2892 O O . GLY A 1 362 ? 0.931 28.782 -9.216 1.00 73.56 362 GLY A O 1
ATOM 2893 N N . THR A 1 363 ? -0.187 28.372 -7.316 1.00 79.19 363 THR A N 1
ATOM 2894 C CA . THR A 1 363 ? -0.448 29.786 -7.006 1.00 79.19 363 THR A CA 1
ATOM 2895 C C . THR A 1 363 ? 0.814 30.426 -6.442 1.00 79.19 363 THR A C 1
ATOM 2897 O O . THR A 1 363 ? 1.487 29.836 -5.588 1.00 79.19 363 THR A O 1
ATOM 2900 N N . VAL A 1 364 ? 1.117 31.633 -6.917 1.00 84.56 364 VAL A N 1
ATOM 2901 C CA . VAL A 1 364 ? 2.308 32.400 -6.558 1.00 84.56 364 VAL A CA 1
ATOM 2902 C C . VAL A 1 364 ? 1.877 33.613 -5.751 1.00 84.56 364 VAL A C 1
ATOM 2904 O O . VAL A 1 364 ? 0.998 34.363 -6.155 1.00 84.56 364 VAL A O 1
ATOM 2907 N N . LEU A 1 365 ? 2.496 33.815 -4.600 1.00 86.50 365 LEU A N 1
ATOM 2908 C CA . LEU A 1 365 ? 2.219 34.920 -3.699 1.00 86.50 365 LEU A CA 1
ATOM 2909 C C . LEU A 1 365 ? 3.460 35.803 -3.626 1.00 86.50 365 LEU A C 1
ATOM 2911 O O . LEU A 1 365 ? 4.556 35.300 -3.400 1.00 86.50 365 LEU A O 1
ATOM 2915 N N . ARG A 1 366 ? 3.298 37.113 -3.786 1.00 87.69 366 ARG A N 1
ATOM 2916 C CA . ARG A 1 366 ? 4.336 38.124 -3.565 1.00 87.69 366 ARG A CA 1
ATOM 2917 C C . ARG A 1 366 ? 4.131 38.765 -2.203 1.00 87.69 366 ARG A C 1
ATOM 2919 O O . ARG A 1 366 ? 3.026 39.214 -1.903 1.00 87.69 366 ARG A O 1
ATOM 2926 N N . ARG A 1 367 ? 5.197 38.874 -1.414 1.00 87.44 367 ARG A N 1
ATOM 2927 C CA . ARG A 1 367 ? 5.190 39.656 -0.178 1.00 87.44 367 ARG A CA 1
ATOM 2928 C C . ARG A 1 367 ? 5.404 41.133 -0.494 1.00 87.44 367 ARG A C 1
ATOM 2930 O O . ARG A 1 367 ? 6.379 41.483 -1.158 1.00 87.44 367 ARG A O 1
ATOM 2937 N N . ASP A 1 368 ? 4.503 41.990 -0.040 1.00 82.94 368 ASP A N 1
ATOM 2938 C CA . ASP A 1 368 ? 4.646 43.437 -0.181 1.00 82.94 368 ASP A CA 1
ATOM 2939 C C . ASP A 1 368 ? 5.542 44.057 0.913 1.00 82.94 368 ASP A C 1
ATOM 2941 O O . ASP A 1 368 ? 6.044 43.377 1.812 1.00 82.94 368 ASP A O 1
ATOM 2945 N N . GLN A 1 369 ? 5.756 45.376 0.830 1.00 79.50 369 GLN A N 1
ATOM 2946 C CA . GLN A 1 369 ? 6.566 46.135 1.795 1.00 79.50 369 GLN A CA 1
ATOM 2947 C C . GLN A 1 369 ? 5.914 46.248 3.186 1.00 79.50 369 GLN A C 1
ATOM 2949 O O . GLN A 1 369 ? 6.602 46.549 4.160 1.00 79.50 369 GLN A O 1
ATOM 2954 N N . GLN A 1 370 ? 4.603 46.020 3.285 1.00 82.06 370 GLN A N 1
ATOM 2955 C CA . GLN A 1 370 ? 3.827 46.034 4.530 1.00 82.06 370 GLN A CA 1
ATOM 2956 C C . GLN A 1 370 ? 3.808 44.644 5.194 1.00 82.06 370 GLN A C 1
ATOM 2958 O O . GLN A 1 370 ? 3.466 44.513 6.368 1.00 82.06 370 GLN A O 1
ATOM 2963 N N . GLY A 1 371 ? 4.269 43.620 4.472 1.00 80.44 371 GLY A N 1
ATOM 2964 C CA . GLY A 1 371 ? 4.367 42.238 4.905 1.00 80.44 371 GLY A CA 1
ATOM 2965 C C . GLY A 1 371 ? 3.171 41.366 4.518 1.00 80.44 371 GLY A C 1
ATOM 2966 O O . GLY A 1 371 ? 3.174 40.201 4.925 1.00 80.44 371 GLY A O 1
ATOM 2967 N N . GLU A 1 372 ? 2.199 41.874 3.755 1.00 86.44 372 GLU A N 1
ATOM 2968 C CA . GLU A 1 372 ? 1.054 41.106 3.256 1.00 86.44 372 GLU A CA 1
ATOM 2969 C C . GLU A 1 372 ? 1.411 40.317 1.987 1.00 86.44 372 GLU A C 1
ATOM 2971 O O . GLU A 1 372 ? 2.328 40.664 1.238 1.00 86.44 372 GLU A O 1
ATOM 2976 N N . TRP A 1 373 ? 0.704 39.207 1.765 1.00 85.12 373 TRP A N 1
ATOM 2977 C CA . TRP A 1 373 ? 0.918 38.312 0.628 1.00 85.12 373 TRP A CA 1
ATOM 2978 C C . TRP A 1 373 ? -0.183 38.511 -0.409 1.00 85.12 373 TRP A C 1
ATOM 2980 O O . TRP A 1 373 ? -1.341 38.194 -0.148 1.00 85.12 373 TRP A O 1
ATOM 2990 N N . ASN A 1 374 ? 0.197 38.983 -1.593 1.00 85.50 374 ASN A N 1
ATOM 2991 C CA . ASN A 1 374 ? -0.709 39.249 -2.705 1.00 85.50 374 ASN A CA 1
ATOM 2992 C C . ASN A 1 374 ? -0.466 38.255 -3.843 1.00 85.50 374 ASN A C 1
ATOM 2994 O O . ASN A 1 374 ? 0.683 37.962 -4.176 1.00 85.50 374 ASN A O 1
ATOM 2998 N N . GLU A 1 375 ? -1.533 37.726 -4.439 1.00 82.50 375 GLU A N 1
ATOM 2999 C CA . GLU A 1 375 ? -1.421 36.765 -5.538 1.00 82.50 375 GLU A CA 1
ATOM 3000 C C . GLU A 1 375 ? -0.867 37.426 -6.804 1.00 82.50 375 GLU A C 1
ATOM 3002 O O . GLU A 1 375 ? -1.336 38.471 -7.251 1.00 82.50 375 GLU A O 1
ATOM 3007 N N . VAL A 1 376 ? 0.140 36.782 -7.386 1.00 78.25 376 VAL A N 1
ATOM 3008 C CA . VAL A 1 376 ? 0.710 37.084 -8.700 1.00 78.25 376 VAL A CA 1
ATOM 3009 C C . VAL A 1 376 ? 0.513 35.845 -9.583 1.00 78.25 376 VAL A C 1
ATOM 3011 O O . VAL A 1 376 ? 0.340 34.744 -9.069 1.00 78.25 376 VAL A O 1
ATOM 3014 N N . PHE A 1 377 ? 0.468 35.993 -10.910 1.00 72.56 377 PHE A N 1
ATOM 3015 C CA . PHE A 1 377 ? -0.015 34.947 -11.843 1.00 72.56 377 PHE A CA 1
ATOM 3016 C C . PHE A 1 377 ? -1.511 34.565 -11.742 1.00 72.56 377 PHE A C 1
ATOM 3018 O O . PHE A 1 377 ? -1.911 33.548 -12.310 1.00 72.56 377 PHE A O 1
ATOM 3025 N N . ALA A 1 378 ? -2.367 35.386 -11.123 1.00 65.44 378 ALA A N 1
ATOM 3026 C CA . ALA A 1 378 ? -3.810 35.111 -11.007 1.00 65.44 378 ALA A CA 1
ATOM 3027 C C . ALA A 1 378 ? -4.534 34.897 -12.361 1.00 65.44 378 ALA A C 1
ATOM 3029 O O . ALA A 1 378 ? -5.577 34.256 -12.411 1.00 65.44 378 ALA A O 1
ATOM 3030 N N . ASN A 1 379 ? -3.962 35.391 -13.467 1.00 65.12 379 ASN A N 1
ATOM 3031 C CA . ASN A 1 379 ? -4.522 35.274 -14.822 1.00 65.12 379 ASN A CA 1
ATOM 3032 C C . ASN A 1 379 ? -4.296 33.901 -15.483 1.00 65.12 379 ASN A C 1
ATOM 3034 O O . ASN A 1 379 ? -4.748 33.677 -16.605 1.00 65.12 379 ASN A O 1
ATOM 3038 N N . VAL A 1 380 ? -3.545 33.001 -14.846 1.00 63.91 380 VAL A N 1
ATOM 3039 C CA . VAL A 1 380 ? -3.279 31.669 -15.393 1.00 63.91 380 VAL A CA 1
ATOM 3040 C C . VAL A 1 380 ? -4.412 30.738 -14.976 1.00 63.91 380 VAL A C 1
ATOM 3042 O O . VAL A 1 380 ? -4.395 30.201 -13.872 1.00 63.91 380 VAL A O 1
ATOM 3045 N N . ASP A 1 381 ? -5.399 30.538 -15.850 1.00 62.28 381 ASP A N 1
ATOM 3046 C CA . ASP A 1 381 ? -6.512 29.618 -15.601 1.00 62.28 381 ASP A CA 1
ATOM 3047 C C . ASP A 1 381 ? -6.005 28.178 -15.497 1.00 62.28 381 ASP A C 1
ATOM 3049 O O . ASP A 1 381 ? -5.712 27.519 -16.495 1.00 62.28 381 ASP A O 1
ATOM 3053 N N . SER A 1 382 ? -5.950 27.637 -14.282 1.00 57.12 382 SER A N 1
ATOM 3054 C CA . SER A 1 382 ? -5.931 26.189 -14.085 1.00 57.12 382 SER A CA 1
ATOM 3055 C C . SER A 1 382 ? -7.310 25.675 -14.468 1.00 57.12 382 SER A C 1
ATOM 3057 O O . SER A 1 382 ? -8.261 25.871 -13.714 1.00 57.12 382 SER A O 1
ATOM 3059 N N . GLY A 1 383 ? -7.439 25.046 -15.637 1.00 57.19 383 GLY A N 1
ATOM 3060 C CA . GLY A 1 383 ? -8.661 24.329 -16.005 1.00 57.19 383 GLY A CA 1
ATOM 3061 C C . GLY A 1 383 ? -9.103 23.335 -14.914 1.00 57.19 383 GLY A C 1
ATOM 3062 O O . GLY A 1 383 ? -8.383 23.123 -13.937 1.00 57.19 383 GLY A O 1
ATOM 3063 N N . PRO A 1 384 ? -10.276 22.695 -15.053 1.00 55.25 384 PRO A N 1
ATOM 3064 C CA . PRO A 1 384 ? -10.813 21.800 -14.031 1.00 55.25 384 PRO A CA 1
ATOM 3065 C C . PRO A 1 384 ? -9.899 20.580 -13.836 1.00 55.25 384 PRO A C 1
ATOM 3067 O O . PRO A 1 384 ? -10.023 19.566 -14.520 1.00 55.25 384 PRO A O 1
ATOM 3070 N N . ALA A 1 385 ? -8.963 20.688 -12.898 1.00 59.72 385 ALA A N 1
ATOM 3071 C CA . ALA A 1 385 ? -8.042 19.634 -12.526 1.00 59.72 385 ALA A CA 1
ATOM 3072 C C . ALA A 1 385 ? -8.474 19.040 -11.184 1.00 59.72 385 ALA A C 1
ATOM 3074 O O . ALA A 1 385 ? -8.796 19.786 -10.254 1.00 59.72 385 ALA A O 1
ATOM 3075 N N . PRO A 1 386 ? -8.481 17.706 -11.040 1.00 62.91 386 PRO A N 1
ATOM 3076 C CA . PRO A 1 386 ? -8.625 17.103 -9.728 1.00 62.91 386 PRO A CA 1
ATOM 3077 C C . PRO A 1 386 ? -7.506 17.600 -8.795 1.00 62.91 386 PRO A C 1
ATOM 3079 O O . PRO A 1 386 ? -6.373 17.748 -9.246 1.00 62.91 386 PRO A O 1
ATOM 3082 N N . PRO A 1 387 ? -7.761 17.775 -7.490 1.00 58.53 387 PRO A N 1
ATOM 3083 C CA . PRO A 1 387 ? -6.811 18.366 -6.535 1.00 58.53 387 PRO A CA 1
ATOM 3084 C C . PRO A 1 387 ? -5.508 17.566 -6.360 1.00 58.53 387 PRO A C 1
ATOM 3086 O O . PRO A 1 387 ? -4.527 18.080 -5.835 1.00 58.53 387 PRO A O 1
ATOM 3089 N N . PHE A 1 388 ? -5.484 16.305 -6.800 1.00 59.56 388 PHE A N 1
ATOM 3090 C CA . PHE A 1 388 ? -4.298 15.444 -6.803 1.00 59.56 388 PHE A CA 1
ATOM 3091 C C . PHE A 1 388 ? -3.459 15.552 -8.086 1.00 59.56 388 PHE A C 1
ATOM 3093 O O . PHE A 1 388 ? -2.365 14.993 -8.151 1.00 59.56 388 PHE A O 1
ATOM 3100 N N . VAL A 1 389 ? -3.958 16.231 -9.120 1.00 63.81 389 VAL A N 1
ATOM 3101 C CA . VAL A 1 389 ? -3.214 16.489 -10.352 1.00 63.81 389 VAL A CA 1
ATOM 3102 C C . VAL A 1 389 ? -2.669 17.899 -10.263 1.00 63.81 389 VAL A C 1
ATOM 3104 O O . VAL A 1 389 ? -3.394 18.867 -10.476 1.00 63.81 389 VAL A O 1
ATOM 3107 N N . ASN A 1 390 ? -1.377 18.021 -9.966 1.00 64.69 390 ASN A N 1
ATOM 3108 C CA . ASN A 1 390 ? -0.740 19.320 -10.065 1.00 64.69 390 ASN A CA 1
ATOM 3109 C C . ASN A 1 390 ? -0.574 19.690 -11.548 1.00 64.69 390 ASN A C 1
ATOM 3111 O O . ASN A 1 390 ? 0.270 19.136 -12.256 1.00 64.69 390 ASN A O 1
ATOM 3115 N N . THR A 1 391 ? -1.417 20.601 -12.030 1.00 71.94 391 THR A N 1
ATOM 3116 C CA . THR A 1 391 ? -1.347 21.126 -13.397 1.00 71.94 391 THR A CA 1
ATOM 3117 C C . THR A 1 391 ? -0.366 22.278 -13.538 1.00 71.94 391 THR A C 1
ATOM 3119 O O . THR A 1 391 ? -0.159 22.729 -14.655 1.00 71.94 391 THR A O 1
ATOM 3122 N N . ARG A 1 392 ? 0.239 22.777 -12.455 1.00 79.00 392 ARG A N 1
ATOM 3123 C CA . ARG A 1 392 ? 1.200 23.884 -12.487 1.00 79.00 392 ARG A CA 1
ATOM 3124 C C . ARG A 1 392 ? 2.518 23.448 -11.856 1.00 79.00 392 ARG A C 1
ATOM 3126 O O . ARG A 1 392 ? 2.607 23.147 -10.674 1.00 79.00 392 ARG A O 1
ATOM 3133 N N . ILE A 1 393 ? 3.562 23.408 -12.665 1.00 80.00 393 ILE A N 1
ATOM 3134 C CA . ILE A 1 393 ? 4.903 23.003 -12.260 1.00 80.00 393 ILE A CA 1
ATOM 3135 C C . ILE A 1 393 ? 5.766 24.262 -12.200 1.00 80.00 393 ILE A C 1
ATOM 3137 O O . ILE A 1 393 ? 5.877 24.986 -13.191 1.00 80.00 393 ILE A O 1
ATOM 3141 N N . GLY A 1 394 ? 6.366 24.517 -11.037 1.00 73.50 394 GLY A N 1
ATOM 3142 C CA . GLY A 1 394 ? 6.994 25.801 -10.705 1.00 73.50 394 GLY A CA 1
ATOM 3143 C C . GLY A 1 394 ? 6.019 26.753 -9.991 1.00 73.50 394 GLY A C 1
ATOM 3144 O O . GLY A 1 394 ? 5.018 26.291 -9.443 1.00 73.50 394 GLY A O 1
ATOM 3145 N N . PRO A 1 395 ? 6.269 28.073 -9.986 1.00 80.19 395 PRO A N 1
ATOM 3146 C CA . PRO A 1 395 ? 7.308 28.791 -10.719 1.00 80.19 395 PRO A CA 1
ATOM 3147 C C . PRO A 1 395 ? 8.708 28.607 -10.139 1.00 80.19 395 PRO A C 1
ATOM 3149 O O . PRO A 1 395 ? 8.883 28.280 -8.968 1.00 80.19 395 PRO A O 1
ATOM 3152 N N . ILE A 1 396 ? 9.705 28.885 -10.968 1.00 84.25 396 ILE A N 1
ATOM 3153 C CA . ILE A 1 396 ? 11.086 29.050 -10.541 1.00 84.25 396 ILE A CA 1
ATOM 3154 C C . ILE A 1 396 ? 11.637 30.381 -11.050 1.00 84.25 396 ILE A C 1
ATOM 3156 O O . ILE A 1 396 ? 11.240 30.859 -12.116 1.00 84.25 396 ILE A O 1
ATOM 3160 N N . TYR A 1 397 ? 12.527 30.992 -10.273 1.00 84.00 397 TYR A N 1
ATOM 3161 C CA . TYR A 1 397 ? 13.152 32.259 -10.628 1.00 84.00 397 TYR A CA 1
ATOM 3162 C C . TYR A 1 397 ? 14.422 32.033 -11.457 1.00 84.00 397 TYR A C 1
ATOM 3164 O O . TYR A 1 397 ? 15.376 31.426 -10.972 1.00 84.00 397 TYR A O 1
ATOM 3172 N N . ASP A 1 398 ? 14.427 32.536 -12.690 1.00 82.56 398 ASP A N 1
ATOM 3173 C CA . ASP A 1 398 ? 15.586 32.612 -13.581 1.00 82.56 398 ASP A CA 1
ATOM 3174 C C . ASP A 1 398 ? 16.400 33.859 -13.212 1.00 82.56 398 ASP A C 1
ATOM 3176 O O . ASP A 1 398 ? 16.016 34.984 -13.551 1.00 82.56 398 ASP A O 1
ATOM 3180 N N . SER A 1 399 ? 17.514 33.677 -12.499 1.00 78.69 399 SER A N 1
ATOM 3181 C CA . SER A 1 399 ? 18.333 34.804 -12.034 1.00 78.69 399 SER A CA 1
ATOM 3182 C C . SER A 1 399 ? 19.113 35.480 -13.164 1.00 78.69 399 SER A C 1
ATOM 3184 O O . SER A 1 399 ? 19.477 36.651 -13.038 1.00 78.69 399 SER A O 1
ATOM 3186 N N . VAL A 1 400 ? 19.343 34.775 -14.278 1.00 78.69 400 VAL A N 1
ATOM 3187 C CA . VAL A 1 400 ? 20.083 35.289 -15.439 1.00 78.69 400 VAL A CA 1
ATOM 3188 C C . VAL A 1 400 ? 19.225 36.277 -16.217 1.00 78.69 400 VAL A C 1
ATOM 3190 O O . VAL A 1 400 ? 19.675 37.379 -16.525 1.00 78.69 400 VAL A O 1
ATOM 3193 N N . ASN A 1 401 ? 17.975 35.901 -16.486 1.00 76.06 401 ASN A N 1
ATOM 3194 C CA . ASN A 1 401 ? 17.046 36.714 -17.272 1.00 76.06 401 ASN A CA 1
ATOM 3195 C C . ASN A 1 401 ? 16.044 37.510 -16.418 1.00 76.06 401 ASN A C 1
ATOM 3197 O O . ASN A 1 401 ? 15.174 38.174 -16.976 1.00 76.06 401 ASN A O 1
ATOM 3201 N N . ARG A 1 402 ? 16.153 37.445 -15.082 1.00 81.56 402 ARG A N 1
ATOM 3202 C CA . ARG A 1 402 ? 15.302 38.154 -14.105 1.00 81.56 402 ARG A CA 1
ATOM 3203 C C . ARG A 1 402 ? 13.805 37.962 -14.358 1.00 81.56 402 ARG A C 1
ATOM 3205 O O . ARG A 1 402 ? 13.035 38.919 -14.457 1.00 81.56 402 ARG A O 1
ATOM 3212 N N . ARG A 1 403 ? 13.395 36.701 -14.482 1.00 83.69 403 ARG A N 1
ATOM 3213 C CA . ARG A 1 403 ? 12.014 36.314 -14.805 1.00 83.69 403 ARG A CA 1
ATOM 3214 C C . ARG A 1 403 ? 11.584 35.082 -14.026 1.00 83.69 403 ARG A C 1
ATOM 3216 O O . ARG A 1 403 ? 12.400 34.226 -13.702 1.00 83.69 403 ARG A O 1
ATOM 3223 N N . MET A 1 404 ? 10.292 34.966 -13.759 1.00 84.75 404 MET A N 1
ATOM 3224 C CA . MET A 1 404 ? 9.697 33.750 -13.218 1.00 84.75 404 MET A CA 1
ATOM 3225 C C . MET A 1 404 ? 9.170 32.885 -14.351 1.00 84.75 404 MET A C 1
ATOM 3227 O O . MET A 1 404 ? 8.483 33.381 -15.241 1.00 84.75 404 MET A O 1
ATOM 3231 N N . VAL A 1 405 ? 9.473 31.591 -14.299 1.00 85.62 405 VAL A N 1
ATOM 3232 C CA . VAL A 1 405 ? 9.052 30.613 -15.301 1.00 85.62 405 VAL A CA 1
ATOM 3233 C C . VAL A 1 405 ? 8.195 29.547 -14.638 1.00 85.62 405 VAL A C 1
ATOM 3235 O O . VAL A 1 405 ? 8.600 28.949 -13.644 1.00 85.62 405 VAL A O 1
ATOM 3238 N N . MET A 1 406 ? 7.028 29.282 -15.214 1.00 86.69 406 MET A N 1
ATOM 3239 C CA . MET A 1 406 ? 6.096 28.249 -14.778 1.00 86.69 406 MET A CA 1
ATOM 3240 C C . MET A 1 406 ? 5.628 27.443 -15.985 1.00 86.69 406 MET A C 1
ATOM 3242 O O . MET A 1 406 ? 5.377 27.989 -17.058 1.00 86.69 406 MET A O 1
ATOM 3246 N N . VAL A 1 407 ? 5.468 26.136 -15.812 1.00 85.25 407 VAL A N 1
ATOM 3247 C CA . VAL A 1 407 ? 4.861 25.277 -16.828 1.00 85.25 407 VAL A CA 1
ATOM 3248 C C . VAL A 1 407 ? 3.485 24.859 -16.359 1.00 85.25 407 VAL A C 1
ATOM 3250 O O . VAL A 1 407 ? 3.331 24.296 -15.280 1.00 85.25 407 VAL A O 1
ATOM 3253 N N . GLN A 1 408 ? 2.484 25.083 -17.196 1.00 84.06 408 GLN A N 1
ATOM 3254 C CA . GLN A 1 408 ? 1.151 24.564 -16.972 1.00 84.06 408 GLN A CA 1
ATOM 3255 C C . GLN A 1 408 ? 0.928 23.336 -17.848 1.00 84.06 408 GLN A C 1
ATOM 3257 O O . GLN A 1 408 ? 1.004 23.403 -19.071 1.00 84.06 408 GLN A O 1
ATOM 3262 N N . ASN A 1 409 ? 0.646 22.202 -17.223 1.00 76.44 409 ASN A N 1
ATOM 3263 C CA . ASN A 1 409 ? 0.377 20.953 -17.904 1.00 76.44 409 ASN A CA 1
ATOM 3264 C C . ASN A 1 409 ? -1.103 20.867 -18.299 1.00 76.44 409 ASN A C 1
ATOM 3266 O O . ASN A 1 409 ? -1.955 20.569 -17.463 1.00 76.44 409 ASN A O 1
ATOM 3270 N N . ASN A 1 410 ? -1.396 21.119 -19.576 1.00 69.94 410 ASN A N 1
ATOM 3271 C CA . ASN A 1 410 ? -2.716 20.894 -20.166 1.00 69.94 410 ASN A CA 1
ATOM 3272 C C . ASN A 1 410 ? -2.753 19.514 -20.841 1.00 69.94 410 ASN A C 1
ATOM 3274 O O . ASN A 1 410 ? -1.724 19.004 -21.277 1.00 69.94 410 ASN A O 1
ATOM 3278 N N . TRP A 1 411 ? -3.940 18.906 -20.956 1.00 61.94 411 TRP A N 1
ATOM 3279 C CA . TRP A 1 411 ? -4.090 17.547 -21.505 1.00 61.94 411 TRP A CA 1
ATOM 3280 C C . TRP A 1 411 ? -3.581 17.366 -22.944 1.00 61.94 411 TRP A C 1
ATOM 3282 O O . TRP A 1 411 ? -3.250 16.242 -23.312 1.00 61.94 411 TRP A O 1
ATOM 3292 N N . SER A 1 412 ? -3.514 18.431 -23.747 1.00 64.38 412 SER A N 1
ATOM 3293 C CA . SER A 1 412 ? -3.013 18.389 -25.127 1.00 64.38 412 SER A CA 1
ATOM 3294 C C . SER A 1 412 ? -1.543 18.802 -25.229 1.00 64.38 412 SER A C 1
ATOM 3296 O O . SER A 1 412 ? -0.713 18.006 -25.660 1.00 64.38 412 SER A O 1
ATOM 3298 N N . SER A 1 413 ? -1.220 20.024 -24.798 1.00 70.38 413 SER A N 1
ATOM 3299 C CA . SER A 1 413 ? 0.128 20.594 -24.867 1.00 70.38 413 SER A CA 1
ATOM 3300 C C . SER A 1 413 ? 0.408 21.434 -23.621 1.00 70.38 413 SER A C 1
ATOM 3302 O O . SER A 1 413 ? -0.368 22.351 -23.338 1.00 70.38 413 SER A O 1
ATOM 3304 N N . PRO A 1 414 ? 1.490 21.169 -22.869 1.00 79.00 414 PRO A N 1
ATOM 3305 C CA . PRO A 1 414 ? 1.824 21.990 -21.719 1.00 79.00 414 PRO A CA 1
ATOM 3306 C C . PRO A 1 414 ? 2.228 23.391 -22.181 1.00 79.00 414 PRO A C 1
ATOM 3308 O O . PRO A 1 414 ? 3.079 23.529 -23.054 1.00 79.00 414 PRO A O 1
ATOM 3311 N N . SER A 1 415 ? 1.642 24.434 -21.605 1.00 81.12 415 SER A N 1
ATOM 3312 C CA . SER A 1 415 ? 1.946 25.828 -21.931 1.00 81.12 415 SER A CA 1
ATOM 3313 C C . SER A 1 415 ? 3.016 26.392 -20.999 1.00 81.12 415 SER A C 1
ATOM 3315 O O . SER A 1 415 ? 3.009 26.142 -19.792 1.00 81.12 415 SER A O 1
ATOM 3317 N N . LEU A 1 416 ? 3.926 27.182 -21.560 1.00 83.88 416 LEU A N 1
ATOM 3318 C CA . LEU A 1 416 ? 4.968 27.887 -20.827 1.00 83.88 416 LEU A CA 1
ATOM 3319 C C . LEU A 1 416 ? 4.497 29.300 -20.483 1.00 83.88 416 LEU A C 1
ATOM 3321 O O . LEU A 1 416 ? 4.120 30.070 -21.368 1.00 83.88 416 LEU A O 1
ATOM 3325 N N . TRP A 1 417 ? 4.563 29.634 -19.202 1.00 84.50 417 TRP A N 1
ATOM 3326 C CA . TRP A 1 417 ? 4.199 30.932 -18.660 1.00 84.50 417 TRP A CA 1
ATOM 3327 C C . TRP A 1 417 ? 5.431 31.617 -18.092 1.00 84.50 417 TRP A C 1
ATOM 3329 O O . TRP A 1 417 ? 6.212 31.010 -17.357 1.00 84.50 417 TRP A O 1
ATOM 3339 N N . VAL A 1 418 ? 5.591 32.890 -18.431 1.00 84.12 418 VAL A N 1
ATOM 3340 C CA . VAL A 1 418 ? 6.683 33.726 -17.943 1.00 84.12 418 VAL A CA 1
ATOM 3341 C C . VAL A 1 418 ? 6.110 35.000 -17.360 1.00 84.12 418 VAL A C 1
ATOM 3343 O O . VAL A 1 418 ? 5.187 35.572 -17.931 1.00 84.12 418 VAL A O 1
ATOM 3346 N N . ALA A 1 419 ? 6.666 35.446 -16.240 1.00 84.06 419 ALA A N 1
ATOM 3347 C CA . ALA A 1 419 ? 6.380 36.761 -15.692 1.00 84.06 419 ALA A CA 1
ATOM 3348 C C . ALA A 1 419 ? 7.671 37.520 -15.401 1.00 84.06 419 ALA A C 1
ATOM 3350 O O . ALA A 1 419 ? 8.657 36.941 -14.936 1.00 84.06 419 ALA A O 1
ATOM 3351 N N . THR A 1 420 ? 7.647 38.820 -15.663 1.00 82.19 420 THR A N 1
ATOM 3352 C CA . THR A 1 420 ? 8.778 39.728 -15.458 1.00 82.19 420 THR A CA 1
ATOM 3353 C C . THR A 1 420 ? 8.379 40.870 -14.525 1.00 82.19 420 THR A C 1
ATOM 3355 O O . THR A 1 420 ? 7.192 41.101 -14.283 1.00 82.19 420 THR A O 1
ATOM 3358 N N . ARG A 1 421 ? 9.367 41.612 -14.012 1.00 79.56 421 ARG A N 1
ATOM 3359 C CA . ARG A 1 421 ? 9.115 42.818 -13.205 1.00 79.56 421 ARG A CA 1
ATOM 3360 C C . ARG A 1 421 ? 8.451 43.938 -14.019 1.00 79.56 421 ARG A C 1
ATOM 3362 O O . ARG A 1 421 ? 7.730 44.741 -13.437 1.00 79.56 421 ARG A O 1
ATOM 3369 N N . GLU A 1 422 ? 8.690 43.996 -15.331 1.00 78.94 422 GLU A N 1
ATOM 3370 C CA . GLU A 1 422 ? 8.110 45.010 -16.228 1.00 78.94 422 GLU A CA 1
ATOM 3371 C C . GLU A 1 422 ? 6.592 44.841 -16.362 1.00 78.94 422 GLU A C 1
ATOM 3373 O O . GLU A 1 422 ? 5.862 45.829 -16.379 1.00 78.94 422 GLU A O 1
ATOM 3378 N N . ASP A 1 423 ? 6.120 43.594 -16.346 1.00 75.06 423 ASP A N 1
ATOM 3379 C CA . ASP A 1 423 ? 4.705 43.237 -16.466 1.00 75.06 423 ASP A CA 1
ATOM 3380 C C . ASP A 1 423 ? 4.003 43.097 -15.098 1.00 75.06 423 ASP A C 1
ATOM 3382 O O . ASP A 1 423 ? 3.010 42.377 -14.985 1.00 75.06 423 ASP A O 1
ATOM 3386 N N . ASP A 1 424 ? 4.548 43.707 -14.035 1.00 78.94 424 ASP A N 1
ATOM 3387 C CA . ASP A 1 424 ? 4.115 43.554 -12.628 1.00 78.94 424 ASP A CA 1
ATOM 3388 C C . ASP A 1 424 ? 3.887 42.087 -12.215 1.00 78.94 424 ASP A C 1
ATOM 3390 O O . ASP A 1 424 ? 2.943 41.735 -11.510 1.00 78.94 424 ASP A O 1
ATOM 3394 N N . TRP A 1 425 ? 4.759 41.194 -12.688 1.00 77.94 425 TRP A N 1
ATOM 3395 C CA . TRP A 1 425 ? 4.681 39.755 -12.436 1.00 77.94 425 TRP A CA 1
ATOM 3396 C C . TRP A 1 425 ? 3.372 39.092 -12.898 1.00 77.94 425 TRP A C 1
ATOM 3398 O O . TRP A 1 425 ? 2.978 38.035 -12.390 1.00 77.94 425 TRP A O 1
ATOM 3408 N N . THR A 1 426 ? 2.708 39.672 -13.897 1.00 79.69 426 THR A N 1
ATOM 3409 C CA . THR A 1 426 ? 1.596 39.015 -14.583 1.00 79.69 426 THR A CA 1
ATOM 3410 C C . THR A 1 426 ? 2.121 37.915 -15.507 1.00 79.69 426 THR A C 1
ATOM 3412 O O . THR A 1 426 ? 3.114 38.074 -16.215 1.00 79.69 426 THR A O 1
ATOM 3415 N N . GLY A 1 427 ? 1.483 36.744 -15.455 1.00 79.12 427 GLY A N 1
ATOM 3416 C CA . GLY A 1 427 ? 1.876 35.602 -16.274 1.00 79.12 427 GLY A CA 1
ATOM 3417 C C . GLY A 1 427 ? 1.472 35.805 -17.728 1.00 79.12 427 GLY A C 1
ATOM 3418 O O . GLY A 1 427 ? 0.286 35.945 -18.020 1.00 79.12 427 GLY A O 1
ATOM 3419 N N . ILE A 1 428 ? 2.441 35.748 -18.638 1.00 79.38 428 ILE A N 1
ATOM 3420 C CA . ILE A 1 428 ? 2.229 35.795 -20.086 1.00 79.38 428 ILE A CA 1
ATOM 3421 C C . ILE A 1 428 ? 2.627 34.443 -20.679 1.00 79.38 428 ILE A C 1
ATOM 3423 O O . ILE A 1 428 ? 3.710 33.920 -20.402 1.00 79.38 428 ILE A O 1
ATOM 3427 N N . SER A 1 429 ? 1.755 33.860 -21.504 1.00 80.12 429 SER A N 1
ATOM 3428 C CA . SER A 1 429 ? 2.088 32.629 -22.220 1.00 80.12 429 SER A CA 1
ATOM 3429 C C . SER A 1 429 ? 3.102 32.936 -23.324 1.00 80.12 429 SER A C 1
ATOM 3431 O O . SER A 1 429 ? 2.847 33.756 -24.205 1.00 80.12 429 SER A O 1
ATOM 3433 N N . LYS A 1 430 ? 4.275 32.298 -23.258 1.00 77.06 430 LYS A N 1
ATOM 3434 C CA . LYS A 1 430 ? 5.420 32.535 -24.159 1.00 77.06 430 LYS A CA 1
ATOM 3435 C C . LYS A 1 430 ? 5.843 31.277 -24.932 1.00 77.06 430 LYS A C 1
ATOM 3437 O O . LYS A 1 430 ? 6.967 31.196 -25.422 1.00 77.06 430 LYS A O 1
ATOM 3442 N N . GLY A 1 431 ? 4.946 30.293 -25.042 1.00 74.00 431 GLY A N 1
ATOM 3443 C CA . GLY A 1 431 ? 5.146 29.092 -25.856 1.00 74.00 431 GLY A CA 1
ATOM 3444 C C . GLY A 1 431 ? 4.581 27.817 -25.232 1.00 74.00 431 GLY A C 1
ATOM 3445 O O . GLY A 1 431 ? 3.759 27.855 -24.316 1.00 74.00 431 GLY A O 1
ATOM 3446 N N . SER A 1 432 ? 5.050 26.671 -25.728 1.00 75.00 432 SER A N 1
ATOM 3447 C CA . SER A 1 432 ? 4.708 25.337 -25.224 1.00 75.00 432 SER A CA 1
ATOM 3448 C C . SER A 1 432 ? 5.941 24.684 -24.598 1.00 75.00 432 SER A C 1
ATOM 3450 O O . SER A 1 432 ? 7.056 24.840 -25.092 1.00 75.00 432 SER A O 1
ATOM 3452 N N . ALA A 1 433 ? 5.751 23.932 -23.520 1.00 74.62 433 ALA A N 1
ATOM 3453 C CA . ALA A 1 433 ? 6.757 23.032 -22.979 1.00 74.62 433 ALA A CA 1
ATOM 3454 C C . ALA A 1 433 ? 6.609 21.611 -23.573 1.00 74.62 433 ALA A C 1
ATOM 3456 O O . ALA A 1 433 ? 5.538 21.259 -24.075 1.00 74.62 433 ALA A O 1
ATOM 3457 N N . PRO A 1 434 ? 7.670 20.787 -23.523 1.00 70.56 434 PRO A N 1
ATOM 3458 C CA . PRO A 1 434 ? 7.631 19.364 -23.842 1.00 70.56 434 PRO A CA 1
ATOM 3459 C C . PRO A 1 434 ? 6.607 18.594 -23.005 1.00 70.56 434 PRO A C 1
ATOM 3461 O O . PRO A 1 434 ? 6.416 18.870 -21.823 1.00 70.56 434 PRO A O 1
ATOM 3464 N N . SER A 1 435 ? 5.972 17.578 -23.586 1.00 72.81 435 SER A N 1
ATOM 3465 C CA . SER A 1 435 ? 5.015 16.730 -22.867 1.00 72.81 435 SER A CA 1
ATOM 3466 C C . SER A 1 435 ? 5.673 15.953 -21.720 1.00 72.81 435 SER A C 1
ATOM 3468 O O . SER A 1 435 ? 6.790 15.454 -21.858 1.00 72.81 435 SER A O 1
ATOM 3470 N N . GLY A 1 436 ? 4.948 15.752 -20.616 1.00 70.25 436 GLY A N 1
ATOM 3471 C CA . GLY A 1 436 ? 5.412 14.892 -19.521 1.00 70.25 436 GLY A CA 1
ATOM 3472 C C . GLY A 1 436 ? 6.432 15.548 -18.590 1.00 70.25 436 GLY A C 1
ATOM 3473 O O . GLY A 1 436 ? 7.263 14.842 -18.014 1.00 70.25 436 GLY A O 1
ATOM 3474 N N . VAL A 1 437 ? 6.364 16.873 -18.442 1.00 77.19 437 VAL A N 1
ATOM 3475 C CA . VAL A 1 437 ? 7.104 17.633 -17.427 1.00 77.19 437 VAL A CA 1
ATOM 3476 C C . VAL A 1 437 ? 6.799 17.092 -16.031 1.00 77.19 437 VAL A C 1
ATOM 3478 O O . VAL A 1 437 ? 5.644 16.844 -15.689 1.00 77.19 437 VAL A O 1
ATOM 3481 N N . GLN A 1 438 ? 7.845 16.902 -15.233 1.00 77.19 438 GLN A N 1
ATOM 3482 C CA . GLN A 1 438 ? 7.770 16.466 -13.839 1.00 77.19 438 GLN A CA 1
ATOM 3483 C C . GLN A 1 438 ? 8.263 17.535 -12.862 1.00 77.19 438 GLN A C 1
ATOM 3485 O O . GLN A 1 438 ? 7.825 17.546 -11.716 1.00 77.19 438 GLN A O 1
ATOM 3490 N N . GLY A 1 439 ? 9.151 18.431 -13.299 1.00 80.88 439 GLY A N 1
ATOM 3491 C CA . GLY A 1 439 ? 9.722 19.461 -12.438 1.00 80.88 439 GLY A CA 1
ATOM 3492 C C . GLY A 1 439 ? 10.460 20.548 -13.212 1.00 80.88 439 GLY A C 1
ATOM 3493 O O . GLY A 1 439 ? 10.892 20.334 -14.347 1.00 80.88 439 GLY A O 1
ATOM 3494 N N . LEU A 1 440 ? 10.612 21.702 -12.566 1.00 83.06 440 LEU A N 1
ATOM 3495 C CA . LEU A 1 440 ? 11.497 22.793 -12.969 1.00 83.06 440 LEU A CA 1
ATOM 3496 C C . LEU A 1 440 ? 12.554 22.978 -11.880 1.00 83.06 440 LEU A C 1
ATOM 3498 O O . LEU A 1 440 ? 12.223 22.954 -10.696 1.00 83.06 440 LEU A O 1
ATOM 3502 N N . LEU A 1 441 ? 13.808 23.157 -12.278 1.00 84.44 441 LEU A N 1
ATOM 3503 C CA . LEU A 1 441 ? 14.949 23.362 -11.388 1.00 84.44 441 LEU A CA 1
ATOM 3504 C C . LEU A 1 441 ? 15.840 24.486 -11.910 1.00 84.44 441 LEU A C 1
ATOM 3506 O O . LEU A 1 441 ? 15.790 24.826 -13.090 1.00 84.44 441 LEU A O 1
ATOM 3510 N N . ASN A 1 442 ? 16.667 25.031 -11.024 1.00 83.00 442 ASN A N 1
ATOM 3511 C CA . ASN A 1 442 ? 17.722 25.961 -11.394 1.00 83.00 442 ASN A CA 1
ATOM 3512 C C . ASN A 1 442 ? 19.047 25.209 -11.475 1.00 83.00 442 ASN A C 1
ATOM 3514 O O . ASN A 1 442 ? 19.379 24.425 -10.586 1.00 83.00 442 ASN A O 1
ATOM 3518 N N . ASP A 1 443 ? 19.793 25.463 -12.543 1.00 80.38 443 ASP A N 1
ATOM 3519 C CA . ASP A 1 443 ? 21.191 25.059 -12.675 1.00 80.38 443 ASP A CA 1
ATOM 3520 C C . ASP A 1 443 ? 22.082 25.861 -11.703 1.00 80.38 443 ASP A C 1
ATOM 3522 O O . ASP A 1 443 ? 21.649 26.872 -11.145 1.00 80.38 443 ASP A O 1
ATOM 3526 N N . ALA A 1 444 ? 23.344 25.460 -11.537 1.00 76.44 444 ALA A N 1
ATOM 3527 C CA . ALA A 1 444 ? 24.330 26.172 -10.716 1.00 76.44 444 ALA A CA 1
ATOM 3528 C C . ALA A 1 444 ? 24.521 27.637 -11.158 1.00 76.44 444 ALA A C 1
ATOM 3530 O O . ALA A 1 444 ? 24.750 28.513 -10.326 1.00 76.44 444 ALA A O 1
ATOM 3531 N N . ASP A 1 445 ? 24.345 27.906 -12.454 1.00 73.94 445 ASP A N 1
ATOM 3532 C CA . ASP A 1 445 ? 24.394 29.247 -13.047 1.00 73.94 445 ASP A CA 1
ATOM 3533 C C . ASP A 1 445 ? 23.063 30.019 -12.929 1.00 73.94 445 ASP A C 1
ATOM 3535 O O . ASP A 1 445 ? 22.927 31.107 -13.486 1.00 73.94 445 ASP A O 1
ATOM 3539 N N . GLY A 1 446 ? 22.050 29.454 -12.261 1.00 70.50 446 GLY A N 1
ATOM 3540 C CA . GLY A 1 446 ? 20.742 30.082 -12.050 1.00 70.50 446 GLY A CA 1
ATOM 3541 C C . GLY A 1 446 ? 19.798 30.063 -13.258 1.00 70.50 446 GLY A C 1
ATOM 3542 O O . GLY A 1 446 ? 18.789 30.766 -13.259 1.00 70.50 446 GLY A O 1
ATOM 3543 N N . ARG A 1 447 ? 20.110 29.256 -14.281 1.00 79.00 447 ARG A N 1
ATOM 3544 C CA . ARG A 1 447 ? 19.268 29.053 -15.474 1.00 79.00 447 ARG A CA 1
ATOM 3545 C C . ARG A 1 447 ? 18.219 27.973 -15.241 1.00 79.00 447 ARG A C 1
ATOM 3547 O O . ARG A 1 447 ? 18.483 26.992 -14.552 1.00 79.00 447 ARG A O 1
ATOM 3554 N N . VAL A 1 448 ? 17.075 28.100 -15.907 1.00 81.81 448 VAL A N 1
ATOM 3555 C CA . VAL A 1 448 ? 15.956 27.161 -15.758 1.00 81.81 448 VAL A CA 1
ATOM 3556 C C . VAL A 1 448 ? 16.190 25.870 -16.543 1.00 81.81 448 VAL A C 1
ATOM 3558 O O . VAL A 1 448 ? 16.473 25.876 -17.745 1.00 81.81 448 VAL A O 1
ATOM 3561 N N . VAL A 1 449 ? 16.011 24.749 -15.853 1.00 83.00 449 VAL A N 1
ATOM 3562 C CA . VAL A 1 449 ? 16.099 23.389 -16.375 1.00 83.00 449 VAL A CA 1
ATOM 3563 C C . VAL A 1 449 ? 14.766 22.680 -16.153 1.00 83.00 449 VAL A C 1
ATOM 3565 O O . VAL A 1 449 ? 14.209 22.672 -15.058 1.00 83.00 449 VAL A O 1
ATOM 3568 N N . LEU A 1 450 ? 14.257 22.065 -17.212 1.00 82.44 450 LEU A N 1
ATOM 3569 C CA . LEU A 1 450 ? 13.056 21.247 -17.233 1.00 82.44 450 LEU A CA 1
ATOM 3570 C C . LEU A 1 450 ? 13.424 19.779 -17.115 1.00 82.44 450 LEU A C 1
ATOM 3572 O O . LEU A 1 450 ? 14.227 19.266 -17.895 1.00 82.44 450 LEU A O 1
ATOM 3576 N N . ILE A 1 451 ? 12.762 19.089 -16.197 1.00 80.00 451 ILE A N 1
ATOM 3577 C CA . ILE A 1 451 ? 12.804 17.636 -16.114 1.00 80.00 451 ILE A CA 1
ATOM 3578 C C . ILE A 1 451 ? 11.497 17.100 -16.673 1.00 80.00 451 ILE A C 1
ATOM 3580 O O . ILE A 1 451 ? 10.415 17.420 -16.177 1.00 80.00 451 ILE A O 1
ATOM 3584 N N . THR A 1 452 ? 11.598 16.246 -17.682 1.00 76.81 452 THR A N 1
ATOM 3585 C CA . THR A 1 452 ? 10.481 15.446 -18.188 1.00 76.81 452 THR A CA 1
ATOM 3586 C C . THR A 1 452 ? 10.696 13.976 -17.835 1.00 76.81 452 THR A C 1
ATOM 3588 O O . THR A 1 452 ? 11.780 13.580 -17.410 1.00 76.81 452 THR A O 1
ATOM 3591 N N . ARG A 1 453 ? 9.687 13.127 -18.064 1.00 67.19 453 ARG A N 1
ATOM 3592 C CA . ARG A 1 453 ? 9.822 11.665 -17.893 1.00 67.19 453 ARG A CA 1
ATOM 3593 C C . ARG A 1 453 ? 10.974 11.041 -18.694 1.00 67.19 453 ARG A C 1
ATOM 3595 O O . ARG A 1 453 ? 11.438 9.968 -18.319 1.00 67.19 453 ARG A O 1
ATOM 3602 N N . ASN A 1 454 ? 11.392 11.668 -19.796 1.00 61.03 454 ASN A N 1
ATOM 3603 C CA . ASN A 1 454 ? 12.283 11.052 -20.782 1.00 61.03 454 ASN A CA 1
ATOM 3604 C C . ASN A 1 454 ? 13.584 11.829 -21.034 1.00 61.03 454 ASN A C 1
ATOM 3606 O O . ASN A 1 454 ? 14.515 11.253 -21.594 1.00 61.03 454 ASN A O 1
ATOM 3610 N N . GLU A 1 455 ? 13.649 13.109 -20.670 1.00 70.75 455 GLU A N 1
ATOM 3611 C CA . GLU A 1 455 ? 14.777 13.996 -20.971 1.00 70.75 455 GLU A CA 1
ATOM 3612 C C . GLU A 1 455 ? 14.864 15.178 -19.999 1.00 70.75 455 GLU A C 1
ATOM 3614 O O . GLU A 1 455 ? 13.870 15.580 -19.383 1.00 70.75 455 GLU A O 1
ATOM 3619 N N . ILE A 1 456 ? 16.064 15.748 -19.903 1.00 75.50 456 ILE A N 1
ATOM 3620 C CA . ILE A 1 456 ? 16.334 16.997 -19.196 1.00 75.50 456 ILE A CA 1
ATOM 3621 C C . ILE A 1 456 ? 16.667 18.047 -20.251 1.00 75.50 456 ILE A C 1
ATOM 3623 O O . ILE A 1 456 ? 17.580 17.847 -21.052 1.00 75.50 456 ILE A O 1
ATOM 3627 N N . SER A 1 457 ? 15.946 19.163 -20.241 1.00 75.12 457 SER A N 1
ATOM 3628 C CA . SER A 1 457 ? 16.126 20.237 -21.218 1.00 75.12 457 SER A CA 1
ATOM 3629 C C . SER A 1 457 ? 16.363 21.569 -20.528 1.00 75.12 457 SER A C 1
ATOM 3631 O O . SER A 1 457 ? 15.752 21.867 -19.508 1.00 75.12 457 SER A O 1
ATOM 3633 N N . ARG A 1 458 ? 17.240 22.399 -21.081 1.00 79.56 458 ARG A N 1
ATOM 3634 C CA . ARG A 1 458 ? 17.508 23.755 -20.600 1.00 79.56 458 ARG A CA 1
ATOM 3635 C C . ARG A 1 458 ? 16.655 24.757 -21.368 1.00 79.56 458 ARG A C 1
ATOM 3637 O O . ARG A 1 458 ? 16.517 24.637 -22.585 1.00 79.56 458 ARG A O 1
ATOM 3644 N N . LEU A 1 459 ? 16.117 25.751 -20.668 1.00 75.50 459 LEU A N 1
ATOM 3645 C CA . LEU A 1 459 ? 15.429 26.871 -21.301 1.00 75.50 459 LEU A CA 1
ATOM 3646 C C . LEU A 1 459 ? 16.451 27.791 -21.976 1.00 75.50 459 LEU A C 1
ATOM 3648 O O . LEU A 1 459 ? 17.407 28.228 -21.331 1.00 75.50 459 LEU A O 1
ATOM 3652 N N . VAL A 1 460 ? 16.258 28.082 -23.259 1.00 72.19 460 VAL A N 1
ATOM 3653 C CA . VAL A 1 460 ? 17.116 28.983 -24.035 1.00 72.19 460 VAL A CA 1
ATOM 3654 C C . VAL A 1 460 ? 16.249 30.010 -24.764 1.00 72.19 460 VAL A C 1
ATOM 3656 O O . VAL A 1 460 ? 15.213 29.673 -25.340 1.00 72.19 460 VAL A O 1
ATOM 3659 N N . ASP A 1 461 ? 16.688 31.267 -24.728 1.00 64.00 461 ASP A N 1
ATOM 3660 C CA . ASP A 1 461 ? 16.096 32.361 -25.495 1.00 64.00 461 ASP A CA 1
ATOM 3661 C C . ASP A 1 461 ? 16.552 32.265 -26.956 1.00 64.00 461 ASP A C 1
ATOM 3663 O O . ASP A 1 461 ? 17.757 32.223 -27.222 1.00 64.00 461 ASP A O 1
ATOM 3667 N N . GLN A 1 462 ? 15.625 32.233 -27.920 1.00 48.38 462 GLN A N 1
ATOM 3668 C CA . GLN A 1 462 ? 16.004 32.462 -29.316 1.00 48.38 462 GLN A CA 1
ATOM 3669 C C . GLN A 1 462 ? 16.238 33.961 -29.547 1.00 48.38 462 GLN A C 1
ATOM 3671 O O . GLN A 1 462 ? 15.379 34.788 -29.251 1.00 48.38 462 GLN A O 1
ATOM 3676 N N . PHE A 1 463 ? 17.401 34.294 -30.105 1.00 39.69 463 PHE A N 1
ATOM 3677 C CA . PHE A 1 463 ? 17.693 35.598 -30.695 1.00 39.69 463 PHE A CA 1
ATOM 3678 C C . PHE A 1 463 ? 17.526 35.495 -32.216 1.00 39.69 463 PHE A C 1
ATOM 3680 O O . PHE A 1 463 ? 18.245 34.719 -32.847 1.00 39.69 463 PHE A O 1
ATOM 3687 N N . GLU A 1 464 ? 16.647 36.305 -32.814 1.00 30.91 464 GLU A N 1
ATOM 3688 C CA . GLU A 1 464 ? 16.791 36.678 -34.226 1.00 30.91 464 GLU A CA 1
ATOM 3689 C C . GLU A 1 464 ? 17.699 37.920 -34.324 1.00 30.91 464 GLU A C 1
ATOM 3691 O O . GLU A 1 464 ? 17.503 38.875 -33.568 1.00 30.91 464 GLU A O 1
ATOM 3696 N N . PRO A 1 465 ? 18.709 37.950 -35.217 1.00 32.94 465 PRO A N 1
ATOM 3697 C CA . PRO A 1 465 ? 19.714 39.019 -35.238 1.00 32.94 465 PRO A CA 1
ATOM 3698 C C . PRO A 1 465 ? 19.190 40.419 -35.603 1.00 32.94 465 PRO A C 1
ATOM 3700 O O . PRO A 1 465 ? 19.928 41.387 -35.430 1.00 32.94 465 PRO A O 1
ATOM 3703 N N . GLU A 1 466 ? 17.961 40.551 -36.113 1.00 32.78 466 GLU A N 1
ATOM 3704 C CA . GLU A 1 466 ? 17.472 41.809 -36.705 1.00 32.78 466 GLU A CA 1
ATOM 3705 C C . GLU A 1 466 ? 16.330 42.505 -35.951 1.00 32.78 466 GLU A C 1
ATOM 3707 O O . GLU A 1 466 ? 16.053 43.666 -36.242 1.00 32.78 466 GLU A O 1
ATOM 3712 N N . ASN A 1 467 ? 15.727 41.899 -34.923 1.00 33.28 467 ASN A N 1
ATOM 3713 C CA . ASN A 1 467 ? 14.711 42.581 -34.118 1.00 33.28 467 ASN A CA 1
ATOM 3714 C C . ASN A 1 467 ? 14.849 42.226 -32.635 1.00 33.28 467 ASN A C 1
ATOM 3716 O O . ASN A 1 467 ? 14.737 41.074 -32.234 1.00 33.28 467 ASN A O 1
ATOM 3720 N N . LYS A 1 468 ? 15.096 43.242 -31.799 1.00 34.81 468 LYS A N 1
ATOM 3721 C CA . LYS A 1 468 ? 15.248 43.130 -30.337 1.00 34.81 468 LYS A CA 1
ATOM 3722 C C . LYS A 1 468 ? 13.907 42.858 -29.629 1.00 34.81 468 LYS A C 1
ATOM 3724 O O . LYS A 1 468 ? 13.501 43.639 -28.773 1.00 34.81 468 LYS A O 1
ATOM 3729 N N . LEU A 1 469 ? 13.214 41.776 -29.971 1.00 32.75 469 LEU A N 1
ATOM 3730 C CA . LEU A 1 469 ? 12.046 41.282 -29.241 1.00 32.75 469 LEU A CA 1
ATOM 3731 C C . LEU A 1 469 ? 12.157 39.761 -29.090 1.00 32.75 469 LEU A C 1
ATOM 3733 O O . LEU A 1 469 ? 12.329 39.040 -30.065 1.00 32.75 469 LEU A O 1
ATOM 3737 N N . VAL A 1 470 ? 12.090 39.272 -27.849 1.00 41.03 470 VAL A N 1
ATOM 3738 C CA . VAL A 1 470 ? 12.116 37.833 -27.544 1.00 41.03 470 VAL A CA 1
ATOM 3739 C C . VAL A 1 470 ? 10.743 37.244 -27.893 1.00 41.03 470 VAL A C 1
ATOM 3741 O O . VAL A 1 470 ? 9.787 37.386 -27.121 1.00 41.03 470 VAL A O 1
ATOM 3744 N N . GLU A 1 471 ? 10.628 36.626 -29.072 1.00 39.47 471 GLU A N 1
ATOM 3745 C CA . GLU A 1 471 ? 9.360 36.083 -29.585 1.00 39.47 471 GLU A CA 1
ATOM 3746 C C . GLU A 1 471 ? 9.059 34.643 -29.127 1.00 39.47 471 GLU A C 1
ATOM 3748 O O . GLU A 1 471 ? 7.889 34.326 -28.915 1.00 39.47 471 GLU A O 1
ATOM 3753 N N . ALA A 1 472 ? 10.060 33.780 -28.891 1.00 46.34 472 ALA A N 1
ATOM 3754 C CA . ALA A 1 472 ? 9.815 32.385 -28.499 1.00 46.34 472 ALA A CA 1
ATOM 3755 C C . ALA A 1 472 ? 10.907 31.779 -27.599 1.00 46.34 472 ALA A C 1
ATOM 3757 O O . ALA A 1 472 ? 12.105 31.976 -27.803 1.00 46.34 472 ALA A O 1
ATOM 3758 N N . LEU A 1 473 ? 10.470 30.989 -26.615 1.00 54.88 473 LEU A N 1
ATOM 3759 C CA . LEU A 1 473 ? 11.330 30.204 -25.728 1.00 54.88 473 LEU A CA 1
ATOM 3760 C C . LEU A 1 473 ? 11.440 28.767 -26.234 1.00 54.88 473 LEU A C 1
ATOM 3762 O O . LEU A 1 473 ? 10.424 28.131 -26.517 1.00 54.88 473 LEU A O 1
ATOM 3766 N N . GLN A 1 474 ? 12.663 28.241 -26.316 1.00 57.53 474 GLN A N 1
ATOM 3767 C CA . GLN A 1 474 ? 12.908 26.860 -26.729 1.00 57.53 474 GLN A CA 1
ATOM 3768 C C . GLN A 1 474 ? 13.596 26.056 -25.629 1.00 57.53 474 GLN A C 1
ATOM 3770 O O . GLN A 1 474 ? 14.400 26.566 -24.849 1.00 57.53 474 GLN A O 1
ATOM 3775 N N . TRP A 1 475 ? 13.277 24.766 -25.587 1.00 59.00 475 TRP A N 1
ATOM 3776 C CA . TRP A 1 475 ? 13.891 23.803 -24.685 1.00 59.00 475 TRP A CA 1
ATOM 3777 C C . TRP A 1 475 ? 14.976 23.041 -25.441 1.00 59.00 475 TRP A C 1
ATOM 3779 O O . TRP A 1 475 ? 14.669 22.288 -26.363 1.00 59.00 475 TRP A O 1
ATOM 3789 N N . LEU A 1 476 ? 16.240 23.241 -25.065 1.00 63.97 476 LEU A N 1
ATOM 3790 C CA . LEU A 1 476 ? 17.356 22.484 -25.627 1.00 63.97 476 LEU A CA 1
ATOM 3791 C C . LEU A 1 476 ? 17.643 21.257 -24.753 1.00 63.97 476 LEU A C 1
ATOM 3793 O O . LEU A 1 476 ? 17.955 21.441 -23.574 1.00 63.97 476 LEU A O 1
ATOM 3797 N N . PRO A 1 477 ? 17.596 20.026 -25.289 1.00 60.47 477 PRO A N 1
ATOM 3798 C CA . PRO A 1 477 ? 17.956 18.841 -24.521 1.00 60.47 477 PRO A CA 1
ATOM 3799 C C . PRO A 1 477 ? 19.426 18.924 -24.101 1.00 60.47 477 PRO A C 1
ATOM 3801 O O . PRO A 1 477 ? 20.309 19.181 -24.924 1.00 60.47 477 PRO A O 1
ATOM 3804 N N . LEU A 1 478 ? 19.697 18.712 -22.814 1.00 59.41 478 LEU A N 1
ATOM 3805 C CA . LEU A 1 478 ? 21.064 18.555 -22.332 1.00 59.41 478 LEU A CA 1
ATOM 3806 C C . LEU A 1 478 ? 21.586 17.177 -22.775 1.00 59.41 478 LEU A C 1
ATOM 3808 O O . LEU A 1 478 ? 20.826 16.204 -22.771 1.00 59.41 478 LEU A O 1
ATOM 3812 N N . PRO A 1 479 ? 22.864 17.064 -23.180 1.00 48.81 479 PRO A N 1
ATOM 3813 C CA . PRO A 1 479 ? 23.425 15.788 -23.602 1.00 48.81 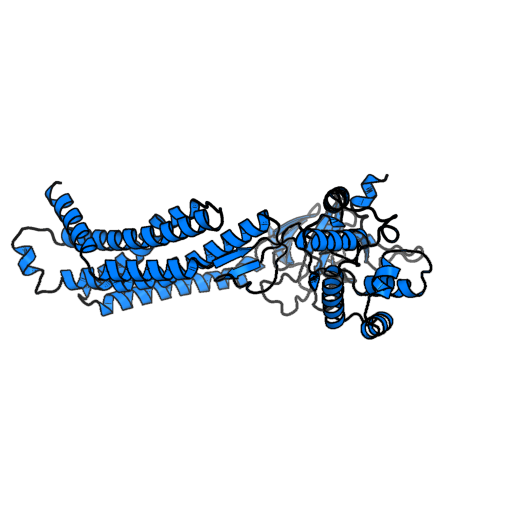479 PRO A CA 1
ATOM 3814 C C . PRO A 1 479 ? 23.308 14.763 -22.468 1.00 48.81 479 PRO A C 1
ATOM 3816 O O . PRO A 1 479 ? 23.622 15.055 -21.314 1.00 48.81 479 PRO A O 1
ATOM 3819 N N . ASN A 1 480 ? 22.845 13.554 -22.803 1.00 46.94 480 ASN A N 1
ATOM 3820 C CA . ASN A 1 480 ? 22.760 12.438 -21.860 1.00 46.94 480 ASN A CA 1
ATOM 3821 C C . ASN A 1 480 ? 24.111 12.243 -21.152 1.00 46.94 480 ASN A C 1
ATOM 3823 O O . ASN A 1 480 ? 25.149 12.304 -21.807 1.00 46.94 480 ASN A O 1
ATOM 3827 N N . MET A 1 481 ? 24.106 11.910 -19.855 1.00 39.59 481 MET A N 1
ATOM 3828 C CA . MET A 1 481 ? 25.324 11.599 -19.080 1.00 39.59 481 MET A CA 1
ATOM 3829 C C . MET A 1 481 ? 26.261 10.592 -19.780 1.00 39.59 481 MET A C 1
ATOM 3831 O O . MET A 1 481 ? 27.473 10.674 -19.615 1.00 39.59 481 MET A O 1
ATOM 3835 N N . ASN A 1 482 ? 25.730 9.712 -20.636 1.00 39.06 482 ASN A N 1
ATOM 3836 C CA . ASN A 1 482 ? 26.517 8.766 -21.438 1.00 39.06 482 ASN A CA 1
ATOM 3837 C C . ASN A 1 482 ? 27.387 9.411 -22.537 1.00 39.06 482 ASN A C 1
ATOM 3839 O O . ASN A 1 482 ? 28.207 8.719 -23.129 1.00 39.06 482 ASN A O 1
ATOM 3843 N N . GLN A 1 483 ? 27.207 10.698 -22.850 1.00 36.66 483 GLN A N 1
ATOM 3844 C CA . GLN A 1 483 ? 28.050 11.433 -23.801 1.00 36.66 483 GLN A CA 1
ATOM 3845 C C . GLN A 1 483 ? 29.162 12.241 -23.119 1.00 36.66 483 GLN A C 1
ATOM 3847 O O . GLN A 1 483 ? 30.130 12.591 -23.785 1.00 36.66 483 GLN A O 1
ATOM 3852 N N . MET A 1 484 ? 29.074 12.508 -21.809 1.00 32.62 484 MET A N 1
ATOM 3853 C CA . MET A 1 484 ? 30.134 13.228 -21.084 1.00 32.62 484 MET A CA 1
ATOM 3854 C C . MET A 1 484 ? 31.317 12.333 -20.696 1.00 32.62 484 MET A C 1
ATOM 3856 O O . MET A 1 484 ? 32.399 12.843 -20.443 1.00 32.62 484 MET A O 1
ATOM 3860 N N . THR A 1 485 ? 31.155 11.009 -20.686 1.00 34.91 485 THR A N 1
ATOM 3861 C CA . THR A 1 485 ? 32.256 10.053 -20.458 1.00 34.91 485 THR A CA 1
ATOM 3862 C C . THR A 1 485 ? 33.126 9.794 -21.692 1.00 34.91 485 THR A C 1
ATOM 3864 O O . THR A 1 485 ? 34.072 9.017 -21.604 1.00 34.91 485 THR A O 1
ATOM 3867 N N . GLN A 1 486 ? 32.829 10.422 -22.835 1.00 33.19 486 GLN A N 1
ATOM 3868 C CA . GLN A 1 486 ? 33.622 10.308 -24.068 1.00 33.19 486 GLN A CA 1
ATOM 3869 C C . GLN A 1 486 ? 34.304 11.621 -24.497 1.00 33.19 486 GLN A C 1
ATOM 3871 O O . GLN A 1 486 ? 34.752 11.712 -25.639 1.00 33.19 486 GLN A O 1
ATOM 3876 N N . ALA A 1 487 ? 34.399 12.617 -23.610 1.00 32.25 487 ALA A N 1
ATOM 3877 C CA . ALA A 1 487 ? 35.170 13.841 -23.846 1.00 32.25 487 ALA A CA 1
ATOM 3878 C C . ALA A 1 487 ? 36.447 13.870 -23.002 1.00 32.25 487 ALA A C 1
ATOM 3880 O O . ALA A 1 487 ? 36.344 13.602 -21.782 1.00 32.25 487 ALA A O 1
#

Radius of gyration: 33.08 Å; Cα contacts (8 Å, |Δi|>4): 659; chains: 1; bounding box: 65×71×97 Å

Sequence (487 aa):
MRPYLAIIIDSFREALSSRVLWILLALITVLLLALLPLGWQRPLTYRLGEGDIRRMSEFQQTLAKGETRVAKTPTKHIWDKLPEDLRSKLKQADSNRSLQQELANELTSLLEQDDFFDAECWKNVDLNDEAAKLRDQGVSQLNEEQRRRFHRLALESAYPRFIRQTPSQSVLPTYLGYDIGFPFPLTDSQLEDAVDTFVAVFMYGLVGVIGLLVAILVTSFIIPNTFDSGSLYLLLSKPISRPLLYLAKFVGGCTFVLLNAAYLILGLWLLLGLRHGIWNHRILLCIPLYVFIFAIYYSVSGLAGLIWRNTVVCIAVTVVMWGICWAIGLAKGIVDLWVVMPNKVVQVMEDQEQVFASTNSGTVLRRDQQGEWNEVFANVDSGPAPPFVNTRIGPIYDSVNRRMVMVQNNWSSPSLWVATREDDWTGISKGSAPSGVQGLLNDADGRVVLITRNEISRLVDQFEPENKLVEALQWLPLPNMNQMTQA

Solvent-accessible surface area (backbone atoms only — not comparable to full-atom values): 26816 Å² total; per-residue (Å²): 109,71,71,59,55,48,51,45,52,48,36,47,51,55,44,70,70,32,69,65,51,57,52,49,51,50,51,46,50,52,52,51,56,69,52,59,46,58,44,74,47,71,52,57,43,41,77,49,48,66,87,34,58,36,62,57,66,60,41,36,53,54,41,55,52,15,78,79,47,84,64,73,29,57,45,29,58,52,47,76,69,51,57,71,70,56,55,54,52,44,67,68,68,70,76,44,75,66,57,49,39,53,50,23,49,50,52,30,58,44,38,72,41,92,79,64,74,50,71,72,31,46,65,89,44,73,61,48,74,70,37,46,56,50,50,76,68,34,65,90,71,45,52,74,60,56,40,24,26,37,41,33,39,51,51,27,39,71,32,65,84,32,30,58,85,71,52,71,38,15,42,28,46,22,47,74,86,41,80,49,87,67,72,41,77,44,49,74,69,56,44,51,52,50,49,53,51,50,51,50,53,47,44,48,49,51,51,54,51,51,42,44,52,53,50,47,65,71,46,32,48,62,50,7,63,55,70,34,84,78,53,41,65,67,62,57,77,46,100,70,59,72,70,56,56,49,51,41,54,50,51,31,48,48,49,51,48,42,54,52,42,43,51,51,50,51,49,51,50,48,50,37,29,75,75,69,68,49,76,65,69,70,60,62,57,48,41,64,50,49,42,50,56,46,50,59,49,47,50,54,20,43,52,38,8,68,76,66,51,32,41,68,56,9,45,52,54,34,52,51,52,50,51,51,56,49,49,52,52,51,52,49,52,49,44,40,48,71,53,45,50,38,63,36,74,73,47,76,50,77,52,105,91,43,45,36,37,23,20,48,54,34,54,33,29,36,44,50,97,90,67,51,75,44,78,38,37,79,81,61,80,77,67,101,59,60,77,87,52,69,42,31,42,38,63,45,72,23,68,75,78,59,31,37,41,30,38,34,58,47,99,86,61,17,37,26,31,38,22,32,74,91,56,74,36,42,53,41,79,47,48,65,46,70,77,58,64,77,43,64,46,66,45,99,82,27,44,46,31,39,33,33,85,87,53,47,25,34,64,42,80,53,81,62,98,86,54,101,61,85,79,50,56,43,73,45,71,54,80,57,76,85,60,64,81,76,111